Protein 6S0G (pdb70)

Solvent-accessible surface area: 15096 Å² total; per-residue (Å²): 230,48,47,0,32,76,94,27,99,0,64,54,26,160,7,65,8,30,1,0,1,6,16,28,31,1,15,13,15,13,102,160,38,16,6,40,129,37,8,0,28,1,1,0,9,0,6,39,1,3,0,0,0,0,9,5,0,0,5,16,63,38,0,1,0,56,31,67,0,3,0,0,71,50,92,34,1,9,48,5,1,80,17,0,1,16,0,0,48,127,31,163,14,11,0,0,0,2,0,4,2,0,0,6,2,1,24,19,52,3,8,42,142,51,88,76,2,3,0,2,11,58,58,38,4,140,50,121,8,93,6,132,109,32,88,71,94,27,45,71,2,94,40,6,94,38,112,41,0,60,122,6,16,53,38,0,72,110,1,0,58,15,0,128,116,0,21,12,38,0,0,0,0,12,1,0,16,0,15,0,1,0,0,0,0,0,38,21,4,5,124,27,140,38,128,5,3,49,60,47,104,32,12,0,73,0,0,26,46,0,0,68,7,0,43,162,24,12,86,30,74,41,0,0,0,19,0,2,0,17,5,76,35,33,34,5,60,22,99,68,17,61,40,0,1,24,61,0,0,86,40,0,20,172,74,99,1,0,0,0,0,2,11,7,10,89,14,79,21,66,66,87,48,171,57,168,38,74,6,37,0,82,68,0,46,108,47,7,184,22,19,0,0,0,2,13,21,10,75,40,118,54,0,23,79,36,0,96,121,130,43,3,32,0,0,2,5,18,37,51,0,3,0,0,0,7,0,12,45,13,6,116,116,119,19,113,50,23,108,60,69,100,91,34,11,112,21,63,71,85,139,10,1,14,86,21,79,22,63,59,78,162,38,40,111,78,0,82,123,28,3,85,36,1,28,148,130,72,117,147,213

Sequence (381 aa):
MLKLLEPFDLNGLELANRMVMAPLTRNRAGPRFVPTKKMNALYYAQRSGLGLIITEATQISQQGMGYPDTPGIYTDDEQVDGWRMVTEAVHRREGCIFLQLWHVGRVSHSSFQPNGQLPVAPSAIAPEGEVMTYDGIKPFETPRALETEEVAHIVEDYRKAAINAKRRAGFDGIEIHSANGYLLHEFLEDGTNKRTDRYGGSIENRARIVFEVLDAVCKVYPSRRVGIRLSPDTEFMMSMSDSDRPALYSYLVQELSRRELAYLHLIEPRIKGNVDVEKESSLNVEFFRPLYKGVLITAGGYQKETGEERLQKQHADLVAYGRWVIANPDLPSRFEQNAPLNPYDRRATFYGGNEKGYTDYPFLDPRDSQEALKEAEAAERKWRRL

Foldseek 3Di:
DQQQQDFDQLPNLTFRGQEEADEAAALAADPPQAADLQLLLLLLLQQNGREYEYHEAELDLLQDAAHNHHHLPDPRNLLRLLLNLQLSVVSVGAYAYEYTGQAQNHALLSHVPSAHREAQDQDHFADWGQHPVGIDTRHRGHHDDPVCLVVVLVSLLSSLQSCVSSPHQAYEYECEQNGHLVLLQAQVNHPDPPQSDDDLCNSNVSVVSSLVRSCVRPPQLRYEYEYELAECGRNTDHPCSVVSVLVVQLVVLVRNHSEYEYEAHQDHRPDGHDDDDPPALQSRQVRHDHAYEYEYDDDLVRQSVCCVVVSGRHYYDHQQCLQESPVVVCSVVVHDGGHQDPVSSYDDGCVSRNPRDYPDVVSSVSSSVSSVVSCVVSPDD

Nearest PDB structures (foldseek):
  6s31-assembly1_A  TM=1.002E+00  e=1.452E-78  Galdieria sulphuraria
  5epd-assembly1_A  TM=9.764E-01  e=2.834E-44  Agrobacterium tumefaciens
  8aul-assembly1_A  TM=9.495E-01  e=2.262E-42  Solanum lycopersicum
  9em5-assembly1_A  TM=9.378E-01  e=9.557E-42  Solanum lycopersicum
  8auo-assembly2_A  TM=9.337E-01  e=1.275E-41  Solanum lycopersicum

Secondary structure (DSSP, 8-state):
--GGGS-EEETTEEESSSEEE--------BGGGB--HHHHHHHHHTTTSSEEEEEEEESSSTT--STT--BSSSHHHHHHHHHHHHHHHHTT--EEEEEE--TTSS-GGGSGGGPPPEESSS-PPSSEEEETTEEEEPPPPEEPPHHHHHHHHHHHHHHHHHHHHHT-SEEEEE--TTSHHHHHHSTTT----STTSSSHHHHHHHHHHHHHHHTTTS-GGGEEEEE-SS--GGG---TTHHHHHHHHHHHHHTT--SEEEEE-TTEETTEE-----S-SHHHHGGG--S-EEEESS--HHHHHHHHHTTS-SEEEESHHHHH-TTHHHHHHHTPPPPPP-GGGSSS-SSTTTT-SPPSSHHHHHHHHHHHHHHHHHH---

Structure (mmCIF, N/CA/C/O backbone):
data_6S0G
#
_entry.id   6S0G
#
_cell.length_a   56.745
_cell.length_b   76.662
_cell.length_c   88.596
_cell.angle_alpha   90.00
_cell.angle_beta   90.00
_cell.angle_gamma   90.00
#
_symmetry.space_group_name_H-M   'P 2 21 21'
#
loop_
_entity.id
_entity.type
_entity.pdbx_description
1 polymer 'NADPH2 dehydrogenase-like protein'
2 non-polymer 1,2-ETHANEDIOL
3 non-polymer 'FLAVIN MONONUCLEOTIDE'
4 non-polymer 'CHLORIDE ION'
5 water water
#
loop_
_atom_site.group_PDB
_atom_site.id
_atom_site.type_symbol
_atom_site.label_atom_id
_atom_site.label_alt_id
_atom_site.label_comp_id
_atom_site.label_asym_id
_atom_site.label_entity_id
_atom_site.label_seq_id
_atom_site.pdbx_PDB_ins_code
_atom_site.Cartn_x
_atom_site.Cartn_y
_atom_site.Cartn_z
_atom_site.occupancy
_atom_site.B_iso_or_equiv
_atom_site.auth_seq_id
_atom_site.auth_comp_id
_atom_site.auth_asym_id
_atom_site.auth_atom_id
_atom_site.pdbx_PDB_model_num
ATOM 1 N N . MET A 1 21 ? 15.438 -13.139 11.720 1.00 40.36 1 MET B N 1
ATOM 2 C CA . MET A 1 21 ? 15.031 -12.165 10.714 1.00 36.83 1 MET B CA 1
ATOM 3 C C . MET A 1 21 ? 13.657 -12.492 10.129 1.00 31.00 1 MET B C 1
ATOM 4 O O . MET A 1 21 ? 13.275 -11.970 9.082 1.00 32.17 1 MET B O 1
ATOM 9 N N . LEU A 1 22 ? 12.877 -13.231 10.914 1.00 23.42 2 LEU B N 1
ATOM 10 C CA . LEU A 1 22 ? 11.465 -13.408 10.609 1.00 19.67 2 LEU B CA 1
ATOM 11 C C . LEU A 1 22 ? 10.731 -12.086 10.787 1.00 15.91 2 LEU B C 1
ATOM 12 O O . LEU A 1 22 ? 10.957 -11.360 11.760 1.00 18.46 2 LEU B O 1
ATOM 17 N N . LYS A 1 23 ? 9.838 -11.774 9.843 1.00 17.44 3 LYS B N 1
ATOM 18 C CA . LYS A 1 23 ? 9.006 -10.586 9.999 1.00 16.10 3 LYS B CA 1
ATOM 19 C C . LYS A 1 23 ? 8.089 -10.713 11.208 1.00 15.80 3 LYS B C 1
ATOM 20 O O . LYS A 1 23 ? 7.736 -9.703 11.826 1.00 16.68 3 LYS B O 1
ATOM 26 N N . LEU A 1 24 ? 7.724 -11.949 11.571 1.00 15.69 4 LEU B N 1
ATOM 27 C CA . LEU A 1 24 ? 6.969 -12.196 12.797 1.00 14.76 4 LEU B CA 1
ATOM 28 C C . LEU A 1 24 ? 7.630 -11.569 14.016 1.00 15.18 4 LEU B C 1
ATOM 29 O O . LEU A 1 24 ? 6.944 -11.209 14.977 1.00 13.65 4 LEU B O 1
ATOM 34 N N . LEU A 1 25 ? 8.953 -11.434 14.002 1.00 14.65 5 LEU B N 1
ATOM 35 C CA . LEU A 1 25 ? 9.725 -10.967 15.142 1.00 16.02 5 LEU B CA 1
ATOM 36 C C . LEU A 1 25 ? 10.097 -9.495 15.036 1.00 14.61 5 LEU B C 1
ATOM 37 O O . LEU A 1 25 ? 10.797 -8.984 15.913 1.00 18.95 5 LEU B O 1
ATOM 42 N N . GLU A 1 26 ? 9.648 -8.816 13.994 1.00 15.98 6 GLU B N 1
ATOM 43 C CA . GLU A 1 26 ? 9.959 -7.404 13.813 1.00 16.67 6 GLU B CA 1
ATOM 44 C C . GLU A 1 26 ? 9.126 -6.567 14.778 1.00 17.04 6 GLU B C 1
ATOM 45 O O . GLU A 1 26 ? 7.906 -6.745 14.843 1.00 17.12 6 GLU B O 1
ATOM 51 N N . PRO A 1 27 ? 9.734 -5.652 15.535 1.00 16.80 7 PRO B N 1
ATOM 52 C CA . PRO A 1 27 ? 8.932 -4.747 16.367 1.00 17.36 7 PRO B CA 1
ATOM 53 C C . PRO A 1 27 ? 7.948 -3.954 15.520 1.00 16.95 7 PRO B C 1
ATOM 54 O O . PRO A 1 27 ? 8.193 -3.655 14.349 1.00 19.99 7 PRO B O 1
ATOM 58 N N . PHE A 1 28 ? 6.805 -3.640 16.116 1.00 17.79 8 PHE B N 1
ATOM 59 C CA . PHE A 1 28 ? 5.717 -3.017 15.378 1.00 16.43 8 PHE B CA 1
ATOM 60 C C . PHE A 1 28 ? 5.153 -1.850 16.170 1.00 16.69 8 PHE B C 1
ATOM 61 O O . PHE A 1 28 ? 4.933 -1.957 17.378 1.00 17.33 8 PHE B O 1
ATOM 69 N N . ASP A 1 29 ? 4.908 -0.739 15.480 1.00 16.97 9 ASP B N 1
ATOM 70 C CA . ASP A 1 29 ? 4.361 0.461 16.103 1.00 17.34 9 ASP B CA 1
ATOM 71 C C . ASP A 1 29 ? 2.853 0.497 15.875 1.00 18.13 9 ASP B C 1
ATOM 72 O O . ASP A 1 29 ? 2.388 0.731 14.754 1.00 19.65 9 ASP B O 1
ATOM 77 N N . LEU A 1 30 ? 2.092 0.270 16.946 1.00 16.96 10 LEU B N 1
ATOM 78 C CA . LEU A 1 30 ? 0.630 0.266 16.899 1.00 18.59 10 LEU B CA 1
ATOM 79 C C . LEU A 1 30 ? 0.135 1.621 17.402 1.00 20.64 10 LEU B C 1
ATOM 80 O O . LEU A 1 30 ? -0.322 1.768 18.534 1.00 19.99 10 LEU B O 1
ATOM 85 N N . ASN A 1 31 ? 0.239 2.625 16.524 1.00 21.30 11 ASN B N 1
ATOM 86 C CA . ASN A 1 31 ? -0.201 4.015 16.827 1.00 22.72 11 ASN B CA 1
ATOM 87 C C . ASN A 1 31 ? 0.416 4.479 18.152 1.00 21.39 11 ASN B C 1
ATOM 88 O O . ASN A 1 31 ? -0.348 4.905 19.041 1.00 22.37 11 ASN B O 1
ATOM 93 N N . GLY A 1 32 ? 1.699 4.291 18.373 1.00 16.70 12 GLY B N 1
ATOM 94 C CA . GLY A 1 32 ? 2.299 4.741 19.630 1.00 18.58 12 GLY B CA 1
ATOM 95 C C . GLY A 1 32 ? 2.564 3.621 20.604 1.00 17.50 12 GLY B C 1
ATOM 96 O O . GLY A 1 32 ? 3.324 3.843 21.477 1.00 20.58 12 GLY B O 1
ATOM 97 N N . LEU A 1 33 ? 1.874 2.489 20.469 1.00 18.06 13 LEU B N 1
ATOM 98 C CA . LEU A 1 33 ? 2.191 1.353 21.352 1.00 18.23 13 LEU B CA 1
ATOM 99 C C . LEU A 1 33 ? 3.357 0.664 20.678 1.00 17.04 13 LEU B C 1
ATOM 100 O O . LEU A 1 33 ? 3.164 0.094 19.669 1.00 18.81 13 LEU B O 1
ATOM 105 N N . GLU A 1 34 ? 4.556 0.785 21.241 1.00 20.25 14 GLU B N 1
ATOM 106 C CA . GLU A 1 34 ? 5.744 0.100 20.678 1.00 21.24 14 GLU B CA 1
ATOM 107 C C . GLU A 1 34 ? 5.613 -1.389 21.006 1.00 21.29 14 GLU B C 1
ATOM 108 O O . GLU A 1 34 ? 5.874 -1.748 22.172 1.00 23.95 14 GLU B O 1
ATOM 114 N N . LEU A 1 35 ? 5.164 -2.271 20.097 1.00 16.11 15 LEU B N 1
ATOM 115 C CA . LEU A 1 35 ? 5.123 -3.711 20.472 1.00 15.63 15 LEU B CA 1
ATOM 116 C C . LEU A 1 35 ? 6.518 -4.313 20.264 1.00 19.83 15 LEU B C 1
ATOM 117 O O . LEU A 1 35 ? 7.342 -3.667 19.585 1.00 30.66 15 LEU B O 1
ATOM 122 N N . ALA A 1 36 ? 6.770 -5.501 20.823 1.00 13.37 16 ALA B N 1
ATOM 123 C CA . ALA A 1 36 ? 8.079 -6.130 20.677 1.00 13.25 16 ALA B CA 1
ATOM 124 C C . ALA A 1 36 ? 8.198 -6.948 19.399 1.00 14.33 16 ALA B C 1
ATOM 125 O O . ALA A 1 36 ? 9.319 -7.185 18.929 1.00 16.23 16 ALA B O 1
ATOM 127 N N . ASN A 1 37 ? 7.081 -7.389 18.835 1.00 13.07 17 ASN B N 1
ATOM 128 C CA . ASN A 1 37 ? 7.082 -8.186 17.618 1.00 12.63 17 ASN B CA 1
ATOM 129 C C . ASN A 1 37 ? 5.697 -8.077 16.996 1.00 13.65 17 ASN B C 1
ATOM 130 O O . ASN A 1 37 ? 4.841 -7.332 17.475 1.00 14.04 17 ASN B O 1
ATOM 135 N N . ARG A 1 38 ? 5.491 -8.810 15.902 1.00 12.61 18 ARG B N 1
ATOM 136 C CA . ARG A 1 38 ? 4.231 -8.779 15.171 1.00 12.88 18 ARG B CA 1
ATOM 137 C C . ARG A 1 38 ? 3.330 -9.957 15.523 1.00 11.20 18 ARG B C 1
ATOM 138 O O . ARG A 1 38 ? 2.375 -10.238 14.797 1.00 11.40 18 ARG B O 1
ATOM 146 N N . MET A 1 39 ? 3.604 -10.628 16.638 1.00 10.96 19 MET B N 1
ATOM 147 C CA . MET A 1 39 ? 2.807 -11.756 17.097 1.00 11.57 19 MET B CA 1
ATOM 148 C C . MET A 1 39 ? 1.867 -11.335 18.222 1.00 9.16 19 MET B C 1
ATOM 149 O O . MET A 1 39 ? 2.215 -10.508 19.072 1.00 11.92 19 MET B O 1
ATOM 154 N N . VAL A 1 40 ? 0.668 -11.911 18.218 1.00 9.54 20 VAL B N 1
ATOM 155 C CA . VAL A 1 40 ? -0.397 -11.546 19.147 1.00 9.62 20 VAL B CA 1
ATOM 156 C C . VAL A 1 40 ? -0.870 -12.806 19.866 1.00 9.63 20 VAL B C 1
ATOM 157 O O . VAL A 1 40 ? -1.061 -13.845 19.229 1.00 10.40 20 VAL B O 1
ATOM 161 N N . MET A 1 41 ? -1.043 -12.725 21.187 1.00 9.64 21 MET B N 1
ATOM 162 C CA . MET A 1 41 ? -1.754 -13.774 21.915 1.00 8.78 21 MET B CA 1
ATOM 163 C C . MET A 1 41 ? -3.244 -13.584 21.669 1.00 10.08 21 MET B C 1
ATOM 164 O O . MET A 1 41 ? -3.832 -12.583 22.098 1.00 10.14 21 MET B O 1
ATOM 169 N N . ALA A 1 42 ? -3.844 -14.530 20.960 1.00 9.22 22 ALA B N 1
ATOM 170 C CA . ALA A 1 42 ? -5.257 -14.455 20.653 1.00 8.77 22 ALA B CA 1
ATOM 171 C C . ALA A 1 42 ? -6.066 -14.543 21.943 1.00 8.20 22 ALA B C 1
ATOM 172 O O . ALA A 1 42 ? -5.606 -15.110 22.937 1.00 9.53 22 ALA B O 1
ATOM 174 N N . PRO A 1 43 ? -7.283 -14.002 21.946 1.00 8.20 23 PRO B N 1
ATOM 175 C CA . PRO A 1 43 ? -8.147 -14.100 23.136 1.00 8.83 23 PRO B CA 1
ATOM 176 C C . PRO A 1 43 ? -8.546 -15.548 23.381 1.00 9.62 23 PRO B C 1
ATOM 177 O O . PRO A 1 43 ? -8.946 -16.247 22.450 1.00 9.92 23 PRO B O 1
ATOM 181 N N . LEU A 1 44 ? -8.441 -16.002 24.635 1.00 9.34 24 LEU B N 1
ATOM 182 C CA . LEU A 1 44 ? -8.640 -17.424 24.948 1.00 8.66 24 LEU B CA 1
ATOM 183 C C . LEU A 1 44 ? -9.345 -17.586 26.283 1.00 9.43 24 LEU B C 1
ATOM 184 O O . LEU A 1 44 ? -8.727 -17.411 27.336 1.00 9.99 24 LEU B O 1
ATOM 189 N N . THR A 1 45 ? -10.616 -17.978 26.239 1.00 9.75 25 THR B N 1
ATOM 190 C CA . THR A 1 45 ? -11.357 -18.348 27.439 1.00 9.52 25 THR B CA 1
ATOM 191 C C . THR A 1 45 ? -10.695 -19.546 28.121 1.00 10.19 25 THR B C 1
ATOM 192 O O . THR A 1 45 ? -10.459 -20.584 27.486 1.00 10.74 25 THR B O 1
ATOM 196 N N . ARG A 1 46 ? -10.393 -19.399 29.418 1.00 11.20 26 ARG B N 1
ATOM 197 C CA . ARG A 1 46 ? -9.778 -20.473 30.195 1.00 10.23 26 ARG B CA 1
ATOM 198 C C . ARG A 1 46 ? -10.576 -20.886 31.429 1.00 12.62 26 ARG B C 1
ATOM 199 O O . ARG A 1 46 ? -10.222 -21.890 32.068 1.00 11.41 26 ARG B O 1
ATOM 207 N N . ASN A 1 47 ? -11.616 -20.138 31.797 1.00 11.06 27 ASN B N 1
ATOM 208 C CA . ASN A 1 47 ? -12.518 -20.511 32.896 1.00 10.69 27 ASN B CA 1
ATOM 209 C C . ASN A 1 47 ? -11.776 -20.691 34.221 1.00 12.40 27 ASN B C 1
ATOM 210 O O . ASN A 1 47 ? -12.021 -21.649 34.957 1.00 13.09 27 ASN B O 1
ATOM 215 N N . ARG A 1 48 ? -10.866 -19.758 34.528 1.00 12.40 28 ARG B N 1
ATOM 216 C CA . ARG A 1 48 ? -10.042 -19.885 35.762 1.00 11.45 28 ARG B CA 1
ATOM 217 C C . ARG A 1 48 ? -10.183 -18.663 36.681 1.00 12.52 28 ARG B C 1
ATOM 218 O O . ARG A 1 48 ? -9.239 -18.411 37.454 1.00 14.76 28 ARG B O 1
ATOM 226 N N . ALA A 1 49 ? -11.303 -17.936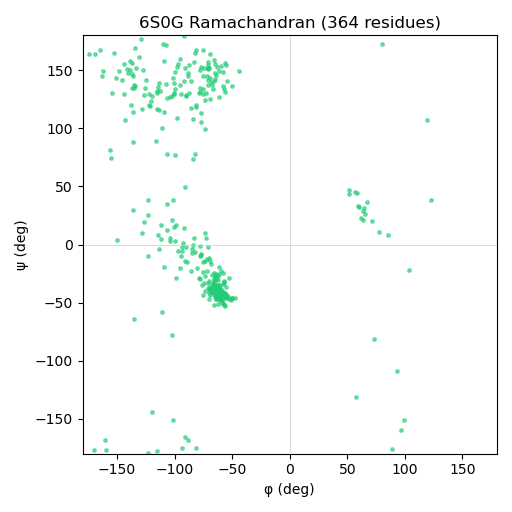 36.610 1.00 11.93 29 ALA B N 1
ATOM 227 C CA . ALA A 1 49 ? -11.492 -16.798 37.499 1.00 13.27 29 ALA B CA 1
ATOM 228 C C . ALA A 1 49 ? -11.730 -17.269 38.930 1.00 15.13 29 ALA B C 1
ATOM 229 O O . ALA A 1 49 ? -12.212 -18.381 39.171 1.00 16.62 29 ALA B O 1
ATOM 231 N N . GLY A 1 50 ? -11.394 -16.395 39.883 1.00 14.70 30 GLY B N 1
ATOM 232 C CA . GLY A 1 50 ? -11.701 -16.639 41.275 1.00 16.54 30 GLY B CA 1
ATOM 233 C C . GLY A 1 50 ? -13.132 -16.276 41.610 1.00 16.81 30 GLY B C 1
ATOM 234 O O . GLY A 1 50 ? -13.936 -15.902 40.749 1.00 16.21 30 GLY B O 1
ATOM 235 N N . PRO A 1 51 ? -13.467 -16.379 42.896 1.00 19.11 31 PRO B N 1
ATOM 236 C CA . PRO A 1 51 ? -14.850 -16.129 43.323 1.00 17.44 31 PRO B CA 1
ATOM 237 C C . PRO A 1 51 ? -15.350 -14.768 42.856 1.00 15.83 31 PRO B C 1
ATOM 238 O O . PRO A 1 51 ? -14.612 -13.782 42.850 1.00 16.81 31 PRO B O 1
ATOM 242 N N . ARG A 1 52 ? -16.620 -14.725 42.446 1.00 16.96 32 ARG B N 1
ATOM 243 C CA . ARG A 1 52 ? -17.263 -13.499 41.976 1.00 16.33 32 ARG B CA 1
ATOM 244 C C . ARG A 1 52 ? -16.631 -12.985 40.683 1.00 12.97 32 ARG B C 1
ATOM 245 O O . ARG A 1 52 ? -16.687 -11.791 40.372 1.00 13.75 32 ARG B O 1
ATOM 253 N N . PHE A 1 53 ? -16.040 -13.916 39.925 1.00 13.96 33 PHE B N 1
ATOM 254 C CA . PHE A 1 53 ? -15.512 -13.655 38.583 1.00 13.36 33 PHE B CA 1
ATOM 255 C C . PHE A 1 53 ? -14.309 -12.712 38.610 1.00 11.98 33 PHE B C 1
ATOM 256 O O . PHE A 1 53 ? -14.121 -11.900 37.706 1.00 12.33 33 PHE B O 1
ATOM 264 N N . VAL A 1 54 ? -13.476 -12.848 39.630 1.00 14.33 34 VAL B N 1
ATOM 265 C CA . VAL A 1 54 ? -12.383 -11.918 39.900 1.00 13.75 34 VAL B CA 1
ATOM 266 C C . VAL A 1 54 ? -11.061 -12.555 39.479 1.00 13.12 34 VAL B C 1
ATOM 267 O O . VAL A 1 54 ? -10.747 -13.661 39.942 1.00 13.75 34 VAL B O 1
ATOM 271 N N . PRO A 1 55 ? -10.257 -11.891 38.650 1.00 12.76 35 PRO B N 1
ATOM 272 C CA . PRO A 1 55 ? -8.934 -12.437 38.318 1.00 13.01 35 PRO B CA 1
ATOM 273 C C . PRO A 1 55 ? -8.055 -12.573 39.553 1.00 14.19 35 PRO B C 1
ATOM 274 O O . PRO A 1 55 ? -8.143 -11.780 40.498 1.00 15.85 35 PRO B O 1
ATOM 278 N N . THR A 1 56 ? -7.172 -13.573 39.505 1.00 14.64 36 THR B N 1
ATOM 279 C CA . THR A 1 56 ? -6.330 -13.998 40.617 1.00 16.17 36 THR B CA 1
ATOM 280 C C . THR A 1 56 ? -4.849 -13.878 40.275 1.00 16.60 36 THR B C 1
ATOM 281 O O . THR A 1 56 ? -4.461 -13.585 39.138 1.00 14.51 36 THR B O 1
ATOM 285 N N A LYS A 1 57 ? -4.014 -14.126 41.290 0.54 16.52 37 LYS B N 1
ATOM 286 N N B LYS A 1 57 ? -4.008 -14.113 41.291 0.46 16.52 37 LYS B N 1
ATOM 287 C CA A LYS A 1 57 ? -2.572 -14.137 41.079 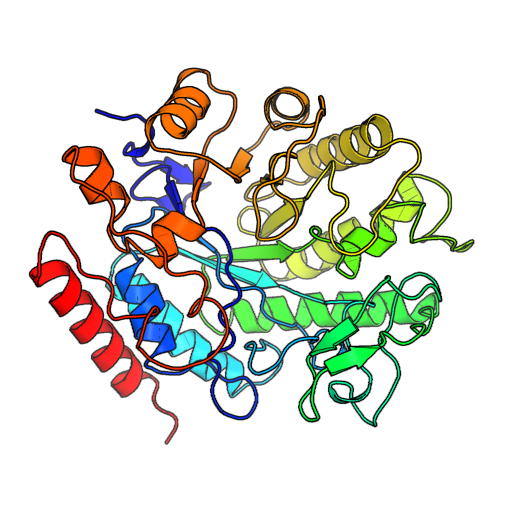0.54 16.79 37 LYS B CA 1
ATOM 288 C CA B LYS A 1 57 ? -2.567 -14.132 41.063 0.46 16.79 37 LYS B CA 1
ATOM 289 C C A LYS A 1 57 ? -2.158 -15.201 40.070 0.54 15.28 37 LYS B C 1
ATOM 290 C C B LYS A 1 57 ? -2.175 -15.189 40.040 0.46 15.28 37 LYS B C 1
ATOM 291 O O A LYS A 1 57 ? -1.189 -15.006 39.328 0.54 15.16 37 LYS B O 1
ATOM 292 O O B LYS A 1 57 ? -1.241 -14.978 39.259 0.46 15.14 37 LYS B O 1
ATOM 303 N N . MET A 1 58 ? -2.874 -16.326 40.022 1.00 15.17 38 MET B N 1
ATOM 304 C CA . MET A 1 58 ? -2.571 -17.349 39.025 1.00 13.22 38 MET B CA 1
ATOM 305 C C . MET A 1 58 ? -2.831 -16.836 37.612 1.00 13.21 38 MET B C 1
ATOM 306 O O . MET A 1 58 ? -2.053 -17.117 36.689 1.00 14.14 38 MET B O 1
ATOM 311 N N . ASN A 1 59 ? -3.920 -16.078 37.429 1.00 12.57 39 ASN B N 1
ATOM 312 C CA . ASN A 1 59 ? -4.183 -15.448 36.140 1.00 12.08 39 ASN B CA 1
ATOM 313 C C . ASN A 1 59 ? -3.095 -14.436 35.806 1.00 12.39 39 ASN B C 1
ATOM 314 O O . ASN A 1 59 ? -2.673 -14.330 34.649 1.00 11.78 39 ASN B O 1
ATOM 319 N N . ALA A 1 60 ? -2.637 -13.668 36.802 1.00 12.36 40 ALA B N 1
ATOM 320 C CA . ALA A 1 60 ? -1.552 -12.720 36.556 1.00 11.90 40 ALA B CA 1
ATOM 321 C C . ALA A 1 60 ? -0.284 -13.437 36.112 1.00 11.92 40 ALA B C 1
ATOM 322 O O . ALA A 1 60 ? 0.413 -12.966 35.209 1.00 12.72 40 ALA B O 1
ATOM 324 N N . LEU A 1 61 ? 0.019 -14.588 36.722 1.00 12.07 41 LEU B N 1
ATOM 325 C CA . LEU A 1 61 ? 1.184 -15.359 36.297 1.00 10.84 41 LEU B CA 1
ATOM 326 C C . LEU A 1 61 ? 1.040 -15.814 34.847 1.00 11.33 41 LEU B C 1
ATOM 327 O O . LEU A 1 61 ? 1.985 -15.717 34.053 1.00 11.56 41 LEU B O 1
ATOM 332 N N . TYR A 1 62 ? -0.140 -16.315 34.484 1.00 12.11 42 TYR B N 1
ATOM 333 C CA . TYR A 1 62 ? -0.375 -16.810 33.128 1.00 10.75 42 TYR B CA 1
ATOM 334 C C . TYR A 1 62 ? -0.117 -15.729 32.086 1.00 9.81 42 TYR B C 1
ATOM 335 O O . TYR A 1 62 ? 0.539 -15.972 31.065 1.00 10.76 42 TYR B O 1
ATOM 344 N N . TYR A 1 63 ? -0.643 -14.526 32.314 1.00 10.24 43 TYR B N 1
ATOM 345 C CA . TYR A 1 63 ? -0.435 -13.457 31.348 1.00 9.59 43 TYR B CA 1
ATOM 346 C C . TYR A 1 63 ? 0.993 -12.915 31.402 1.00 10.22 43 TYR B C 1
ATOM 347 O O . TYR A 1 63 ? 1.582 -12.607 30.357 1.00 11.00 43 TYR B O 1
ATOM 356 N N . ALA A 1 64 ? 1.559 -12.762 32.606 1.00 9.98 44 ALA B N 1
ATOM 357 C CA . ALA A 1 64 ? 2.966 -12.367 32.719 1.00 11.15 44 ALA B CA 1
ATOM 358 C C . ALA A 1 64 ? 3.883 -13.322 31.964 1.00 12.41 44 ALA B C 1
ATOM 359 O O . ALA A 1 64 ? 4.816 -12.885 31.279 1.00 12.33 44 ALA B O 1
ATOM 361 N N . GLN A 1 65 ? 3.620 -14.631 32.059 1.00 11.16 45 GLN B N 1
ATOM 362 C CA . GLN A 1 65 ? 4.417 -15.609 31.322 1.00 11.40 45 GLN B CA 1
ATOM 363 C C . GLN A 1 65 ? 4.401 -15.350 29.827 1.00 10.91 45 GLN B C 1
ATOM 364 O O . GLN A 1 65 ? 5.392 -15.637 29.149 1.00 11.57 45 GLN B O 1
ATOM 370 N N . ARG A 1 66 ? 3.292 -14.822 29.303 1.00 10.90 46 ARG B N 1
ATOM 371 C CA . ARG A 1 66 ? 3.069 -14.653 27.877 1.00 9.40 46 ARG B CA 1
ATOM 372 C C . ARG A 1 66 ? 3.313 -13.226 27.417 1.00 10.51 46 ARG B C 1
ATOM 373 O O . ARG A 1 66 ? 2.971 -12.872 26.282 1.00 10.58 46 ARG B O 1
ATOM 381 N N . SER A 1 67 ? 3.977 -12.423 28.249 1.00 11.07 47 SER B N 1
ATOM 382 C CA . SER A 1 67 ? 4.218 -11.014 27.973 1.00 11.91 47 SER B CA 1
ATOM 383 C C . SER A 1 67 ? 5.208 -10.776 26.841 1.00 13.19 47 SER B C 1
ATOM 384 O O . SER A 1 67 ? 5.343 -9.632 26.388 1.00 13.96 47 SER B O 1
ATOM 387 N N . GLY A 1 68 ? 5.919 -11.815 26.394 1.00 10.08 48 GLY B N 1
ATOM 388 C CA . GLY A 1 68 ? 6.788 -11.678 25.243 1.00 11.35 48 GLY B CA 1
ATOM 389 C C . GLY A 1 68 ? 6.082 -11.678 23.909 1.00 10.57 48 GLY B C 1
ATOM 390 O O . GLY A 1 68 ? 6.720 -11.403 22.890 1.00 11.82 48 GLY B O 1
ATOM 391 N N . LEU A 1 69 ? 4.785 -11.987 23.873 1.00 9.91 49 LEU B N 1
ATOM 392 C CA . LEU A 1 69 ? 4.017 -11.738 22.664 1.00 10.16 49 LEU B CA 1
ATOM 393 C C . LEU A 1 69 ? 3.884 -10.233 22.507 1.00 11.86 49 LEU B C 1
ATOM 394 O O . LEU A 1 69 ? 3.775 -9.510 23.499 1.00 13.77 49 LEU B O 1
ATOM 399 N N . GLY A 1 70 ? 3.939 -9.754 21.266 1.00 10.10 50 GLY B N 1
ATOM 400 C CA . GLY A 1 70 ? 3.910 -8.314 21.049 1.00 11.81 50 GLY B CA 1
ATOM 401 C C . GLY A 1 70 ? 2.682 -7.668 21.663 1.00 11.09 50 GLY B C 1
ATOM 402 O O . GLY A 1 70 ? 2.765 -6.594 22.264 1.00 12.03 50 GLY B O 1
ATOM 403 N N . LEU A 1 71 ? 1.527 -8.304 21.509 1.00 10.45 51 LEU B N 1
ATOM 404 C CA . LEU A 1 71 ? 0.283 -7.825 22.089 1.00 10.38 51 LEU B CA 1
ATOM 405 C C . LEU A 1 71 ? -0.450 -9.018 22.678 1.00 10.40 51 LEU B C 1
ATOM 406 O O . LEU A 1 71 ? -0.543 -10.064 22.030 1.00 11.31 51 LEU B O 1
ATOM 411 N N . ILE A 1 72 ? -0.971 -8.861 23.895 1.00 10.94 52 ILE B N 1
ATOM 412 C CA . ILE A 1 72 ? -1.890 -9.828 24.494 1.00 8.89 52 ILE B CA 1
ATOM 413 C C . ILE A 1 72 ? -3.307 -9.299 24.357 1.00 9.69 52 ILE B C 1
ATOM 414 O O . ILE A 1 72 ? -3.576 -8.149 24.718 1.00 9.63 52 ILE B O 1
ATOM 419 N N . ILE A 1 73 ? -4.218 -10.125 23.848 1.00 8.53 53 ILE B N 1
ATOM 420 C CA . ILE A 1 73 ? -5.653 -9.883 23.982 1.00 9.03 53 ILE B CA 1
ATOM 421 C C . ILE A 1 73 ? -6.164 -10.883 25.002 1.00 9.81 53 ILE B C 1
ATOM 422 O O . ILE A 1 73 ? -5.881 -12.079 24.885 1.00 9.81 53 ILE B O 1
ATOM 427 N N . THR A 1 74 ? -6.850 -10.399 26.037 1.00 9.43 54 THR B N 1
ATOM 428 C CA . THR A 1 74 ? -7.293 -11.304 27.091 1.00 9.32 54 THR B CA 1
ATOM 429 C C . THR A 1 74 ? -8.382 -12.247 26.594 1.00 9.74 54 THR B C 1
ATOM 430 O O . THR A 1 74 ? -9.033 -12.022 25.567 1.00 9.17 54 THR B O 1
ATOM 434 N N . GLU A 1 75 ? -8.596 -13.299 27.386 1.00 9.38 55 GLU B N 1
ATOM 435 C CA . GLU A 1 75 ? -9.845 -14.041 27.354 1.00 9.83 55 GLU B CA 1
ATOM 436 C C . GLU A 1 75 ? -11.050 -13.107 27.313 1.00 9.53 55 GLU B C 1
ATOM 437 O O . GLU A 1 75 ? -11.027 -11.994 27.867 1.00 9.57 55 GLU B O 1
ATOM 443 N N . ALA A 1 76 ? -12.119 -13.562 26.676 1.00 9.43 56 ALA B N 1
ATOM 444 C CA . ALA A 1 76 ? -13.356 -12.801 26.653 1.00 9.22 56 ALA B CA 1
ATOM 445 C C . ALA A 1 76 ? -13.827 -12.530 28.079 1.00 8.57 56 ALA B C 1
ATOM 446 O O . ALA A 1 76 ? -13.826 -13.427 28.926 1.00 9.64 56 ALA B O 1
ATOM 448 N N . THR A 1 77 ? -14.211 -11.284 28.350 1.00 9.30 57 THR B N 1
ATOM 449 C CA . THR A 1 77 ? -14.506 -10.848 29.709 1.00 9.24 57 THR B CA 1
ATOM 450 C C . THR A 1 77 ? -15.881 -10.198 29.712 1.00 9.21 57 THR B C 1
ATOM 451 O O . THR A 1 77 ? -16.089 -9.187 29.042 1.00 9.69 57 THR B O 1
ATOM 455 N N . GLN A 1 78 ? -16.823 -10.786 30.447 1.00 9.70 58 GLN B N 1
ATOM 456 C CA . GLN A 1 78 ? -18.197 -10.307 30.358 1.00 10.28 58 GLN B CA 1
ATOM 457 C C . GLN A 1 78 ? -18.361 -8.913 30.947 1.00 10.70 58 GLN B C 1
ATOM 458 O O . GLN A 1 78 ? -17.797 -8.580 32.001 1.00 10.77 58 GLN B O 1
ATOM 464 N N . ILE A 1 79 ? -19.168 -8.107 30.251 1.00 10.71 59 ILE B N 1
ATOM 465 C CA . ILE A 1 79 ? -19.464 -6.739 30.666 1.00 10.40 59 ILE B CA 1
ATOM 466 C C . ILE A 1 79 ? -20.560 -6.675 31.715 1.00 12.23 59 ILE B C 1
ATOM 467 O O . ILE A 1 79 ? -20.833 -5.590 32.243 1.00 13.12 59 ILE B O 1
ATOM 472 N N . SER A 1 80 ? -21.193 -7.801 32.027 1.00 11.81 60 SER B N 1
ATOM 473 C CA . SER A 1 80 ? -22.336 -7.878 32.929 1.00 12.64 60 SER B CA 1
ATOM 474 C C . SER A 1 80 ? -22.556 -9.355 33.214 1.00 12.84 60 SER B C 1
ATOM 475 O O . SER A 1 80 ? -22.069 -10.212 32.477 1.00 12.20 60 SER B O 1
ATOM 478 N N . GLN A 1 81 ? -23.320 -9.663 34.263 1.00 12.50 61 GLN B N 1
ATOM 479 C CA . GLN A 1 81 ? -23.675 -11.061 34.476 1.00 12.95 61 GLN B CA 1
ATOM 480 C C . GLN A 1 81 ? -24.589 -11.572 33.366 1.00 13.51 61 GLN B C 1
ATOM 481 O O . GLN A 1 81 ? -24.493 -12.742 32.963 1.00 13.34 61 GLN B O 1
ATOM 487 N N . GLN A 1 82 ? -25.470 -10.708 32.855 1.00 13.20 62 GLN B N 1
ATOM 488 C CA . GLN A 1 82 ? -26.311 -11.073 31.721 1.00 14.43 62 GLN B CA 1
ATOM 489 C C . GLN A 1 82 ? -25.465 -11.500 30.531 1.00 13.77 62 GLN B C 1
ATOM 490 O O . GLN A 1 82 ? -25.857 -12.399 29.775 1.00 12.61 62 GLN B O 1
ATOM 496 N N . GLY A 1 83 ? -24.275 -10.921 30.389 1.00 12.97 63 GLY B N 1
ATOM 497 C CA . GLY A 1 83 ? -23.376 -11.239 29.302 1.00 13.25 63 GLY B CA 1
ATOM 498 C C . GLY A 1 83 ? -22.503 -12.457 29.492 1.00 11.39 63 GLY B C 1
ATOM 499 O O . GLY A 1 83 ? -21.662 -12.714 28.629 1.00 11.39 63 GLY B O 1
ATOM 500 N N . MET A 1 84 ? -22.678 -13.222 30.568 1.00 11.58 64 MET B N 1
ATOM 501 C CA . MET A 1 84 ? -21.879 -14.416 30.821 1.00 12.06 64 MET B CA 1
ATOM 502 C C . MET A 1 84 ? -22.630 -15.668 30.375 1.00 13.41 64 MET B C 1
ATOM 503 O O . MET A 1 84 ? -23.865 -15.707 30.361 1.00 12.66 64 MET B O 1
ATOM 508 N N . GLY A 1 85 ? -21.864 -16.698 30.015 1.00 11.87 65 GLY B N 1
ATOM 509 C CA . GLY A 1 85 ? -22.447 -17.950 29.559 1.00 13.42 65 GLY B CA 1
ATOM 510 C C . GLY A 1 85 ? -21.653 -19.211 29.841 1.00 14.64 65 GLY B C 1
ATOM 511 O O . GLY A 1 85 ? -22.067 -20.292 29.412 1.00 13.51 65 GLY B O 1
ATOM 512 N N . TYR A 1 86 ? -20.529 -19.113 30.548 1.00 13.01 66 TYR B N 1
ATOM 513 C CA . TYR A 1 86 ? -19.666 -20.244 30.861 1.00 13.31 66 TYR B CA 1
ATOM 514 C C . TYR A 1 86 ? -19.148 -20.074 32.279 1.00 13.61 66 TYR B C 1
ATOM 515 O O . TYR A 1 86 ? -18.984 -18.945 32.745 1.00 13.54 66 TYR B O 1
ATOM 524 N N . PRO A 1 87 ? -18.856 -21.164 32.978 1.00 13.37 67 PRO B N 1
ATOM 525 C CA . PRO A 1 87 ? -18.415 -21.027 34.372 1.00 12.95 67 PRO B CA 1
ATOM 526 C C . PRO A 1 87 ? -17.077 -20.307 34.492 1.00 13.10 67 PRO B C 1
ATOM 527 O O . PRO A 1 87 ? -16.176 -20.484 33.670 1.00 13.70 67 PRO B O 1
ATOM 531 N N . ASP A 1 88 ? -16.960 -19.478 35.531 1.00 13.42 68 ASP B N 1
ATOM 532 C CA . ASP A 1 88 ? -15.666 -18.967 35.993 1.00 13.44 68 ASP B CA 1
ATOM 533 C C . ASP A 1 88 ? -14.926 -18.160 34.931 1.00 12.13 68 ASP B C 1
ATOM 534 O O . ASP A 1 88 ? -13.689 -18.178 34.878 1.00 12.23 68 ASP B O 1
ATOM 539 N N . THR A 1 89 ? -15.671 -17.460 34.080 1.00 11.67 69 THR B N 1
ATOM 540 C CA . THR A 1 89 ? -15.021 -16.477 33.221 1.00 11.04 69 THR B CA 1
ATOM 541 C C . THR A 1 89 ? -14.970 -15.145 33.966 1.00 12.11 69 THR B C 1
ATOM 542 O O . THR A 1 89 ? -15.866 -14.848 34.763 1.00 11.30 69 THR B O 1
ATOM 546 N N . PRO A 1 90 ? -13.914 -14.358 33.791 1.00 9.58 70 PRO B N 1
ATOM 547 C CA . PRO A 1 90 ? -13.795 -13.102 34.545 1.00 10.07 70 PRO B CA 1
ATOM 548 C C . PRO A 1 90 ? -14.733 -12.025 34.012 1.00 11.39 70 PRO B C 1
ATOM 549 O O . PRO A 1 90 ? -15.082 -11.984 32.826 1.00 11.65 70 PRO B O 1
ATOM 553 N N . GLY A 1 91 ? -15.125 -11.120 34.911 1.00 11.71 71 GLY B N 1
ATOM 554 C CA . GLY A 1 91 ? -15.909 -9.961 34.552 1.00 12.25 71 GLY B CA 1
ATOM 555 C C . GLY A 1 91 ? -15.122 -8.658 34.651 1.00 10.32 71 GLY B C 1
ATOM 556 O O . GLY A 1 91 ? -13.977 -8.613 35.097 1.00 10.87 71 GLY B O 1
ATOM 557 N N . ILE A 1 92 ? -15.764 -7.587 34.188 1.00 11.49 72 ILE B N 1
ATOM 558 C CA . ILE A 1 92 ? -15.192 -6.242 34.254 1.00 11.49 72 ILE B CA 1
ATOM 559 C C . ILE A 1 92 ? -16.269 -5.259 34.719 1.00 13.75 72 ILE B C 1
ATOM 560 O O . ILE A 1 92 ? -16.252 -4.075 34.367 1.00 14.78 72 ILE B O 1
ATOM 565 N N . TYR A 1 93 ? -17.217 -5.735 35.524 1.00 13.20 73 TYR B N 1
ATOM 566 C CA . TYR A 1 93 ? -18.335 -4.894 35.938 1.00 13.48 73 TYR B CA 1
ATOM 567 C C . TYR A 1 93 ? -18.353 -4.556 37.429 1.00 13.01 73 TYR B C 1
ATOM 568 O O . TYR A 1 93 ? -19.208 -3.765 37.848 1.00 16.80 73 TYR B O 1
ATOM 577 N N . THR A 1 94 ? -17.440 -5.098 38.236 1.00 13.02 74 THR B N 1
ATOM 578 C CA . THR A 1 94 ? -17.366 -4.716 39.647 1.00 14.23 74 THR B CA 1
ATOM 579 C C . THR A 1 94 ? -15.991 -4.164 40.005 1.00 15.77 74 THR B C 1
ATOM 580 O O . THR A 1 94 ? -14.992 -4.422 39.326 1.00 15.88 74 THR B O 1
ATOM 584 N N A ASP A 1 95 ? -15.954 -3.408 41.105 0.50 16.07 75 ASP B N 1
ATOM 585 N N B ASP A 1 95 ? -15.944 -3.395 41.101 0.50 16.07 75 ASP B N 1
ATOM 586 C CA A ASP A 1 95 ? -14.691 -2.851 41.576 0.50 16.33 75 ASP B CA 1
ATOM 587 C CA B ASP A 1 95 ? -14.665 -2.870 41.576 0.50 16.32 75 ASP B CA 1
ATOM 588 C C A ASP A 1 95 ? -13.709 -3.954 41.977 0.50 15.69 75 ASP B C 1
ATOM 589 C C B ASP A 1 95 ? -13.703 -3.991 41.930 0.50 15.69 75 ASP B C 1
ATOM 590 O O A ASP A 1 95 ? -12.498 -3.825 41.757 0.50 15.92 75 ASP B O 1
ATOM 591 O O B ASP A 1 95 ? -12.499 -3.898 41.660 0.50 15.91 75 ASP B O 1
ATOM 600 N N . GLU A 1 96 ? -14.209 -5.050 42.560 1.00 16.44 76 GLU B N 1
ATOM 601 C CA . GLU A 1 96 ? -13.336 -6.162 42.923 1.00 16.35 76 GLU B CA 1
ATOM 602 C C . GLU A 1 96 ? -12.725 -6.808 41.682 1.00 14.33 76 GLU B C 1
ATOM 603 O O . GLU A 1 96 ? -11.550 -7.192 41.687 1.00 15.54 76 GLU B O 1
ATOM 609 N N . GLN A 1 97 ? -13.502 -6.915 40.603 1.00 14.21 77 GLN B N 1
ATOM 610 C CA . GLN A 1 97 ? -12.952 -7.427 39.349 1.00 13.83 77 GLN B CA 1
ATOM 611 C C . GLN A 1 97 ? -11.886 -6.494 38.784 1.00 14.38 77 GLN B C 1
ATOM 612 O O . GLN A 1 97 ? -10.823 -6.953 38.338 1.00 13.80 77 GLN B O 1
ATOM 618 N N . VAL A 1 98 ? -12.142 -5.181 38.803 1.00 13.41 78 VAL B N 1
ATOM 619 C CA . VAL A 1 98 ? -11.130 -4.208 38.387 1.00 13.86 78 VAL B CA 1
ATOM 620 C C . VAL A 1 98 ? -9.841 -4.413 39.167 1.00 13.59 78 VAL B C 1
ATOM 621 O O . VAL A 1 98 ? -8.747 -4.412 38.594 1.00 14.38 78 VAL B O 1
ATOM 625 N N . ASP A 1 99 ? -9.958 -4.620 40.436 1.00 14.19 79 ASP B N 1
ATOM 626 C CA . ASP A 1 99 ? -8.782 -4.750 41.292 1.00 16.23 79 ASP B CA 1
ATOM 627 C C . ASP A 1 99 ? -7.973 -5.989 40.935 1.00 13.94 79 ASP B C 1
ATOM 628 O O . ASP A 1 99 ? -6.737 -5.954 40.951 1.00 14.79 79 ASP B O 1
ATOM 633 N N . GLY A 1 100 ? -8.683 -7.087 40.624 1.00 13.71 80 GLY B N 1
ATOM 634 C CA . GLY A 1 100 ? -7.988 -8.293 40.206 1.00 14.36 80 GLY B CA 1
ATOM 635 C C . GLY A 1 100 ? -7.295 -8.113 38.869 1.00 12.70 80 GLY B C 1
ATOM 636 O O . GLY A 1 100 ? -6.154 -8.546 38.684 1.00 13.00 80 GLY B O 1
ATOM 637 N N . TRP A 1 101 ? -7.962 -7.440 37.933 1.00 12.65 81 TRP B N 1
ATOM 638 C CA . TRP A 1 101 ? -7.357 -7.188 36.634 1.00 12.36 81 TRP B CA 1
ATOM 639 C C . TRP A 1 101 ? -6.163 -6.252 36.741 1.00 12.46 81 TRP B C 1
ATOM 640 O O . TRP A 1 101 ? -5.227 -6.372 35.950 1.00 13.04 81 TRP B O 1
ATOM 651 N N . ARG A 1 102 ? -6.188 -5.295 37.677 1.00 14.61 82 ARG B N 1
ATOM 652 C CA . ARG A 1 102 ? -5.017 -4.442 37.866 1.00 14.72 82 ARG B CA 1
ATOM 653 C C . ARG A 1 102 ? -3.792 -5.257 38.260 1.00 12.91 82 ARG B C 1
ATOM 654 O O . ARG A 1 102 ? -2.671 -4.941 37.849 1.00 13.98 82 ARG B O 1
ATOM 662 N N . MET A 1 103 ? -3.979 -6.323 39.032 1.00 14.20 83 MET B N 1
ATOM 663 C CA . MET A 1 103 ? -2.865 -7.219 39.318 1.00 15.01 83 MET B CA 1
ATOM 664 C C . MET A 1 103 ? -2.302 -7.814 38.033 1.00 14.23 83 MET B C 1
ATOM 665 O O . MET A 1 103 ? -1.081 -7.922 37.862 1.00 14.28 83 MET B O 1
ATOM 670 N N . VAL A 1 104 ? -3.190 -8.198 37.114 1.00 12.23 84 VAL B N 1
ATOM 671 C CA . VAL A 1 104 ? -2.774 -8.765 35.834 1.00 12.76 84 VAL B CA 1
ATOM 672 C C . VAL A 1 104 ? -2.030 -7.733 34.990 1.00 11.74 84 VAL B C 1
ATOM 673 O O . VAL A 1 104 ? -0.940 -8.003 34.477 1.00 12.42 84 VAL B O 1
ATOM 677 N N . THR A 1 105 ? -2.616 -6.547 34.795 1.00 11.94 85 THR B N 1
ATOM 678 C CA . THR A 1 105 ? -1.956 -5.572 33.929 1.00 12.50 85 THR B CA 1
ATOM 679 C C . THR A 1 105 ? -0.649 -5.077 34.533 1.00 12.66 85 THR B C 1
ATOM 680 O O . THR A 1 105 ? 0.300 -4.784 33.794 1.00 13.86 85 THR B O 1
ATOM 684 N N . GLU A 1 106 ? -0.580 -4.971 35.864 1.00 13.42 86 GLU B N 1
ATOM 685 C CA . GLU A 1 106 ? 0.678 -4.619 36.512 1.00 14.45 86 GLU B CA 1
ATOM 686 C C . GLU A 1 106 ? 1.769 -5.624 36.168 1.00 14.08 86 GLU B C 1
ATOM 687 O O . GLU A 1 106 ? 2.879 -5.242 35.772 1.00 14.19 86 GLU B O 1
ATOM 693 N N . ALA A 1 107 ? 1.466 -6.923 36.300 1.00 13.91 87 ALA B N 1
ATOM 694 C CA . ALA A 1 107 ? 2.486 -7.935 36.038 1.00 14.01 87 ALA B CA 1
ATOM 695 C C . ALA A 1 107 ? 2.913 -7.917 34.576 1.00 14.28 87 ALA B C 1
ATOM 696 O O . ALA A 1 107 ? 4.108 -8.006 34.269 1.00 13.95 87 ALA B O 1
ATOM 698 N N . VAL A 1 108 ? 1.950 -7.784 33.660 1.00 12.18 88 VAL B N 1
ATOM 699 C CA . VAL A 1 108 ? 2.268 -7.704 32.237 1.00 12.86 88 VAL B CA 1
ATOM 700 C C . VAL A 1 108 ? 3.150 -6.493 31.947 1.00 12.93 88 VAL B C 1
ATOM 701 O O . VAL A 1 108 ? 4.150 -6.587 31.226 1.00 13.64 88 VAL B O 1
ATOM 705 N N . HIS A 1 109 ? 2.798 -5.336 32.512 1.00 13.99 89 HIS B N 1
ATOM 706 C CA . HIS A 1 109 ? 3.558 -4.126 32.214 1.00 12.88 89 HIS B CA 1
ATOM 707 C C . HIS A 1 109 ? 4.947 -4.152 32.836 1.00 14.97 89 HIS B C 1
ATOM 708 O O . HIS A 1 109 ? 5.885 -3.588 32.261 1.00 17.10 89 HIS B O 1
ATOM 715 N N . ARG A 1 110 ? 5.103 -4.798 33.992 1.00 14.79 90 ARG B N 1
ATOM 716 C CA . ARG A 1 110 ? 6.436 -4.965 34.567 1.00 16.20 90 ARG B CA 1
ATOM 717 C C . ARG A 1 110 ? 7.312 -5.863 33.705 1.00 18.98 90 ARG B C 1
ATOM 718 O O . ARG A 1 110 ? 8.541 -5.793 33.800 1.00 18.09 90 ARG B O 1
ATOM 726 N N . ARG A 1 111 ? 6.700 -6.730 32.905 1.00 16.03 91 ARG B N 1
ATOM 727 C CA . ARG A 1 111 ? 7.389 -7.536 31.910 1.00 15.26 91 ARG B CA 1
ATOM 728 C C . ARG A 1 111 ? 7.423 -6.859 30.549 1.00 16.51 91 ARG B C 1
ATOM 729 O O . ARG A 1 111 ? 7.727 -7.514 29.546 1.00 19.76 91 ARG B O 1
ATOM 737 N N . GLU A 1 112 ? 7.106 -5.567 30.503 1.00 15.61 92 GLU B N 1
ATOM 738 C CA . GLU A 1 112 ? 7.201 -4.754 29.294 1.00 17.46 92 GLU B CA 1
ATOM 739 C C . GLU A 1 112 ? 6.259 -5.233 28.197 1.00 17.27 92 GLU B C 1
ATOM 740 O O . GLU A 1 112 ? 6.528 -5.058 27.009 1.00 19.45 92 GLU B O 1
ATOM 746 N N . GLY A 1 113 ? 5.134 -5.833 28.590 1.00 14.56 93 GLY B N 1
ATOM 747 C CA . GLY A 1 113 ? 4.125 -6.254 27.645 1.00 14.89 93 GLY B CA 1
ATOM 748 C C . GLY A 1 113 ? 3.063 -5.196 27.402 1.00 13.99 93 GLY B C 1
ATOM 749 O O . GLY A 1 113 ? 3.065 -4.103 27.975 1.00 13.62 93 GLY B O 1
ATOM 750 N N . CYS A 1 114 ? 2.130 -5.553 26.523 1.00 11.21 94 CYS B N 1
ATOM 751 C CA . CYS A 1 114 ? 1.038 -4.698 26.094 1.00 13.18 94 CYS B CA 1
ATOM 752 C C . CYS A 1 114 ? -0.217 -5.552 26.109 1.00 11.00 94 CYS B C 1
ATOM 753 O O . CYS A 1 114 ? -0.187 -6.687 25.627 1.00 12.43 94 CYS B O 1
ATOM 756 N N . ILE A 1 115 ? -1.323 -5.037 26.645 1.00 10.63 95 ILE B N 1
ATOM 757 C CA . ILE A 1 115 ? -2.488 -5.888 26.886 1.00 10.90 95 ILE B CA 1
ATOM 758 C C . ILE A 1 115 ? -3.799 -5.149 26.632 1.00 10.32 95 ILE B C 1
ATOM 759 O O . ILE A 1 115 ? -4.018 -4.051 27.155 1.00 11.07 95 ILE B O 1
ATOM 764 N N . PHE A 1 116 ? -4.681 -5.763 25.840 1.00 9.78 96 PHE B N 1
ATOM 765 C CA . PHE A 1 116 ? -6.028 -5.262 25.581 1.00 10.05 96 PHE B CA 1
ATOM 766 C C . PHE A 1 116 ? -7.044 -6.225 26.185 1.00 10.30 96 PHE B C 1
ATOM 767 O O . PHE A 1 116 ? -6.903 -7.451 26.056 1.00 10.83 96 PHE B O 1
ATOM 775 N N . LEU A 1 117 ? -8.093 -5.680 26.806 1.00 9.44 97 LEU B N 1
ATOM 776 C CA . LEU A 1 117 ? -9.155 -6.499 27.388 1.00 8.93 97 LEU B CA 1
ATOM 777 C C . LEU A 1 117 ? -10.249 -6.736 26.355 1.00 10.75 97 LEU B C 1
ATOM 778 O O . LEU A 1 117 ? -10.744 -5.787 25.741 1.00 10.10 97 LEU B O 1
ATOM 783 N N . GLN A 1 118 ? -10.611 -8.000 26.144 1.00 9.78 98 GLN B N 1
ATOM 784 C CA . GLN A 1 118 ? -11.689 -8.323 25.216 1.00 9.74 98 GLN B CA 1
ATOM 785 C C . GLN A 1 118 ? -13.041 -8.256 25.924 1.00 9.09 98 GLN B C 1
ATOM 786 O O . GLN A 1 118 ? -13.297 -9.027 26.855 1.00 9.68 98 GLN B O 1
ATOM 792 N N . LEU A 1 119 ? -13.902 -7.344 25.473 1.00 9.68 99 LEU B N 1
ATOM 793 C CA . LEU A 1 119 ? -15.199 -7.101 26.105 1.00 10.53 99 LEU B CA 1
ATOM 794 C C . LEU A 1 119 ? -16.265 -8.003 25.488 1.00 9.74 99 LEU B C 1
ATOM 795 O O . LEU A 1 119 ? -16.429 -8.025 24.266 1.00 11.20 99 LEU B O 1
ATOM 800 N N . TRP A 1 120 ? -17.002 -8.718 26.336 1.00 10.54 100 TRP B N 1
ATOM 801 C CA . TRP A 1 120 ? -17.865 -9.820 25.903 1.00 9.36 100 TRP B CA 1
ATOM 802 C C . TRP A 1 120 ? -19.305 -9.630 26.355 1.00 11.39 100 TRP B C 1
ATOM 803 O O . TRP A 1 120 ? -19.566 -9.223 27.494 1.00 9.99 100 TRP B O 1
ATOM 814 N N . HIS A 1 121 ? -20.235 -10.002 25.481 1.00 10.76 101 HIS B N 1
ATOM 815 C CA . HIS A 1 121 ? -21.597 -10.326 25.897 1.00 11.46 101 HIS B CA 1
ATOM 816 C C . HIS A 1 121 ? -21.995 -11.560 25.105 1.00 10.40 101 HIS B C 1
ATOM 817 O O . HIS A 1 121 ? -21.977 -11.525 23.871 1.00 11.53 101 HIS B O 1
ATOM 824 N N . VAL A 1 122 ? -22.312 -12.654 25.802 1.00 10.86 102 VAL B N 1
ATOM 825 C CA . VAL A 1 122 ? -22.552 -13.928 25.117 1.00 10.20 102 VAL B CA 1
ATOM 826 C C . VAL A 1 122 ? -23.879 -13.987 24.377 1.00 11.44 102 VAL B C 1
ATOM 827 O O . VAL A 1 122 ? -24.074 -14.899 23.567 1.00 12.01 102 VAL B O 1
ATOM 831 N N . GLY A 1 123 ? -24.786 -13.059 24.636 1.00 11.80 103 GLY B N 1
ATOM 832 C CA . GLY A 1 123 ? -26.092 -13.126 24.002 1.00 12.71 103 GLY B CA 1
ATOM 833 C C . GLY A 1 123 ? -26.793 -14.433 24.314 1.00 12.83 103 GLY B C 1
ATOM 834 O O . GLY A 1 123 ? -26.879 -14.865 25.471 1.00 12.09 103 GLY B O 1
ATOM 835 N N . ARG A 1 124 ? -27.312 -15.083 23.265 1.00 12.25 104 ARG B N 1
ATOM 836 C CA . ARG A 1 124 ? -28.097 -16.296 23.465 1.00 13.53 104 ARG B CA 1
ATOM 837 C C . ARG A 1 124 ? -27.253 -17.492 23.885 1.00 13.39 104 ARG B C 1
ATOM 838 O O . ARG A 1 124 ? -27.816 -18.504 24.315 1.00 14.61 104 ARG B O 1
ATOM 846 N N . VAL A 1 125 ? -25.925 -17.410 23.780 1.00 11.87 105 VAL B N 1
ATOM 847 C CA . VAL A 1 125 ? -25.068 -18.540 24.121 1.00 13.86 105 VAL B CA 1
ATOM 848 C C . VAL A 1 125 ? -24.823 -18.533 25.625 1.00 12.41 105 VAL B C 1
ATOM 849 O O . VAL A 1 125 ? -23.735 -18.186 26.097 1.00 12.66 105 VAL B O 1
ATOM 853 N N . SER A 1 126 ? -25.849 -18.902 26.378 1.00 12.49 106 SER B N 1
ATOM 854 C CA . SER A 1 126 ? -25.821 -18.870 27.830 1.00 12.32 106 SER B CA 1
ATOM 855 C C . SER A 1 126 ? -26.921 -19.797 28.334 1.00 15.27 106 SER B C 1
ATOM 856 O O . SER A 1 126 ? -27.514 -20.560 27.563 1.00 15.37 106 SER B O 1
ATOM 859 N N . HIS A 1 127 ? -27.206 -19.720 29.630 1.00 13.89 107 HIS B N 1
ATOM 860 C CA . HIS A 1 127 ? -28.307 -20.453 30.230 1.00 14.00 107 HIS B CA 1
ATOM 861 C C . HIS A 1 127 ? -28.832 -19.623 31.388 1.00 15.04 107 HIS B C 1
ATOM 862 O O . HIS A 1 127 ? -28.077 -18.881 32.019 1.00 14.84 107 HIS B O 1
ATOM 869 N N . SER A 1 128 ? -30.137 -19.750 31.656 1.00 14.73 108 SER B N 1
ATOM 870 C CA . SER A 1 128 ? -30.772 -18.975 32.718 1.00 16.24 108 SER B CA 1
ATOM 871 C C . SER A 1 128 ? -30.127 -19.204 34.078 1.00 15.47 108 SER B C 1
ATOM 872 O O . SER A 1 128 ? -30.203 -18.321 34.938 1.00 15.78 108 SER B O 1
ATOM 875 N N . SER A 1 129 ? -29.478 -20.356 34.284 1.00 15.79 109 SER B N 1
ATOM 876 C CA . SER A 1 129 ? -28.750 -20.675 35.507 1.00 15.84 109 SER B CA 1
ATOM 877 C C . SER A 1 129 ? -27.594 -19.713 35.771 1.00 18.08 109 SER B C 1
ATOM 878 O O . SER A 1 129 ? -27.131 -19.625 36.912 1.00 18.84 109 SER B O 1
ATOM 881 N N . PHE A 1 130 ? -27.064 -19.091 34.715 1.00 15.55 110 PHE B N 1
ATOM 882 C CA . PHE A 1 130 ? -26.011 -18.089 34.852 1.00 15.29 110 PHE B CA 1
ATOM 883 C C . PHE A 1 130 ? -26.557 -16.682 35.041 1.00 16.70 110 PHE B C 1
ATOM 884 O O . PHE A 1 130 ? -25.798 -15.784 35.425 1.00 17.57 110 PHE B O 1
ATOM 892 N N . GLN A 1 131 ? -27.844 -16.460 34.758 1.00 16.23 111 GLN B N 1
ATOM 893 C CA . GLN A 1 131 ? -28.408 -15.134 34.573 1.00 17.08 111 GLN B CA 1
ATOM 894 C C . GLN A 1 131 ? -28.946 -14.574 35.883 1.00 18.73 111 GLN B C 1
ATOM 895 O O . GLN A 1 131 ? -29.374 -15.329 36.759 1.00 18.48 111 GLN B O 1
ATOM 901 N N . PRO A 1 132 ? -28.950 -13.248 36.014 1.00 20.64 112 PRO B N 1
ATOM 902 C CA . PRO A 1 132 ? -29.604 -12.625 37.172 1.00 20.63 112 PRO B CA 1
ATOM 903 C C . PRO A 1 132 ? -31.060 -13.054 37.256 1.00 21.99 112 PRO B C 1
ATOM 904 O O . PRO A 1 132 ? -31.793 -13.014 36.266 1.00 19.74 112 PRO B O 1
ATOM 908 N N . ASN A 1 133 ? -31.470 -13.480 38.450 1.00 21.68 113 ASN B N 1
ATOM 909 C CA . ASN A 1 133 ? -32.858 -13.820 38.756 1.00 22.75 113 ASN B CA 1
ATOM 910 C C . ASN A 1 133 ? -33.385 -14.973 37.911 1.00 21.21 113 ASN B C 1
ATOM 911 O O . ASN A 1 133 ? -34.600 -15.122 37.749 1.00 21.76 113 ASN B O 1
ATOM 916 N N . GLY A 1 134 ? -32.492 -15.811 37.394 1.00 19.44 114 GLY B N 1
ATOM 917 C CA . GLY A 1 134 ? -32.925 -16.901 36.544 1.00 18.90 114 GLY B CA 1
ATOM 918 C C . GLY A 1 134 ? -33.577 -16.467 35.255 1.00 19.02 114 GLY B C 1
ATOM 919 O O . GLY A 1 134 ? -34.317 -17.252 34.655 1.00 17.46 114 GLY B O 1
ATOM 920 N N . GLN A 1 135 ? -33.325 -15.237 34.811 1.00 17.17 115 GLN B N 1
ATOM 921 C CA . GLN A 1 135 ? -33.883 -14.741 33.563 1.00 19.43 115 GLN B CA 1
ATOM 922 C C . GLN A 1 135 ? -33.319 -15.514 32.375 1.00 17.01 115 GLN B C 1
ATOM 923 O O . GLN A 1 135 ? -32.263 -16.142 32.451 1.00 16.51 115 GLN B O 1
ATOM 929 N N . LEU A 1 136 ? -34.043 -15.466 31.263 1.00 15.62 116 LEU B N 1
ATOM 930 C CA . LEU A 1 136 ? -33.536 -16.077 30.047 1.00 15.96 116 LEU B CA 1
ATOM 931 C C . LEU A 1 136 ? -32.366 -15.264 29.500 1.00 16.22 116 LEU B C 1
ATOM 932 O O . LEU A 1 136 ? -32.313 -14.042 29.672 1.00 16.53 116 LEU B O 1
ATOM 937 N N . PRO A 1 137 ? -31.433 -15.917 28.805 1.00 14.07 117 PRO B N 1
ATOM 938 C CA . PRO A 1 137 ? -30.457 -15.173 28.004 1.00 15.10 117 PRO B CA 1
ATOM 939 C C . PRO A 1 137 ? -31.178 -14.263 27.019 1.00 14.50 117 PRO B C 1
ATOM 940 O O . PRO A 1 137 ? -32.322 -14.527 26.631 1.00 14.11 117 PRO B O 1
ATOM 944 N N . VAL A 1 138 ? -30.506 -13.180 26.617 1.00 14.06 118 VAL B N 1
ATOM 945 C CA . VAL A 1 138 ? -31.065 -12.202 25.686 1.00 13.22 118 VAL B CA 1
ATOM 946 C C . VAL A 1 138 ? -30.362 -12.289 24.335 1.00 15.25 118 VAL B C 1
ATOM 947 O O . VAL A 1 138 ? -29.218 -12.740 24.223 1.00 15.34 118 VAL B O 1
ATOM 951 N N . ALA A 1 139 ? -31.047 -11.801 23.304 1.00 14.63 119 ALA B N 1
ATOM 952 C CA . ALA A 1 139 ? -30.605 -11.974 21.925 1.00 13.89 119 ALA B CA 1
ATOM 953 C C . ALA A 1 139 ? -31.374 -10.992 21.054 1.00 15.85 119 ALA B C 1
ATOM 954 O O . ALA A 1 139 ? -32.358 -10.386 21.509 1.00 15.43 119 ALA B O 1
ATOM 956 N N . PRO A 1 140 ? -30.953 -10.799 19.797 1.00 15.25 120 PRO B N 1
ATOM 957 C CA . PRO A 1 140 ? -31.765 -9.963 18.900 1.00 15.99 120 PRO B CA 1
ATOM 958 C C . PRO A 1 140 ? -33.123 -10.571 18.617 1.00 16.41 120 PRO B C 1
ATOM 959 O O . PRO A 1 140 ? -34.106 -9.834 18.467 1.00 18.42 120 PRO B O 1
ATOM 963 N N . SER A 1 141 ? -33.209 -11.898 18.558 1.00 16.04 121 SER B N 1
ATOM 964 C CA . SER A 1 141 ? -34.453 -12.580 18.229 1.00 15.24 121 SER B CA 1
ATOM 965 C C . SER A 1 141 ? -34.550 -13.862 19.044 1.00 16.37 121 SER B C 1
ATOM 966 O O . SER A 1 141 ? -33.541 -14.432 19.463 1.00 16.19 121 SER B O 1
ATOM 969 N N . ALA A 1 142 ? -35.786 -14.322 19.256 1.00 16.58 122 ALA B N 1
ATOM 970 C CA . ALA A 1 142 ? -36.044 -15.483 20.109 1.00 16.23 122 ALA B CA 1
ATOM 971 C C . ALA A 1 142 ? -35.823 -16.769 19.314 1.00 18.98 122 ALA B C 1
ATOM 972 O O . ALA A 1 142 ? -36.756 -17.451 18.883 1.00 19.75 122 ALA B O 1
ATOM 974 N N . ILE A 1 143 ? -34.548 -17.123 19.146 1.00 15.92 123 ILE B N 1
ATOM 975 C CA . ILE A 1 143 ? -34.133 -18.299 18.384 1.00 17.92 123 ILE B CA 1
ATOM 976 C C . ILE A 1 143 ? -33.043 -18.995 19.188 1.00 17.53 123 ILE B C 1
ATOM 977 O O . ILE A 1 143 ? -31.948 -18.443 19.355 1.00 16.46 123 ILE B O 1
ATOM 982 N N . ALA A 1 144 ? -33.322 -20.202 19.665 1.00 18.94 124 ALA B N 1
ATOM 983 C CA . ALA A 1 144 ? -32.312 -20.932 20.418 1.00 17.52 124 ALA B CA 1
ATOM 984 C C . ALA A 1 144 ? -31.196 -21.408 19.489 1.00 18.92 124 ALA B C 1
ATOM 985 O O . ALA A 1 144 ? -31.460 -21.825 18.354 1.00 19.02 124 ALA B O 1
ATOM 987 N N . PRO A 1 145 ? -29.943 -21.367 19.935 1.00 18.05 125 PRO B N 1
ATOM 988 C CA . PRO A 1 145 ? -28.889 -22.067 19.202 1.00 16.97 125 PRO B CA 1
ATOM 989 C C . PRO A 1 145 ? -29.066 -23.562 19.385 1.00 18.53 125 PRO B C 1
ATOM 990 O O . PRO A 1 145 ? -29.687 -24.027 20.341 1.00 19.02 125 PRO B O 1
ATOM 994 N N . GLU A 1 146 ? -28.520 -24.321 18.440 1.00 21.06 126 GLU B N 1
ATOM 995 C CA . GLU A 1 146 ? -28.659 -25.763 18.569 1.00 21.87 126 GLU B CA 1
ATOM 996 C C . GLU A 1 146 ? -27.696 -26.314 19.612 1.00 21.00 126 GLU B C 1
ATOM 997 O O . GLU A 1 146 ? -26.600 -25.792 19.828 1.00 20.04 126 GLU B O 1
ATOM 1003 N N . GLY A 1 147 ? -28.104 -27.432 20.198 1.00 22.02 127 GLY B N 1
ATOM 1004 C CA . GLY A 1 147 ? -27.199 -28.163 21.051 1.00 20.57 127 GLY B CA 1
ATOM 1005 C C . GLY A 1 147 ? -27.413 -27.899 22.521 1.00 20.90 127 GLY B C 1
ATOM 1006 O O . GLY A 1 147 ? -28.527 -27.578 22.948 1.00 20.28 127 GLY B O 1
ATOM 1007 N N . GLU A 1 148 ? -26.337 -28.017 23.296 1.00 22.80 128 GLU B N 1
ATOM 1008 C CA . GLU A 1 148 ? -26.373 -28.056 24.747 1.00 22.35 128 GLU B CA 1
ATOM 1009 C C . GLU A 1 148 ? -25.352 -27.087 25.323 1.00 20.39 128 GLU B C 1
ATOM 1010 O O . GLU A 1 148 ? -24.413 -26.659 24.647 1.00 20.45 128 GLU B O 1
ATOM 1016 N N . VAL A 1 149 ? -25.536 -26.747 26.595 1.00 19.66 129 VAL B N 1
ATOM 1017 C CA . VAL A 1 149 ? -24.700 -25.767 27.280 1.00 20.01 129 VAL B CA 1
ATOM 1018 C C . VAL A 1 149 ? -24.325 -26.303 28.656 1.00 18.92 129 VAL B C 1
ATOM 1019 O O . VAL A 1 149 ? -25.160 -26.874 29.363 1.00 20.38 129 VAL B O 1
ATOM 1023 N N . MET A 1 150 ? -23.062 -26.119 29.037 1.00 19.33 130 MET B N 1
ATOM 1024 C CA . MET A 1 150 ? -22.606 -26.525 30.357 1.00 18.95 130 MET B CA 1
ATOM 1025 C C . MET A 1 150 ? -23.064 -25.503 31.392 1.00 22.46 130 MET B C 1
ATOM 1026 O O . MET A 1 150 ? -22.882 -24.296 31.205 1.00 21.72 130 MET B O 1
ATOM 1031 N N . THR A 1 151 ? -23.661 -25.984 32.480 1.00 21.62 131 THR B N 1
ATOM 1032 C CA . THR A 1 151 ? -24.116 -25.144 33.584 1.00 22.69 131 THR B CA 1
ATOM 1033 C C . THR A 1 151 ? -23.452 -25.614 34.874 1.00 25.56 131 THR B C 1
ATOM 1034 O O . THR A 1 151 ? -22.657 -26.552 34.881 1.00 27.05 131 THR B O 1
ATOM 1038 N N . TYR A 1 152 ? -23.780 -24.935 35.977 1.00 28.71 132 TYR B N 1
ATOM 1039 C CA . TYR A 1 152 ? -23.317 -25.399 37.281 1.00 30.60 132 TYR B CA 1
ATOM 1040 C C . TYR A 1 152 ? -23.918 -26.751 37.634 1.00 36.98 132 TYR B C 1
ATOM 1041 O O . TYR A 1 152 ? -23.332 -27.507 38.418 1.00 40.73 132 TYR B O 1
ATOM 1050 N N . ASP A 1 153 ? -25.084 -27.065 37.079 1.00 35.88 133 ASP B N 1
ATOM 1051 C CA . ASP A 1 153 ? -25.803 -28.300 37.359 1.00 37.80 133 ASP B CA 1
ATOM 1052 C C . ASP A 1 153 ? -25.709 -29.271 36.182 1.00 35.29 133 ASP B C 1
ATOM 1053 O O . ASP A 1 153 ? -26.645 -30.015 35.885 1.00 40.74 133 ASP B O 1
ATOM 1058 N N . GLY A 1 154 ? -24.569 -29.267 35.493 1.00 33.15 134 GLY B N 1
ATOM 1059 C CA . GLY A 1 154 ? -24.348 -30.184 34.392 1.00 32.05 134 GLY B CA 1
ATOM 1060 C C . GLY A 1 154 ? -24.817 -29.644 33.055 1.00 30.16 134 GLY B C 1
ATOM 1061 O O . GLY A 1 154 ? -25.271 -28.504 32.916 1.00 26.80 134 GLY B O 1
ATOM 1062 N N . ILE A 1 155 ? -24.698 -30.503 32.040 1.00 27.37 135 ILE B N 1
ATOM 1063 C CA . ILE A 1 155 ? -25.098 -30.133 30.688 1.00 25.57 135 ILE B CA 1
ATOM 1064 C C . ILE A 1 155 ? -26.616 -30.047 30.610 1.00 25.55 135 ILE B C 1
ATOM 1065 O O . ILE A 1 155 ? -27.336 -30.890 31.163 1.00 27.98 135 ILE B O 1
ATOM 1070 N N . LYS A 1 156 ? -27.111 -29.020 29.932 1.00 24.40 136 LYS B N 1
ATOM 1071 C CA . LYS A 1 156 ? -28.533 -28.798 29.735 1.00 22.69 136 LYS B CA 1
ATOM 1072 C C . LYS A 1 156 ? -28.748 -28.377 28.290 1.00 23.36 136 LYS B C 1
ATOM 1073 O O . LYS A 1 156 ? -27.827 -27.867 27.646 1.00 20.75 136 LYS B O 1
ATOM 1079 N N . PRO A 1 157 ? -29.946 -28.581 27.752 1.00 21.32 137 PRO B N 1
ATOM 1080 C CA . PRO A 1 157 ? -30.229 -28.048 26.418 1.00 20.26 137 PRO B CA 1
ATOM 1081 C C . PRO A 1 157 ? -30.322 -26.531 26.465 1.00 18.56 137 PRO B C 1
ATOM 1082 O O . PRO A 1 157 ? -30.657 -25.940 27.495 1.00 19.99 137 PRO B O 1
ATOM 1086 N N . PHE A 1 158 ? -29.988 -25.899 25.339 1.00 18.25 138 PHE B N 1
ATOM 1087 C CA . PHE A 1 158 ? -30.142 -24.456 25.234 1.00 16.44 138 PHE B CA 1
ATOM 1088 C C . PHE A 1 158 ? -31.618 -24.095 25.319 1.00 17.48 138 PHE B C 1
ATOM 1089 O O . PHE A 1 158 ? -32.493 -24.853 24.884 1.00 19.73 138 PHE B O 1
ATOM 1097 N N . GLU A 1 159 ? -31.891 -22.931 25.898 1.00 17.33 139 GLU B N 1
ATOM 1098 C CA . GLU A 1 159 ? -33.227 -22.360 25.960 1.00 16.29 139 GLU B CA 1
ATOM 1099 C C . GLU A 1 159 ? -33.427 -21.377 24.813 1.00 16.89 139 GLU B C 1
ATOM 1100 O O . GLU A 1 159 ? -32.469 -20.874 24.214 1.00 17.49 139 GLU B O 1
ATOM 1106 N N . THR A 1 160 ? -34.692 -21.104 24.505 1.00 16.03 140 THR B N 1
ATOM 1107 C CA . THR A 1 160 ? -34.994 -20.029 23.576 1.00 16.45 140 THR B CA 1
ATOM 1108 C C . THR A 1 160 ? -34.756 -18.715 24.301 1.00 15.82 140 THR B C 1
ATOM 1109 O O . THR A 1 160 ? -35.328 -18.501 25.376 1.00 18.13 140 THR B O 1
ATOM 1113 N N . PRO A 1 161 ? -33.920 -17.826 23.778 1.00 15.63 141 PRO B N 1
ATOM 1114 C CA . PRO A 1 161 ? -33.638 -16.569 24.474 1.00 14.32 141 PRO B CA 1
ATOM 1115 C C . PRO A 1 161 ? -34.797 -15.593 24.339 1.00 16.88 141 PRO B C 1
ATOM 1116 O O . PRO A 1 161 ? -35.715 -15.768 23.534 1.00 17.48 141 PRO B O 1
ATOM 1120 N N . ARG A 1 162 ? -34.733 -14.546 25.152 1.00 15.81 142 ARG B N 1
ATOM 1121 C CA . ARG A 1 162 ? -35.672 -13.438 25.061 1.00 16.09 142 ARG B CA 1
ATOM 1122 C C . ARG A 1 162 ? -35.160 -12.409 24.062 1.00 16.50 142 ARG B C 1
ATOM 1123 O O . ARG A 1 162 ? -34.004 -11.979 24.139 1.00 16.26 142 ARG B O 1
ATOM 1131 N N . ALA A 1 163 ? -36.021 -12.000 23.131 1.00 17.32 143 ALA B N 1
ATOM 1132 C CA . ALA A 1 163 ? -35.646 -10.950 22.198 1.00 18.66 143 ALA B CA 1
ATOM 1133 C C . ALA A 1 163 ? -35.615 -9.612 22.922 1.00 19.18 143 ALA B C 1
ATOM 1134 O O . ALA A 1 163 ? -36.555 -9.264 23.643 1.00 21.25 143 ALA B O 1
ATOM 1136 N N . LEU A 1 164 ? -34.525 -8.868 22.744 1.00 18.57 144 LEU B N 1
ATOM 1137 C CA . LEU A 1 164 ? -34.382 -7.575 23.403 1.00 17.14 144 LEU B CA 1
ATOM 1138 C C . LEU A 1 164 ? -35.408 -6.581 22.876 1.00 19.55 144 LEU B C 1
ATOM 1139 O O . LEU A 1 164 ? -35.698 -6.534 21.678 1.00 18.69 144 LEU B O 1
ATOM 1144 N N . GLU A 1 165 ? -35.961 -5.777 23.781 1.00 21.41 145 GLU B N 1
ATOM 1145 C CA . GLU A 1 165 ? -36.773 -4.652 23.349 1.00 21.93 145 GLU B CA 1
ATOM 1146 C C . GLU A 1 165 ? -35.868 -3.594 22.736 1.00 24.82 145 GLU B C 1
ATOM 1147 O O . GLU A 1 165 ? -34.689 -3.487 23.083 1.00 23.17 145 GLU B O 1
ATOM 1153 N N . THR A 1 166 ? -36.425 -2.819 21.802 1.00 23.95 146 THR B N 1
ATOM 1154 C CA . THR A 1 166 ? -35.644 -1.781 21.135 1.00 24.39 146 THR B CA 1
ATOM 1155 C C . THR A 1 166 ? -34.922 -0.903 22.147 1.00 24.40 146 THR B C 1
ATOM 1156 O O . THR A 1 166 ? -33.720 -0.641 22.019 1.00 23.41 146 THR B O 1
ATOM 1160 N N . GLU A 1 167 ? -35.638 -0.473 23.189 1.00 27.38 147 GLU B N 1
ATOM 1161 C CA . GLU A 1 167 ? -35.099 0.419 24.209 1.00 28.55 147 GLU B CA 1
ATOM 1162 C C . GLU A 1 167 ? -33.959 -0.206 25.004 1.00 27.89 147 GLU B C 1
ATOM 1163 O O . GLU A 1 167 ? -33.158 0.529 25.589 1.00 28.32 147 GLU B O 1
ATOM 1169 N N . GLU A 1 168 ? -33.917 -1.537 25.090 1.00 23.65 148 GLU B N 1
ATOM 1170 C CA . GLU A 1 168 ? -32.912 -2.203 25.906 1.00 23.48 148 GLU B CA 1
ATOM 1171 C C . GLU A 1 168 ? -31.536 -2.196 25.261 1.00 21.97 148 GLU B C 1
ATOM 1172 O O . GLU A 1 168 ? -30.536 -2.337 25.972 1.00 22.00 148 GLU B O 1
ATOM 1178 N N . VAL A 1 169 ? -31.460 -2.065 23.937 1.00 22.61 149 VAL B N 1
ATOM 1179 C CA . VAL A 1 169 ? -30.157 -2.086 23.278 1.00 21.68 149 VAL B CA 1
ATOM 1180 C C . VAL A 1 169 ? -29.266 -0.988 23.838 1.00 21.90 149 VAL B C 1
ATOM 1181 O O . VAL A 1 169 ? -28.088 -1.217 24.140 1.00 18.95 149 VAL B O 1
ATOM 1185 N N . ALA A 1 170 ? -29.829 0.212 24.024 1.00 20.31 150 ALA B N 1
ATOM 1186 C CA . ALA A 1 170 ? -29.070 1.321 24.591 1.00 19.65 150 ALA B CA 1
ATOM 1187 C C . ALA A 1 170 ? -28.503 0.983 25.964 1.00 18.04 150 ALA B C 1
ATOM 1188 O O . ALA A 1 170 ? -27.415 1.454 26.317 1.00 17.81 150 ALA B O 1
ATOM 1190 N N . HIS A 1 171 ? -29.221 0.181 26.755 1.00 20.21 151 HIS B N 1
ATOM 1191 C CA . HIS A 1 171 ? -28.719 -0.198 28.072 1.00 18.62 151 HIS B CA 1
ATOM 1192 C C . HIS A 1 171 ? -27.542 -1.160 27.962 1.00 17.35 151 HIS B C 1
ATOM 1193 O O . HIS A 1 171 ? -26.595 -1.074 28.750 1.00 18.95 151 HIS B O 1
ATOM 1200 N N . ILE A 1 172 ? -27.586 -2.080 26.994 1.00 16.59 152 ILE B N 1
ATOM 1201 C CA . ILE A 1 172 ? -26.436 -2.951 26.756 1.00 16.85 152 ILE B CA 1
ATOM 1202 C C . ILE A 1 172 ? -25.254 -2.143 26.243 1.00 17.55 152 ILE B C 1
ATOM 1203 O O . ILE A 1 172 ? -24.105 -2.382 26.638 1.00 15.01 152 ILE B O 1
ATOM 1208 N N . VAL A 1 173 ? -25.514 -1.163 25.371 1.00 16.00 153 VAL B N 1
ATOM 1209 C CA . VAL A 1 173 ? -24.447 -0.272 24.918 1.00 16.04 153 VAL B CA 1
ATOM 1210 C C . VAL A 1 173 ? -23.832 0.466 26.098 1.00 14.81 153 VAL B C 1
ATOM 1211 O O . VAL A 1 173 ? -22.607 0.607 26.193 1.00 13.91 153 VAL B O 1
ATOM 1215 N N . GLU A 1 174 ? -24.666 0.918 27.035 1.00 16.19 154 GLU B N 1
ATOM 1216 C CA . GLU A 1 174 ? -24.148 1.570 28.232 1.00 16.56 154 GLU B CA 1
ATOM 1217 C C . GLU A 1 174 ? -23.299 0.616 29.074 1.00 16.28 154 GLU B C 1
ATOM 1218 O O . GLU A 1 174 ? -22.306 1.033 29.685 1.00 15.87 154 GLU B O 1
ATOM 1224 N N . ASP A 1 175 ? -23.669 -0.669 29.113 1.00 15.42 155 ASP B N 1
ATOM 1225 C CA . ASP A 1 175 ? -22.846 -1.657 29.806 1.00 14.16 155 ASP B CA 1
ATOM 1226 C C . ASP A 1 175 ? -21.462 -1.759 29.170 1.00 12.73 155 ASP B C 1
ATOM 1227 O O . ASP A 1 175 ? -20.459 -1.917 29.873 1.00 13.09 155 ASP B O 1
ATOM 1232 N N . TYR A 1 176 ? -21.388 -1.677 27.841 1.00 13.96 156 TYR B N 1
ATOM 1233 C CA . TYR A 1 176 ? -20.082 -1.653 27.189 1.00 13.02 156 TYR B CA 1
ATOM 1234 C C . TYR A 1 176 ? -19.293 -0.412 27.586 1.00 13.65 156 TYR B C 1
ATOM 1235 O O . TYR A 1 176 ? -18.085 -0.492 27.835 1.00 13.59 156 TYR B O 1
ATOM 1244 N N . ARG A 1 177 ? -19.990 0.726 27.664 1.00 14.98 157 ARG B N 1
ATOM 1245 C CA . ARG A 1 177 ? -19.355 2.016 28.049 1.00 17.15 157 ARG B CA 1
ATOM 1246 C C . ARG A 1 177 ? -18.760 1.885 29.456 1.00 14.81 157 ARG B C 1
ATOM 1247 O O . ARG A 1 177 ? -17.596 2.292 29.644 1.00 14.80 157 ARG B O 1
ATOM 1255 N N . LYS A 1 178 ? -19.534 1.336 30.398 1.00 13.89 158 LYS B N 1
ATOM 1256 C CA . LYS A 1 178 ? -19.088 1.151 31.772 1.00 15.30 158 LYS B CA 1
ATOM 1257 C C . LYS A 1 178 ? -17.944 0.149 31.843 1.00 13.38 158 LYS B C 1
ATOM 1258 O O . LYS A 1 178 ? -17.016 0.315 32.639 1.00 14.08 158 LYS B O 1
ATOM 1264 N N . ALA A 1 179 ? -18.008 -0.904 31.021 1.00 13.08 159 ALA B N 1
ATOM 1265 C CA . ALA A 1 179 ? -16.920 -1.878 30.981 1.00 13.53 159 ALA B CA 1
ATOM 1266 C C . ALA A 1 179 ? -15.626 -1.238 30.499 1.00 12.28 159 ALA B C 1
ATOM 1267 O O . ALA A 1 179 ? -14.542 -1.540 31.020 1.00 11.35 159 ALA B O 1
ATOM 1269 N N . ALA A 1 180 ? -15.718 -0.339 29.515 1.00 12.46 160 ALA B N 1
ATOM 1270 C CA . ALA A 1 180 ? -14.527 0.367 29.051 1.00 12.74 160 ALA B CA 1
ATOM 1271 C C . ALA A 1 180 ? -13.951 1.267 30.140 1.00 13.06 160 ALA B C 1
ATOM 1272 O O . ALA A 1 180 ? -12.731 1.318 30.322 1.00 12.25 160 ALA B O 1
ATOM 1274 N N . ILE A 1 181 ? -14.812 1.978 30.880 1.00 12.75 161 ILE B N 1
ATOM 1275 C CA . ILE A 1 181 ? -14.352 2.759 32.027 1.00 14.92 161 ILE B CA 1
ATOM 1276 C C . ILE A 1 181 ? -13.581 1.877 32.999 1.00 12.60 161 ILE B C 1
ATOM 1277 O O . ILE A 1 181 ? -12.477 2.219 33.441 1.00 13.89 161 ILE B O 1
ATOM 1282 N N . ASN A 1 182 ? -14.128 0.697 33.305 1.00 11.26 162 ASN B N 1
ATOM 1283 C CA . ASN A 1 182 ? -13.464 -0.192 34.250 1.00 13.52 162 ASN B CA 1
ATOM 1284 C C . ASN A 1 182 ? -12.175 -0.767 33.673 1.00 12.49 162 ASN B C 1
ATOM 1285 O O . ASN A 1 182 ? -11.210 -0.981 34.411 1.00 12.46 162 ASN B O 1
ATOM 1290 N N . ALA A 1 183 ? -12.156 -1.067 32.366 1.00 12.04 163 ALA B N 1
ATOM 1291 C CA . ALA A 1 183 ? -10.922 -1.506 31.724 1.00 13.19 163 ALA B CA 1
ATOM 1292 C C . ALA A 1 183 ? -9.831 -0.455 31.865 1.00 11.94 163 ALA B C 1
ATOM 1293 O O . ALA A 1 183 ? -8.675 -0.782 32.174 1.00 12.91 163 ALA B O 1
ATOM 1295 N N . LYS A 1 184 ? -10.204 0.808 31.633 1.00 12.58 164 LYS B N 1
ATOM 1296 C CA . LYS A 1 184 ? -9.251 1.946 31.731 1.00 14.53 164 LYS B CA 1
ATOM 1297 C C . LYS A 1 184 ? -8.758 2.067 33.178 1.00 14.01 164 LYS B C 1
ATOM 1298 O O . LYS A 1 184 ? -7.525 2.068 33.360 1.00 13.38 164 LYS B O 1
ATOM 1304 N N A ARG A 1 185 ? -9.644 1.741 34.125 0.50 14.02 165 ARG B N 1
ATOM 1305 N N B ARG A 1 185 ? -9.644 1.741 34.124 0.50 14.02 165 ARG B N 1
ATOM 1306 C CA A ARG A 1 185 ? -9.313 1.807 35.574 0.50 16.22 165 ARG B CA 1
ATOM 1307 C CA B ARG A 1 185 ? -9.314 1.807 35.574 0.50 16.22 165 ARG B CA 1
ATOM 1308 C C A ARG A 1 185 ? -8.396 0.633 35.936 0.50 16.62 165 ARG B C 1
ATOM 1309 C C B ARG A 1 185 ? -8.396 0.634 35.935 0.50 16.62 165 ARG B C 1
ATOM 1310 O O A ARG A 1 185 ? -7.652 0.778 36.926 0.50 21.83 165 ARG B O 1
ATOM 1311 O O B ARG A 1 185 ? -7.652 0.779 36.925 0.50 21.83 165 ARG B O 1
ATOM 1326 N N . ALA A 1 186 ? -8.757 -0.560 35.453 1.00 13.08 166 ALA B N 1
ATOM 1327 C CA . ALA A 1 186 ? -7.969 -1.786 35.718 1.00 13.86 166 ALA B CA 1
ATOM 1328 C C . ALA A 1 186 ? -6.505 -1.544 35.334 1.00 12.12 166 ALA B C 1
ATOM 1329 O O . ALA A 1 186 ? -5.614 -1.905 36.128 1.00 13.47 166 ALA B O 1
ATOM 1331 N N . GLY A 1 187 ? -6.279 -0.953 34.156 1.00 12.05 167 GLY B N 1
ATOM 1332 C CA . GLY A 1 187 ? -4.916 -0.657 33.671 1.00 12.74 167 GLY B CA 1
ATOM 1333 C C . GLY A 1 187 ? -4.638 -1.305 32.325 1.00 12.58 167 GLY B C 1
ATOM 1334 O O . GLY A 1 187 ? -3.502 -1.777 32.124 1.00 12.27 167 GLY B O 1
ATOM 1335 N N . PHE A 1 188 ? -5.637 -1.326 31.436 1.00 12.57 168 PHE B N 1
ATOM 1336 C CA . PHE A 1 188 ? -5.471 -1.919 30.116 1.00 12.38 168 PHE B CA 1
ATOM 1337 C C . PHE A 1 188 ? -5.026 -0.883 29.098 1.00 13.12 168 PHE B C 1
ATOM 1338 O O . PHE A 1 188 ? -5.481 0.266 29.106 1.00 15.23 168 PHE B O 1
ATOM 1346 N N . ASP A 1 189 ? -4.116 -1.301 28.217 1.00 11.70 169 ASP B N 1
ATOM 1347 C CA . ASP A 1 189 ? -3.658 -0.406 27.160 1.00 12.31 169 ASP B CA 1
ATOM 1348 C C . ASP A 1 189 ? -4.760 -0.110 26.157 1.00 12.68 169 ASP B C 1
ATOM 1349 O O . ASP A 1 189 ? -4.735 0.935 25.498 1.00 13.63 169 ASP B O 1
ATOM 1354 N N . GLY A 1 190 ? -5.721 -1.015 26.018 1.00 11.42 170 GLY B N 1
ATOM 1355 C CA . GLY A 1 190 ? -6.812 -0.861 25.076 1.00 12.30 170 GLY B CA 1
ATOM 1356 C C . GLY A 1 190 ? -7.861 -1.922 25.331 1.00 10.55 170 GLY B C 1
ATOM 1357 O O . GLY A 1 190 ? -7.749 -2.724 26.261 1.00 10.92 170 GLY B O 1
ATOM 1358 N N . ILE A 1 191 ? -8.883 -1.919 24.486 1.00 10.57 171 ILE B N 1
ATOM 1359 C CA . ILE A 1 191 ? -9.970 -2.889 24.573 1.00 10.31 171 ILE B CA 1
ATOM 1360 C C . ILE A 1 191 ? -10.247 -3.440 23.181 1.00 10.16 171 ILE B C 1
ATOM 1361 O O . ILE A 1 191 ? -10.039 -2.755 22.175 1.00 11.70 171 ILE B O 1
ATOM 1366 N N . GLU A 1 192 ? -10.742 -4.683 23.123 1.00 10.14 172 GLU B N 1
ATOM 1367 C CA . GLU A 1 192 ? -11.218 -5.284 21.880 1.00 9.95 172 GLU B CA 1
ATOM 1368 C C . GLU A 1 192 ? -12.691 -5.633 22.025 1.00 10.86 172 GLU B C 1
ATOM 1369 O O . GLU A 1 192 ? -13.076 -6.314 22.983 1.00 10.55 172 GLU B O 1
ATOM 1375 N N . ILE A 1 193 ? -13.509 -5.182 21.078 1.00 10.96 173 ILE B N 1
ATOM 1376 C CA . ILE A 1 193 ? -14.919 -5.552 21.049 1.00 10.98 173 ILE B CA 1
ATOM 1377 C C . ILE A 1 193 ? -15.051 -6.926 20.407 1.00 10.88 173 ILE B C 1
ATOM 1378 O O . ILE A 1 193 ? -14.690 -7.117 19.242 1.00 12.48 173 ILE B O 1
ATOM 1383 N N . HIS A 1 194 ? -15.559 -7.892 21.169 1.00 11.00 174 HIS B N 1
ATOM 1384 C CA . HIS A 1 194 ? -15.823 -9.221 20.629 1.00 11.02 174 HIS B CA 1
ATOM 1385 C C . HIS A 1 194 ? -17.102 -9.153 19.802 1.00 11.38 174 HIS B C 1
ATOM 1386 O O . HIS A 1 194 ? -18.204 -9.083 20.353 1.00 12.83 174 HIS B O 1
ATOM 1393 N N . SER A 1 195 ? -16.967 -9.186 18.476 1.00 11.12 175 SER B N 1
ATOM 1394 C CA . SER A 1 195 ? -18.162 -9.230 17.647 1.00 11.69 175 SER B CA 1
ATOM 1395 C C . SER A 1 195 ? -18.139 -10.445 16.731 1.00 12.11 175 SER B C 1
ATOM 1396 O O . SER A 1 195 ? -18.632 -10.386 15.605 1.00 12.67 175 SER B O 1
ATOM 1399 N N . ALA A 1 196 ? -17.646 -11.562 17.274 1.00 10.57 176 ALA B N 1
ATOM 1400 C CA . ALA A 1 196 ? -17.428 -12.792 16.520 1.00 11.07 176 ALA B CA 1
ATOM 1401 C C . ALA A 1 196 ? -18.073 -13.975 17.236 1.00 11.91 176 ALA B C 1
ATOM 1402 O O . ALA A 1 196 ? -18.663 -13.848 18.314 1.00 12.25 176 ALA B O 1
ATOM 1404 N N . ASN A 1 197 ? -17.981 -15.131 16.578 1.00 12.19 177 ASN B N 1
ATOM 1405 C CA . ASN A 1 197 ? -18.155 -16.451 17.192 1.00 11.96 177 ASN B CA 1
ATOM 1406 C C . ASN A 1 197 ? -19.517 -16.664 17.839 1.00 12.47 177 ASN B C 1
ATOM 1407 O O . ASN A 1 197 ? -19.639 -17.404 18.818 1.00 12.67 177 ASN B O 1
ATOM 1412 N N . GLY A 1 198 ? -20.554 -16.054 17.272 1.00 11.77 178 GLY B N 1
ATOM 1413 C CA . GLY A 1 198 ? -21.911 -16.409 17.647 1.00 11.84 178 GLY B CA 1
ATOM 1414 C C . GLY A 1 198 ? -22.467 -15.713 18.867 1.00 13.13 178 GLY B C 1
ATOM 1415 O O . GLY A 1 198 ? -23.569 -16.066 19.312 1.00 13.37 178 GLY B O 1
ATOM 1416 N N . TYR A 1 199 ? -21.761 -14.726 19.406 1.00 11.85 179 TYR B N 1
ATOM 1417 C CA . TYR A 1 199 ? -22.178 -14.052 20.631 1.00 11.91 179 TYR B CA 1
ATOM 1418 C C . TYR A 1 199 ? -23.097 -12.878 20.279 1.00 12.22 179 TYR B C 1
ATOM 1419 O O . TYR A 1 199 ? -23.527 -12.741 19.134 1.00 13.00 179 TYR B O 1
ATOM 1428 N N . LEU A 1 200 ? -23.395 -12.001 21.243 1.00 12.40 180 LEU B N 1
ATOM 1429 C CA . LEU A 1 200 ? -24.503 -11.060 21.069 1.00 14.12 180 LEU B CA 1
ATOM 1430 C C . LEU A 1 200 ? -24.346 -10.201 19.820 1.00 12.77 180 LEU B C 1
ATOM 1431 O O . LEU A 1 200 ? -25.269 -10.097 19.004 1.00 13.14 180 LEU B O 1
ATOM 1436 N N . LEU A 1 201 ? -23.191 -9.560 19.657 1.00 13.00 181 LEU B N 1
ATOM 1437 C CA . LEU A 1 201 ? -23.036 -8.643 18.530 1.00 12.32 181 LEU B CA 1
ATOM 1438 C C . LEU A 1 201 ? -23.085 -9.381 17.198 1.00 13.79 181 LEU B C 1
ATOM 1439 O O . LEU A 1 201 ? -23.715 -8.907 16.244 1.00 14.36 181 LEU B O 1
ATOM 1444 N N . HIS A 1 202 ? -22.446 -10.551 17.120 1.00 13.56 182 HIS B N 1
ATOM 1445 C CA . HIS A 1 202 ? -22.486 -11.341 15.896 1.00 14.22 182 HIS B CA 1
ATOM 1446 C C . HIS A 1 202 ? -23.918 -11.761 15.572 1.00 15.95 182 HIS B C 1
ATOM 1447 O O . HIS A 1 202 ? -24.324 -11.770 14.401 1.00 14.79 182 HIS B O 1
ATOM 1454 N N . GLU A 1 203 ? -24.706 -12.075 16.604 1.00 13.25 183 GLU B N 1
ATOM 1455 C CA . GLU A 1 203 ? -26.109 -12.442 16.408 1.00 13.25 183 GLU B CA 1
ATOM 1456 C C . GLU A 1 203 ? -26.904 -11.294 15.791 1.00 15.35 183 GLU B C 1
ATOM 1457 O O . GLU A 1 203 ? -27.790 -11.517 14.953 1.00 16.19 183 GLU B O 1
ATOM 1463 N N . PHE A 1 204 ? -26.616 -10.058 16.195 1.00 14.20 184 PHE B N 1
ATOM 1464 C CA . PHE A 1 204 ? -27.255 -8.919 15.541 1.00 15.42 184 PHE B CA 1
ATOM 1465 C C . PHE A 1 204 ? -26.812 -8.793 14.086 1.00 19.25 184 PHE B C 1
ATOM 1466 O O . PHE A 1 204 ? 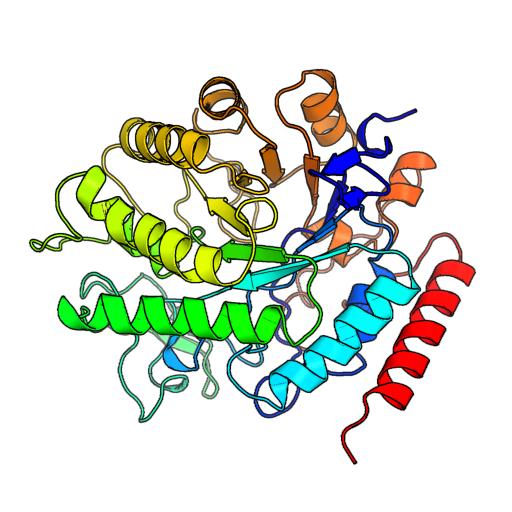-27.614 -8.440 13.212 1.00 18.34 184 PHE B O 1
ATOM 1474 N N . LEU A 1 205 ? -25.536 -9.065 13.805 1.00 15.75 185 LEU B N 1
ATOM 1475 C CA . LEU A 1 205 ? -25.003 -8.817 12.467 1.00 16.67 185 LEU B CA 1
ATOM 1476 C C . LEU A 1 205 ? -25.680 -9.682 11.408 1.00 17.38 185 LEU B C 1
ATOM 1477 O O . LEU A 1 205 ? -25.912 -9.224 10.279 1.00 18.24 185 LEU B O 1
ATOM 1482 N N . GLU A 1 206 ? -25.961 -10.939 11.726 1.00 16.02 186 GLU B N 1
ATOM 1483 C CA . GLU A 1 206 ? -26.317 -11.924 10.713 1.00 15.76 186 GLU B CA 1
ATOM 1484 C C . GLU A 1 206 ? -27.822 -12.156 10.645 1.00 19.17 186 GLU B C 1
ATOM 1485 O O . GLU A 1 206 ? -28.506 -12.229 11.672 1.00 18.81 186 GLU B O 1
ATOM 1491 N N . ASP A 1 207 ? -28.337 -12.271 9.421 1.00 19.17 187 ASP B N 1
ATOM 1492 C CA . ASP A 1 207 ? -29.784 -12.347 9.252 1.00 21.56 187 ASP B CA 1
ATOM 1493 C C . ASP A 1 207 ? -30.364 -13.717 9.584 1.00 20.45 187 ASP B C 1
ATOM 1494 O O . ASP A 1 207 ? -31.592 -13.850 9.642 1.00 20.85 187 ASP B O 1
ATOM 1499 N N . GLY A 1 208 ? -29.523 -14.727 9.817 1.00 19.34 188 GLY B N 1
ATOM 1500 C CA . GLY A 1 208 ? -30.028 -16.002 10.297 1.00 17.62 188 GLY B CA 1
ATOM 1501 C C . GLY A 1 208 ? -30.451 -15.952 11.752 1.00 20.58 188 GLY B C 1
ATOM 1502 O O . GLY A 1 208 ? -31.333 -16.706 12.177 1.00 21.43 188 GLY B O 1
ATOM 1503 N N . THR A 1 209 ? -29.849 -15.047 12.524 1.00 17.76 189 THR B N 1
ATOM 1504 C CA . THR A 1 209 ? -30.128 -14.904 13.943 1.00 18.37 189 THR B CA 1
ATOM 1505 C C . THR A 1 209 ? -30.890 -13.630 14.279 1.00 15.88 189 THR B C 1
ATOM 1506 O O . THR A 1 209 ? -31.500 -13.555 15.353 1.00 18.13 189 THR B O 1
ATOM 1510 N N . ASN A 1 210 ? -30.875 -12.639 13.393 1.00 17.22 190 ASN B N 1
ATOM 1511 C CA . ASN A 1 210 ? -31.521 -11.352 13.614 1.00 18.24 190 ASN B CA 1
ATOM 1512 C C . ASN A 1 210 ? -32.711 -11.275 12.662 1.00 19.59 190 ASN B C 1
ATOM 1513 O O . ASN A 1 210 ? -32.551 -10.968 11.475 1.00 19.76 190 ASN B O 1
ATOM 1518 N N . LYS A 1 211 ? -33.903 -11.543 13.195 1.00 19.90 191 LYS B N 1
ATOM 1519 C CA . LYS A 1 211 ? -35.157 -11.387 12.471 1.00 21.39 191 LYS B CA 1
ATOM 1520 C C . LYS A 1 211 ? -35.905 -10.117 12.868 1.00 21.57 191 LYS B C 1
ATOM 1521 O O . LYS A 1 211 ? -37.120 -10.024 12.653 1.00 22.53 191 LYS B O 1
ATOM 1527 N N . ARG A 1 212 ? -35.209 -9.138 13.437 1.00 21.60 192 ARG B N 1
ATOM 1528 C CA . ARG A 1 212 ? -35.876 -7.961 13.971 1.00 21.32 192 ARG B CA 1
ATOM 1529 C C . ARG A 1 212 ? -36.424 -7.083 12.852 1.00 23.36 192 ARG B C 1
ATOM 1530 O O . ARG A 1 212 ? -35.906 -7.058 11.733 1.00 24.07 192 ARG B O 1
ATOM 1538 N N . THR A 1 213 ? -37.488 -6.352 13.175 1.00 24.70 193 THR B N 1
ATOM 1539 C CA . THR A 1 213 ? -38.097 -5.401 12.258 1.00 25.36 193 THR B CA 1
ATOM 1540 C C . THR A 1 213 ? -37.972 -3.963 12.739 1.00 28.88 193 THR B C 1
ATOM 1541 O O . THR A 1 213 ? -38.589 -3.068 12.151 1.00 31.48 193 THR B O 1
ATOM 1545 N N . ASP A 1 214 ? -37.204 -3.719 13.801 1.00 26.68 194 ASP B N 1
ATOM 1546 C CA . ASP A 1 214 ? -36.941 -2.366 14.267 1.00 22.69 194 ASP B CA 1
ATOM 1547 C C . ASP A 1 214 ? -35.673 -1.834 13.599 1.00 24.17 194 ASP B C 1
ATOM 1548 O O . ASP A 1 214 ? -35.184 -2.397 12.615 1.00 24.90 194 ASP B O 1
ATOM 1553 N N . ARG A 1 215 ? -35.129 -0.737 14.127 1.00 23.81 195 ARG B N 1
ATOM 1554 C CA . ARG A 1 215 ? -33.960 -0.117 13.513 1.00 25.18 195 ARG B CA 1
ATOM 1555 C C . ARG A 1 215 ? -32.688 -0.930 13.688 1.00 25.92 195 ARG B C 1
ATOM 1556 O O . ARG A 1 215 ? -31.639 -0.513 13.183 1.00 24.08 195 ARG B O 1
ATOM 1564 N N . TYR A 1 216 ? -32.751 -2.061 14.386 1.00 25.14 196 TYR B N 1
ATOM 1565 C CA . TYR A 1 216 ? -31.619 -2.963 14.526 1.00 22.31 196 TYR B CA 1
ATOM 1566 C C . TYR A 1 216 ? -31.745 -4.209 13.655 1.00 23.40 196 TYR B C 1
ATOM 1567 O O . TYR A 1 216 ? -30.905 -5.106 13.753 1.00 22.19 196 TYR B O 1
ATOM 1576 N N . GLY A 1 217 ? -32.769 -4.277 12.811 1.00 23.33 197 GLY B N 1
ATOM 1577 C CA . GLY A 1 217 ? -32.965 -5.445 11.941 1.00 25.01 197 GLY B CA 1
ATOM 1578 C C . GLY A 1 217 ? -33.288 -5.067 10.508 1.00 23.43 197 GLY B C 1
ATOM 1579 O O . GLY A 1 217 ? -33.529 -3.926 10.257 1.00 27.44 197 GLY B O 1
ATOM 1580 N N . GLY A 1 218 ? -33.256 -6.044 9.618 1.00 25.44 198 GLY B N 1
ATOM 1581 C CA . GLY A 1 218 ? -33.590 -5.843 8.201 1.00 25.64 198 GLY B CA 1
ATOM 1582 C C . GLY A 1 218 ? -32.301 -5.550 7.473 1.00 24.63 198 GLY B C 1
ATOM 1583 O O . GLY A 1 218 ? -31.472 -6.406 7.382 1.00 31.96 198 GLY B O 1
ATOM 1584 N N . SER A 1 219 ? -32.122 -4.316 7.040 1.00 25.82 199 SER B N 1
ATOM 1585 C CA . SER A 1 219 ? -30.980 -3.938 6.177 1.00 23.17 199 SER B CA 1
ATOM 1586 C C . SER A 1 219 ? -29.632 -4.282 6.815 1.00 23.47 199 SER B C 1
ATOM 1587 O O . SER A 1 219 ? -29.528 -4.349 8.009 1.00 23.02 199 SER B O 1
ATOM 1590 N N . ILE A 1 220 ? -28.634 -4.449 5.971 1.00 23.72 200 ILE B N 1
ATOM 1591 C CA . ILE A 1 220 ? -27.253 -4.663 6.473 1.00 23.61 200 ILE B CA 1
ATOM 1592 C C . ILE A 1 220 ? -26.904 -3.476 7.384 1.00 25.83 200 ILE B C 1
ATOM 1593 O O . ILE A 1 220 ? -26.388 -3.698 8.457 1.00 23.53 200 ILE B O 1
ATOM 1598 N N . GLU A 1 221 ? -27.221 -2.254 6.968 1.00 24.00 201 GLU B N 1
ATOM 1599 C CA . GLU A 1 221 ? -26.963 -1.083 7.801 1.00 23.07 201 GLU B CA 1
ATOM 1600 C C . GLU A 1 221 ? -27.588 -1.223 9.185 1.00 22.76 201 GLU B C 1
ATOM 1601 O O . GLU A 1 221 ? -26.951 -0.907 10.198 1.00 22.79 201 GLU B O 1
ATOM 1607 N N . ASN A 1 222 ? -28.846 -1.668 9.240 1.00 22.90 202 ASN B N 1
ATOM 1608 C CA . ASN A 1 222 ? -29.541 -1.770 10.521 1.00 23.67 202 ASN B CA 1
ATOM 1609 C C . ASN A 1 222 ? -28.952 -2.877 11.391 1.00 21.45 202 ASN B C 1
ATOM 1610 O O . ASN A 1 222 ? -28.845 -2.722 12.613 1.00 21.94 202 ASN B O 1
ATOM 1615 N N . ARG A 1 223 ? -28.578 -3.990 10.751 1.00 21.98 203 ARG B N 1
ATOM 1616 C CA . ARG A 1 223 ? -27.993 -5.157 11.465 1.00 20.99 203 ARG B CA 1
ATOM 1617 C C . ARG A 1 223 ? -26.681 -4.739 12.139 1.00 20.56 203 ARG B C 1
ATOM 1618 O O . ARG A 1 223 ? -26.427 -5.196 13.271 1.00 20.45 203 ARG B O 1
ATOM 1626 N N . ALA A 1 224 ? -25.886 -3.905 11.461 1.00 20.33 204 ALA B N 1
ATOM 1627 C CA . ALA A 1 224 ? -24.622 -3.487 12.054 1.00 20.81 204 ALA B CA 1
ATOM 1628 C C . ALA A 1 224 ? -24.757 -2.297 12.996 1.00 21.80 204 ALA B C 1
ATOM 1629 O O . ALA A 1 224 ? -23.793 -1.980 13.702 1.00 20.07 204 ALA B O 1
ATOM 1631 N N . ARG A 1 225 ? -25.954 -1.711 13.127 1.00 20.02 205 ARG B N 1
ATOM 1632 C CA . ARG A 1 225 ? -26.125 -0.509 13.940 1.00 18.90 205 ARG B CA 1
ATOM 1633 C C . ARG A 1 225 ? -25.587 -0.686 15.355 1.00 17.95 205 ARG B C 1
ATOM 1634 O O . ARG A 1 225 ? -24.895 0.196 15.876 1.00 19.14 205 ARG B O 1
ATOM 1642 N N . ILE A 1 226 ? -25.889 -1.823 15.991 1.00 17.00 206 ILE B N 1
ATOM 1643 C CA . ILE A 1 226 ? -25.481 -2.015 17.380 1.00 15.84 206 ILE B CA 1
ATOM 1644 C C . ILE A 1 226 ? -23.964 -1.975 17.513 1.00 15.03 206 ILE B C 1
ATOM 1645 O O . ILE A 1 226 ? -23.428 -1.441 18.491 1.00 15.82 206 ILE B O 1
ATOM 1650 N N . VAL A 1 227 ? -23.247 -2.517 16.526 1.00 15.59 207 VAL B N 1
ATOM 1651 C CA . VAL A 1 227 ? -21.788 -2.499 16.583 1.00 14.42 207 VAL B CA 1
ATOM 1652 C C . VAL A 1 227 ? -21.277 -1.065 16.584 1.00 16.23 207 VAL B C 1
ATOM 1653 O O . VAL A 1 227 ? -20.387 -0.700 17.362 1.00 16.01 207 VAL B O 1
ATOM 1657 N N . PHE A 1 228 ? -21.848 -0.218 15.726 1.00 17.44 208 PHE B N 1
ATOM 1658 C CA . PHE A 1 228 ? -21.399 1.166 15.682 1.00 17.89 208 PHE B CA 1
ATOM 1659 C C . PHE A 1 228 ? -21.817 1.944 16.922 1.00 17.23 208 PHE B C 1
ATOM 1660 O O . PHE A 1 228 ? -21.070 2.813 17.384 1.00 17.86 208 PHE B O 1
ATOM 1668 N N . GLU A 1 229 ? -22.976 1.624 17.503 1.00 16.65 209 GLU B N 1
ATOM 1669 C CA . GLU A 1 229 ? -23.343 2.248 18.769 1.00 17.43 209 GLU B CA 1
ATOM 1670 C C . GLU A 1 229 ? -22.399 1.833 19.895 1.00 16.69 209 GLU B C 1
ATOM 1671 O O . GLU A 1 229 ? -22.045 2.655 20.747 1.00 16.93 209 GLU B O 1
ATOM 1677 N N . VAL A 1 230 ? -21.962 0.571 19.905 1.00 15.28 210 VAL B N 1
ATOM 1678 C CA . VAL A 1 230 ? -20.982 0.144 20.904 1.00 15.89 210 VAL B CA 1
ATOM 1679 C C . VAL A 1 230 ? -19.668 0.891 20.713 1.00 13.10 210 VAL B C 1
ATOM 1680 O O . VAL A 1 230 ? -19.076 1.394 21.675 1.00 14.67 210 VAL B O 1
ATOM 1684 N N . LEU A 1 231 ? -19.207 1.004 19.467 1.00 14.80 211 LEU B N 1
ATOM 1685 C CA . LEU A 1 231 ? -17.967 1.732 19.215 1.00 14.77 211 LEU B CA 1
ATOM 1686 C C . LEU A 1 231 ? -18.091 3.199 19.613 1.00 16.69 211 LEU B C 1
ATOM 1687 O O . LEU A 1 231 ? -17.175 3.754 20.228 1.00 17.70 211 LEU B O 1
ATOM 1692 N N . ASP A 1 232 ? -19.217 3.840 19.273 1.00 17.76 212 ASP B N 1
ATOM 1693 C CA . ASP A 1 232 ? -19.463 5.215 19.712 1.00 19.54 212 ASP B CA 1
ATOM 1694 C C . ASP A 1 232 ? -19.292 5.344 21.223 1.00 16.95 212 ASP B C 1
ATOM 1695 O O . ASP A 1 232 ? -18.639 6.272 21.717 1.00 19.59 212 ASP B O 1
ATOM 1700 N N . ALA A 1 233 ? -19.883 4.415 21.979 1.00 16.94 213 ALA B N 1
ATOM 1701 C CA . ALA A 1 233 ? -19.876 4.533 23.433 1.00 15.39 213 ALA B CA 1
ATOM 1702 C C . ALA A 1 233 ? -18.483 4.304 24.007 1.00 17.08 213 ALA B C 1
ATOM 1703 O O . ALA A 1 233 ? -18.024 5.061 24.869 1.00 15.77 213 ALA B O 1
ATOM 1705 N N . VAL A 1 234 ? -17.794 3.247 23.564 1.00 16.11 214 VAL B N 1
ATOM 1706 C CA . VAL A 1 234 ? -16.490 2.984 24.160 1.00 15.48 214 VAL B CA 1
ATOM 1707 C C . VAL A 1 234 ? -15.455 4.008 23.722 1.00 14.43 214 VAL B C 1
ATOM 1708 O O . VAL A 1 234 ? -14.459 4.218 24.433 1.00 15.21 214 VAL B O 1
ATOM 1712 N N . CYS A 1 235 ? -15.668 4.665 22.580 1.00 15.23 215 CYS B N 1
ATOM 1713 C CA . CYS A 1 235 ? -14.757 5.702 22.109 1.00 16.11 215 CYS B CA 1
ATOM 1714 C C . CYS A 1 235 ? -14.936 7.024 22.838 1.00 16.66 215 CYS B C 1
ATOM 1715 O O . CYS A 1 235 ? -14.252 7.998 22.498 1.00 19.42 215 CYS B O 1
ATOM 1718 N N . LYS A 1 236 ? -15.887 7.104 23.765 1.00 16.40 216 LYS B N 1
ATOM 1719 C CA . LYS A 1 236 ? -15.968 8.201 24.714 1.00 17.66 216 LYS B CA 1
ATOM 1720 C C . LYS A 1 236 ? -15.089 7.953 25.928 1.00 17.67 216 LYS B C 1
ATOM 1721 O O . LYS A 1 236 ? -14.936 8.840 26.775 1.00 19.30 216 LYS B O 1
ATOM 1727 N N . VAL A 1 237 ? -14.514 6.760 26.028 1.00 14.79 217 VAL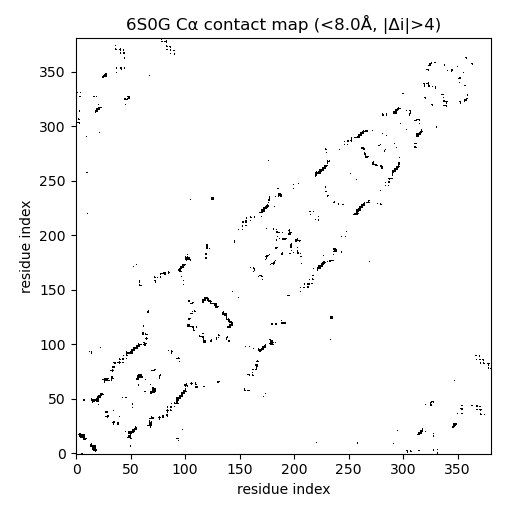 B N 1
ATOM 1728 C CA . VAL A 1 237 ? -13.667 6.369 27.147 1.00 14.80 217 VAL B CA 1
ATOM 1729 C C . VAL A 1 237 ? -12.219 6.231 26.707 1.00 15.94 217 VAL B C 1
ATOM 1730 O O . VAL A 1 237 ? -11.321 6.851 27.282 1.00 16.80 217 VAL B O 1
ATOM 1734 N N . TYR A 1 238 ? -11.965 5.371 25.724 1.00 14.84 218 TYR B N 1
ATOM 1735 C CA . TYR A 1 238 ? -10.670 5.231 25.099 1.00 14.81 218 TYR B CA 1
ATOM 1736 C C . TYR A 1 238 ? -10.665 5.990 23.786 1.00 14.45 218 TYR B C 1
ATOM 1737 O O . TYR A 1 238 ? -11.696 6.073 23.108 1.00 15.40 218 TYR B O 1
ATOM 1746 N N . PRO A 1 239 ? -9.518 6.533 23.376 1.00 13.81 219 PRO B N 1
ATOM 1747 C CA . PRO A 1 239 ? -9.420 7.051 22.012 1.00 15.41 219 PRO B CA 1
ATOM 1748 C C . PRO A 1 239 ? -9.594 5.904 21.033 1.00 13.61 219 PRO B C 1
ATOM 1749 O O . PRO A 1 239 ? -9.291 4.745 21.344 1.00 14.79 219 PRO B O 1
ATOM 1753 N N . SER A 1 240 ? -10.092 6.233 19.841 1.00 16.41 220 SER B N 1
ATOM 1754 C CA . SER A 1 240 ? -10.390 5.196 18.858 1.00 17.63 220 SER B CA 1
ATOM 1755 C C . SER A 1 240 ? -9.166 4.341 18.539 1.00 16.04 220 SER B C 1
ATOM 1756 O O . SER A 1 240 ? -9.303 3.136 18.305 1.00 15.80 220 SER B O 1
ATOM 1759 N N . ARG A 1 241 ? -7.960 4.926 18.564 1.00 15.12 221 ARG B N 1
ATOM 1760 C CA . ARG A 1 241 ? -6.750 4.149 18.262 1.00 15.55 221 ARG B CA 1
ATOM 1761 C C . ARG A 1 241 ? -6.346 3.184 19.392 1.00 15.01 221 ARG B C 1
ATOM 1762 O O . ARG A 1 241 ? -5.278 2.560 19.297 1.00 14.42 221 ARG B O 1
ATOM 1770 N N . ARG A 1 242 ? -7.122 2.987 20.352 1.00 15.06 222 ARG B N 1
ATOM 1771 C CA . ARG A 1 242 ? -6.984 1.975 21.394 1.00 12.81 222 ARG B CA 1
ATOM 1772 C C . ARG A 1 242 ? -8.237 1.122 21.531 1.00 13.35 222 ARG B C 1
ATOM 1773 O O . ARG A 1 242 ? -8.406 0.437 22.547 1.00 13.44 222 ARG B O 1
ATOM 1781 N N . VAL A 1 243 ? -9.058 1.096 20.558 1.00 13.40 223 VAL B N 1
ATOM 1782 C CA . VAL A 1 243 ? -10.218 0.212 20.498 1.00 13.36 223 VAL B CA 1
ATOM 1783 C C . VAL A 1 243 ? -10.092 -0.647 19.250 1.00 14.16 223 VAL B C 1
ATOM 1784 O O . VAL A 1 243 ? -10.044 -0.126 18.131 1.00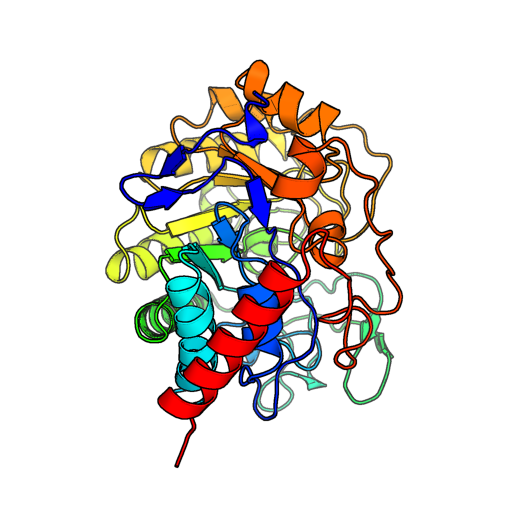 14.36 223 VAL B O 1
ATOM 1788 N N . GLY A 1 244 ? -10.033 -1.968 19.441 1.00 12.39 224 GLY B N 1
ATOM 1789 C CA . GLY A 1 244 ? -10.077 -2.913 18.349 1.00 13.80 224 GLY B CA 1
ATOM 1790 C C . GLY A 1 244 ? -11.413 -3.636 18.312 1.00 12.31 224 GLY B C 1
ATOM 1791 O O . GLY A 1 244 ? -12.237 -3.514 19.209 1.00 12.19 224 GLY B O 1
ATOM 1792 N N . ILE A 1 245 ? -11.610 -4.400 17.241 1.00 12.93 225 ILE B N 1
ATOM 1793 C CA . ILE A 1 245 ? -12.830 -5.183 17.073 1.00 11.97 225 ILE B CA 1
ATOM 1794 C C . ILE A 1 245 ? -12.471 -6.478 16.366 1.00 11.52 225 ILE B C 1
ATOM 1795 O O . ILE A 1 245 ? -11.629 -6.496 15.460 1.00 12.81 225 ILE B O 1
ATOM 1800 N N . ARG A 1 246 ? -13.124 -7.562 16.783 1.00 10.58 226 ARG B N 1
ATOM 1801 C CA . ARG A 1 246 ? -12.882 -8.888 16.242 1.00 12.30 226 ARG B CA 1
ATOM 1802 C C . ARG A 1 246 ? -14.131 -9.396 15.535 1.00 12.75 226 ARG B C 1
ATOM 1803 O O . ARG A 1 246 ? -15.230 -9.372 16.104 1.00 12.14 226 ARG B O 1
ATOM 1811 N N . LEU A 1 247 ? -13.951 -9.882 14.306 1.00 13.45 227 LEU B N 1
ATOM 1812 C CA . LEU A 1 247 ? -15.036 -10.436 13.513 1.00 13.33 227 LEU B CA 1
ATOM 1813 C C . LEU A 1 247 ? -14.651 -11.825 13.032 1.00 14.07 227 LEU B C 1
ATOM 1814 O O . LEU A 1 247 ? -13.468 -12.126 12.836 1.00 12.70 227 LEU B O 1
ATOM 1819 N N . SER A 1 248 ? -15.668 -12.668 12.850 1.00 13.24 228 SER B N 1
ATOM 1820 C CA . SER A 1 248 ? -15.607 -13.992 12.231 1.00 13.14 228 SER B CA 1
ATOM 1821 C C . SER A 1 248 ? -16.456 -13.902 10.972 1.00 14.57 228 SER B C 1
ATOM 1822 O O . SER A 1 248 ? -17.680 -14.098 11.028 1.00 15.74 228 SER B O 1
ATOM 1825 N N . PRO A 1 249 ? -15.926 -13.520 9.800 1.00 13.55 229 PRO B N 1
ATOM 1826 C CA . PRO A 1 249 ? -16.795 -13.288 8.630 1.00 16.58 229 PRO B CA 1
ATOM 1827 C C . PRO A 1 249 ? -17.444 -14.534 8.031 1.00 17.72 229 PRO B C 1
ATOM 1828 O O . PRO A 1 249 ? -18.366 -14.386 7.218 1.00 16.95 229 PRO B O 1
ATOM 1832 N N . ASP A 1 250 ? -17.001 -15.749 8.370 1.00 16.36 230 ASP B N 1
ATOM 1833 C CA . ASP A 1 250 ? -17.608 -16.915 7.724 1.00 17.62 230 ASP B CA 1
ATOM 1834 C C . ASP A 1 250 ? -17.419 -18.138 8.627 1.00 16.62 230 ASP B C 1
ATOM 1835 O O . ASP A 1 250 ? -16.522 -18.963 8.436 1.00 17.59 230 ASP B O 1
ATOM 1840 N N . THR A 1 251 ? -18.293 -18.261 9.626 1.00 15.65 231 THR B N 1
ATOM 1841 C CA . THR A 1 251 ? -18.243 -19.403 10.527 1.00 14.79 231 THR B CA 1
ATOM 1842 C C . THR A 1 251 ? -19.637 -19.947 10.815 1.00 17.00 231 THR B C 1
ATOM 1843 O O . THR A 1 251 ? -20.623 -19.204 10.858 1.00 16.34 231 THR B O 1
ATOM 1847 N N . GLU A 1 252 ? -19.701 -21.262 11.000 1.00 17.51 232 GLU B N 1
ATOM 1848 C CA . GLU A 1 252 ? -20.918 -21.942 11.420 1.00 20.02 232 GLU B CA 1
ATOM 1849 C C . GLU A 1 252 ? -20.988 -22.122 12.930 1.00 18.18 232 GLU B C 1
ATOM 1850 O O . GLU A 1 252 ? -21.981 -22.655 13.436 1.00 18.87 232 GLU B O 1
ATOM 1856 N N . PHE A 1 253 ? -19.952 -21.695 13.650 1.00 17.39 233 PHE B N 1
ATOM 1857 C CA . PHE A 1 253 ? -19.894 -21.859 15.097 1.00 17.03 233 PHE B CA 1
ATOM 1858 C C . PHE A 1 253 ? -21.144 -21.299 15.764 1.00 16.07 233 PHE B C 1
ATOM 1859 O O . PHE A 1 253 ? -21.614 -20.211 15.427 1.00 15.82 233 PHE B O 1
ATOM 1867 N N A MET A 1 254 ? -21.686 -22.068 16.709 0.63 15.52 234 MET B N 1
ATOM 1868 N N B MET A 1 254 ? -21.685 -22.067 16.707 0.37 15.53 234 MET B N 1
ATOM 1869 C CA A MET A 1 254 ? -22.840 -21.660 17.515 0.63 16.13 234 MET B CA 1
ATOM 1870 C CA B MET A 1 254 ? -22.845 -21.669 17.508 0.37 16.14 234 MET B CA 1
ATOM 1871 C C A MET A 1 254 ? -24.046 -21.276 16.656 0.63 17.03 234 MET B C 1
ATOM 1872 C C B MET A 1 254 ? -24.037 -21.261 16.641 0.37 17.03 234 MET B C 1
ATOM 1873 O O A MET A 1 254 ? -24.718 -20.274 16.907 0.63 15.62 234 MET B O 1
ATOM 1874 O O B MET A 1 254 ? -24.687 -20.238 16.866 0.37 15.61 234 MET B O 1
ATOM 1883 N N . SER A 1 255 ? -24.315 -22.083 15.626 1.00 17.41 235 SER B N 1
ATOM 1884 C CA . SER A 1 255 ? -25.533 -21.972 14.804 1.00 16.50 235 SER B CA 1
ATOM 1885 C C . SER A 1 255 ? -25.694 -20.622 14.097 1.00 16.86 235 SER B C 1
ATOM 1886 O O . SER A 1 255 ? -26.807 -20.116 13.939 1.00 17.82 235 SER B O 1
ATOM 1889 N N . MET A 1 256 ? -24.592 -20.061 13.614 1.00 13.91 236 MET B N 1
ATOM 1890 C CA . MET A 1 256 ? -24.639 -18.793 12.905 1.00 15.63 236 MET B CA 1
ATOM 1891 C C . MET A 1 256 ? -24.872 -19.018 11.415 1.00 17.60 236 MET B C 1
ATOM 1892 O O . MET A 1 256 ? -24.416 -20.009 10.839 1.00 17.86 236 MET B O 1
ATOM 1897 N N . SER A 1 257 ? -25.578 -18.073 10.794 1.00 17.62 237 SER B N 1
ATOM 1898 C CA . SER A 1 257 ? -25.811 -18.105 9.355 1.00 17.01 237 SER B CA 1
ATOM 1899 C C . SER A 1 257 ? -26.251 -16.729 8.878 1.00 18.87 237 SER B C 1
ATOM 1900 O O . SER A 1 257 ? -26.893 -15.977 9.618 1.00 19.38 237 SER B O 1
ATOM 1903 N N . ASP A 1 258 ? -25.907 -16.415 7.627 1.00 19.76 238 ASP B N 1
ATOM 1904 C CA . ASP A 1 258 ? -26.334 -15.174 6.993 1.00 19.90 238 ASP B CA 1
ATOM 1905 C C . ASP A 1 258 ? -26.443 -15.399 5.492 1.00 20.95 238 ASP B C 1
ATOM 1906 O O . ASP A 1 258 ? -25.624 -16.108 4.904 1.00 21.73 238 ASP B O 1
ATOM 1911 N N . SER A 1 259 ? -27.440 -14.760 4.880 1.00 23.43 239 SER B N 1
ATOM 1912 C CA . SER A 1 259 ? -27.759 -15.020 3.481 1.00 22.30 239 SER B CA 1
ATOM 1913 C C . SER A 1 259 ? -26.776 -14.381 2.505 1.00 25.45 239 SER B C 1
ATOM 1914 O O . SER A 1 259 ? -26.777 -14.744 1.325 1.00 25.86 239 SER B O 1
ATOM 1917 N N . ASP A 1 260 ? -25.951 -13.437 2.952 1.00 23.95 240 ASP B N 1
ATOM 1918 C CA . ASP A 1 260 ? -24.980 -12.808 2.062 1.00 24.04 240 ASP B CA 1
ATOM 1919 C C . ASP A 1 260 ? -23.809 -12.264 2.869 1.00 20.36 240 ASP B C 1
ATOM 1920 O O . ASP A 1 260 ? -23.686 -11.051 3.072 1.00 22.24 240 ASP B O 1
ATOM 1925 N N . ARG A 1 261 ? -22.953 -13.167 3.333 1.00 20.22 241 ARG B N 1
ATOM 1926 C CA . ARG A 1 261 ? -21.803 -12.745 4.127 1.00 20.95 241 ARG B CA 1
ATOM 1927 C C . ARG A 1 261 ? -20.843 -11.831 3.373 1.00 20.84 241 ARG B C 1
ATOM 1928 O O . ARG A 1 261 ? -20.341 -10.876 3.989 1.00 20.86 241 ARG B O 1
ATOM 1936 N N . PRO A 1 262 ? -20.554 -12.031 2.078 1.00 19.72 242 PRO B N 1
ATOM 1937 C CA . PRO A 1 262 ? -19.704 -11.050 1.386 1.00 18.88 242 PRO B CA 1
ATOM 1938 C C . PRO A 1 262 ? -20.236 -9.630 1.452 1.00 19.23 242 PRO B C 1
ATOM 1939 O O . PRO A 1 262 ? -19.466 -8.701 1.712 1.00 20.54 242 PRO B O 1
ATOM 1943 N N . ALA A 1 263 ? -21.537 -9.428 1.230 1.00 21.17 243 ALA B N 1
ATOM 1944 C CA . ALA A 1 263 ? -22.077 -8.074 1.276 1.00 21.33 243 ALA B CA 1
ATOM 1945 C C . ALA A 1 263 ? -22.077 -7.531 2.699 1.00 19.01 243 ALA B C 1
ATOM 1946 O O . ALA A 1 263 ? -21.743 -6.363 2.926 1.00 21.72 243 ALA B O 1
ATOM 1948 N N . LEU A 1 264 ? -22.445 -8.371 3.667 1.00 21.77 244 LEU B N 1
ATOM 1949 C CA . LEU A 1 264 ? -22.501 -7.928 5.054 1.00 20.76 244 LEU B CA 1
ATOM 1950 C C . LEU A 1 264 ? -21.126 -7.492 5.548 1.00 18.40 244 LEU B C 1
ATOM 1951 O O . LEU A 1 264 ? -20.967 -6.389 6.087 1.00 20.59 244 LEU B O 1
ATOM 1956 N N . TYR A 1 265 ? -20.113 -8.342 5.354 1.00 18.84 245 TYR B N 1
ATOM 1957 C CA . TYR A 1 265 ? -18.793 -8.048 5.901 1.00 18.63 245 TYR B CA 1
ATOM 1958 C C . TYR A 1 265 ? -18.020 -7.040 5.059 1.00 18.03 245 TYR B C 1
ATOM 1959 O O . TYR A 1 265 ? -17.224 -6.274 5.608 1.00 19.15 245 TYR B O 1
ATOM 1968 N N . SER A 1 266 ? -18.264 -6.985 3.744 1.00 20.72 246 SER B N 1
ATOM 1969 C CA . SER A 1 266 ? -17.705 -5.902 2.939 1.00 21.91 246 SER B CA 1
ATOM 1970 C C . SER A 1 266 ? -18.177 -4.547 3.450 1.00 18.84 246 SER B C 1
ATOM 1971 O O . SER A 1 266 ? -17.369 -3.640 3.669 1.00 21.37 246 SER B O 1
ATOM 1974 N N . TYR A 1 267 ? -19.492 -4.397 3.631 1.00 19.02 247 TYR B N 1
ATOM 1975 C CA . TYR A 1 267 ? -20.020 -3.164 4.208 1.00 20.82 247 TYR B CA 1
ATOM 1976 C C . TYR A 1 267 ? -19.400 -2.885 5.573 1.00 20.06 247 TYR B C 1
ATOM 1977 O O . TYR A 1 267 ? -18.909 -1.783 5.834 1.00 22.01 247 TYR B O 1
ATOM 1986 N N . LEU A 1 268 ? -19.434 -3.875 6.466 1.00 21.26 248 LEU B N 1
ATOM 1987 C CA . LEU A 1 268 ? -18.988 -3.645 7.835 1.00 20.24 248 LEU B CA 1
ATOM 1988 C C . LEU A 1 268 ? -17.521 -3.227 7.872 1.00 16.86 248 LEU B C 1
ATOM 1989 O O . LEU A 1 268 ? -17.155 -2.255 8.543 1.00 18.71 248 LEU B O 1
ATOM 1994 N N . VAL A 1 269 ? -16.667 -3.953 7.148 1.00 18.93 249 VAL B N 1
ATOM 1995 C CA . VAL A 1 269 ? -15.238 -3.654 7.155 1.00 19.25 249 VAL B CA 1
ATOM 1996 C C . VAL A 1 269 ? -14.962 -2.284 6.537 1.00 19.57 249 VAL B C 1
ATOM 1997 O O . VAL A 1 269 ? -14.103 -1.532 7.018 1.00 20.49 249 VAL B O 1
ATOM 2001 N N . GLN A 1 270 ? -15.698 -1.925 5.481 1.00 22.65 250 GLN B N 1
ATOM 2002 C CA . GLN A 1 270 ? -15.508 -0.610 4.873 1.00 22.01 250 GLN B CA 1
ATOM 2003 C C . GLN A 1 270 ? -15.896 0.507 5.831 1.00 21.76 250 GLN B C 1
ATOM 2004 O O . GLN A 1 270 ? -15.216 1.536 5.899 1.00 23.92 250 GLN B O 1
ATOM 2010 N N . GLU A 1 271 ? -16.986 0.324 6.579 1.00 20.31 251 GLU B N 1
ATOM 2011 C CA . GLU A 1 271 ? -17.390 1.336 7.547 1.00 22.92 251 GLU B CA 1
ATOM 2012 C C . GLU A 1 271 ? -16.425 1.400 8.725 1.00 22.07 251 GLU B C 1
ATOM 2013 O O . GLU A 1 271 ? -16.135 2.488 9.234 1.00 25.48 251 GLU B O 1
ATOM 2019 N N . LEU A 1 272 ? -15.917 0.245 9.176 1.00 21.73 252 LEU B N 1
ATOM 2020 C CA . LEU A 1 272 ? -14.953 0.259 10.273 1.00 21.19 252 LEU B CA 1
ATOM 2021 C C . LEU A 1 272 ? -13.657 0.945 9.869 1.00 20.78 252 LEU B C 1
ATOM 2022 O O . LEU A 1 272 ? -12.993 1.557 10.715 1.00 21.35 252 LEU B O 1
ATOM 2027 N N . SER A 1 273 ? -13.302 0.874 8.582 1.00 21.89 253 SER B N 1
ATOM 2028 C CA . SER A 1 273 ? -12.126 1.539 8.033 1.00 20.53 253 SER B CA 1
ATOM 2029 C C . SER A 1 273 ? -12.139 3.034 8.324 1.00 25.23 253 SER B C 1
ATOM 2030 O O . SER A 1 273 ? -11.080 3.641 8.518 1.00 27.18 253 SER B O 1
ATOM 2033 N N . ARG A 1 274 ? -13.327 3.632 8.291 1.00 26.57 254 ARG B N 1
ATOM 2034 C CA . ARG A 1 274 ? -13.455 5.067 8.498 1.00 29.70 254 ARG B CA 1
ATOM 2035 C C . ARG A 1 274 ? -13.351 5.474 9.963 1.00 30.07 254 ARG B C 1
ATOM 2036 O O . ARG A 1 274 ? -13.243 6.671 10.247 1.00 33.19 254 ARG B O 1
ATOM 2044 N N . ARG A 1 275 ? -13.358 4.518 10.891 1.00 26.78 255 ARG B N 1
ATOM 2045 C CA . ARG A 1 275 ? -13.485 4.797 12.316 1.00 26.30 255 ARG B CA 1
ATOM 2046 C C . ARG A 1 275 ? -12.153 5.006 13.033 1.00 25.01 255 ARG B C 1
ATOM 2047 O O . ARG A 1 275 ? -12.160 5.287 14.238 1.00 25.58 255 ARG B O 1
ATOM 2055 N N . GLU A 1 276 ? -11.022 4.875 12.342 1.00 26.68 256 GLU B N 1
ATOM 2056 C CA . GLU A 1 276 ? -9.726 5.157 12.966 1.00 27.13 256 GLU B CA 1
ATOM 2057 C C . GLU A 1 276 ? -9.510 4.302 14.213 1.00 21.44 256 GLU B C 1
ATOM 2058 O O . GLU A 1 276 ? -9.144 4.791 15.282 1.00 23.75 256 GLU B O 1
ATOM 2064 N N . LEU A 1 277 ? -9.820 3.014 14.113 1.00 19.58 257 LEU B N 1
ATOM 2065 C CA . LEU A 1 277 ? -9.712 2.109 15.245 1.00 16.84 257 LEU B CA 1
ATOM 2066 C C . LEU A 1 277 ? -8.268 1.648 15.417 1.00 18.06 257 LEU B C 1
ATOM 2067 O O . LEU A 1 277 ? -7.420 1.828 14.538 1.00 17.90 257 LEU B O 1
ATOM 2072 N N . ALA A 1 278 ? -7.999 1.021 16.567 1.00 14.67 258 ALA B N 1
ATOM 2073 C CA . ALA A 1 278 ? -6.676 0.447 16.799 1.00 14.53 258 ALA B CA 1
ATOM 2074 C C . ALA A 1 278 ? -6.330 -0.597 15.745 1.00 14.71 258 ALA B C 1
ATOM 2075 O O . ALA A 1 278 ? -5.192 -0.643 15.256 1.00 16.27 258 ALA B O 1
ATOM 2077 N N . TYR A 1 279 ? -7.289 -1.449 15.394 1.00 13.34 259 TYR B N 1
ATOM 2078 C CA . TYR A 1 279 ? -7.084 -2.542 14.456 1.00 13.52 259 TYR B CA 1
ATOM 2079 C C . TYR A 1 279 ? -8.418 -3.213 14.194 1.00 13.39 259 TYR B C 1
ATOM 2080 O O . TYR A 1 279 ? -9.388 -3.038 14.943 1.00 14.50 259 TYR B O 1
ATOM 2089 N N . LEU A 1 280 ? -8.437 -4.000 13.128 1.00 13.40 260 LEU B N 1
ATOM 2090 C CA . LEU A 1 280 ? -9.478 -4.976 12.872 1.00 13.41 260 LEU B CA 1
ATOM 2091 C C . LEU A 1 280 ? -8.836 -6.351 12.991 1.00 13.45 260 LEU B C 1
ATOM 2092 O O . LEU A 1 280 ? -7.746 -6.578 12.460 1.00 13.61 260 LEU B O 1
ATOM 2097 N N . HIS A 1 281 ? -9.485 -7.247 13.731 1.00 11.89 261 HIS B N 1
ATOM 2098 C CA . HIS A 1 281 ? -8.968 -8.584 14.011 1.00 11.98 261 HIS B CA 1
ATOM 2099 C C . HIS A 1 281 ? -9.926 -9.568 13.357 1.00 10.88 261 HIS B C 1
ATOM 2100 O O . HIS A 1 281 ? -11.105 -9.617 13.722 1.00 11.16 261 HIS B O 1
ATOM 2107 N N . LEU A 1 282 ? -9.437 -10.329 12.376 1.00 11.84 262 LEU B N 1
ATOM 2108 C CA . LEU A 1 282 ? -10.279 -11.237 11.606 1.00 12.36 262 LEU B CA 1
ATOM 2109 C C . LEU A 1 282 ? -9.886 -12.687 11.849 1.00 11.40 262 LEU B C 1
ATOM 2110 O O . LEU A 1 282 ? -8.700 -13.032 11.812 1.00 13.78 262 LEU B O 1
ATOM 2115 N N . ILE A 1 283 ? -10.888 -13.542 12.052 1.00 13.03 263 ILE B N 1
ATOM 2116 C CA . ILE A 1 283 ? -10.652 -14.972 12.210 1.00 13.56 263 ILE B CA 1
ATOM 2117 C C . ILE A 1 283 ? -10.826 -15.633 10.850 1.00 15.23 263 ILE B C 1
ATOM 2118 O O . ILE A 1 283 ? -11.842 -15.423 10.176 1.00 14.87 263 ILE B O 1
ATOM 2123 N N . GLU A 1 284 ? -9.841 -16.437 10.456 1.00 14.76 264 GLU B N 1
ATOM 2124 C CA . GLU A 1 284 ? -9.903 -17.155 9.193 1.00 15.79 264 GLU B CA 1
ATOM 2125 C C . GLU A 1 284 ? -11.061 -18.151 9.219 1.00 17.44 264 GLU B C 1
ATOM 2126 O O . GLU A 1 284 ? -11.369 -18.732 10.260 1.00 15.95 264 GLU B O 1
ATOM 2132 N N . PRO A 1 285 ? -11.718 -18.377 8.079 1.00 19.26 265 PRO B N 1
ATOM 2133 C CA . PRO A 1 285 ? -12.842 -19.331 8.058 1.00 18.69 265 PRO B CA 1
ATOM 2134 C C . PRO A 1 285 ? -12.485 -20.774 8.424 1.00 17.55 265 PRO B C 1
ATOM 2135 O O . PRO A 1 285 ? -13.387 -21.533 8.800 1.00 23.06 265 PRO B O 1
ATOM 2139 N N . ARG A 1 286 ? -11.215 -21.176 8.358 1.00 19.59 266 ARG B N 1
ATOM 2140 C CA . ARG A 1 286 ? -10.857 -22.557 8.689 1.00 21.49 266 ARG B CA 1
ATOM 2141 C C . ARG A 1 286 ? -10.924 -22.866 10.181 1.00 20.75 266 ARG B C 1
ATOM 2142 O O . ARG A 1 286 ? -10.567 -23.980 10.583 1.00 21.96 266 ARG B O 1
ATOM 2150 N N . ILE A 1 287 ? -11.384 -21.937 11.010 1.00 20.24 267 ILE B N 1
ATOM 2151 C CA . ILE A 1 287 ? -11.575 -22.177 12.435 1.00 18.98 267 ILE B CA 1
ATOM 2152 C C . ILE A 1 287 ? -13.062 -22.079 12.736 1.00 18.63 267 ILE B C 1
ATOM 2153 O O . ILE A 1 287 ? -13.720 -21.121 12.318 1.00 20.58 267 ILE B O 1
ATOM 2158 N N . LYS A 1 288 ? -13.567 -23.069 13.460 1.00 17.48 268 LYS B N 1
ATOM 2159 C CA . LYS A 1 288 ? -14.969 -23.073 13.925 1.00 17.47 268 LYS B CA 1
ATOM 2160 C C . LYS A 1 288 ? -14.956 -22.781 15.430 1.00 19.56 268 LYS B C 1
ATOM 2161 O O . LYS A 1 288 ? -15.062 -23.678 16.201 1.00 19.87 268 LYS B O 1
ATOM 2167 N N . GLY A 1 289 ? -14.778 -21.523 15.795 1.00 17.48 269 GLY B N 1
ATOM 2168 C CA . GLY A 1 289 ? -14.700 -21.154 17.215 1.00 16.98 269 GLY B CA 1
ATOM 2169 C C . GLY A 1 289 ? -13.395 -21.574 17.868 1.00 17.69 269 GLY B C 1
ATOM 2170 O O . GLY A 1 289 ? -12.539 -20.767 17.970 1.00 17.69 269 GLY B O 1
ATOM 2171 N N . ASN A 1 290 ? -13.283 -22.834 18.268 1.00 18.52 270 ASN B N 1
ATOM 2172 C CA . ASN A 1 290 ? -12.099 -23.311 19.023 1.00 19.82 270 ASN B CA 1
ATOM 2173 C C . ASN A 1 290 ? -11.455 -24.563 18.413 1.00 22.41 270 ASN B C 1
ATOM 2174 O O . ASN A 1 290 ? -10.599 -25.125 19.054 1.00 21.88 270 ASN B O 1
ATOM 2179 N N . VAL A 1 291 ? -11.868 -24.964 17.213 1.00 20.30 271 VAL B N 1
ATOM 2180 C CA . VAL A 1 291 ? -11.372 -26.172 16.564 1.00 20.77 271 VAL B CA 1
ATOM 2181 C C . VAL A 1 291 ? -11.147 -25.888 15.085 1.00 21.65 271 VAL B C 1
ATOM 2182 O O . VAL A 1 291 ? -11.707 -24.950 14.512 1.00 22.88 271 VAL B O 1
ATOM 2186 N N . ASP A 1 292 ? -10.295 -26.703 14.468 1.00 22.48 272 ASP B N 1
ATOM 2187 C CA . ASP A 1 292 ? -10.084 -26.642 13.031 1.00 24.83 272 ASP B CA 1
ATOM 2188 C C . ASP A 1 292 ? -11.260 -27.274 12.298 1.00 25.91 272 ASP B C 1
ATOM 2189 O O . ASP A 1 292 ? -11.846 -28.254 12.764 1.00 31.28 272 ASP B O 1
ATOM 2194 N N . VAL A 1 293 ? -11.599 -26.709 11.141 1.00 24.95 273 VAL B N 1
ATOM 2195 C CA . VAL A 1 293 ? -12.715 -27.160 10.321 1.00 26.65 273 VAL B CA 1
ATOM 2196 C C . VAL A 1 293 ? -12.265 -27.196 8.867 1.00 28.75 273 VAL B C 1
ATOM 2197 O O . VAL A 1 293 ? -11.424 -26.400 8.437 1.00 26.63 273 VAL B O 1
ATOM 2201 N N . GLU A 1 294 ? -12.763 -28.170 8.107 1.00 32.96 274 GLU B N 1
ATOM 2202 C CA . GLU A 1 294 ? -12.648 -28.127 6.656 1.00 36.53 274 GLU B CA 1
ATOM 2203 C C . GLU A 1 294 ? -13.759 -27.233 6.132 1.00 37.13 274 GLU B C 1
ATOM 2204 O O . GLU A 1 294 ? -14.944 -27.498 6.367 1.00 36.97 274 GLU B O 1
ATOM 2210 N N . LYS A 1 295 ? -13.379 -26.161 5.449 1.00 35.32 275 LYS B N 1
ATOM 2211 C CA . LYS A 1 295 ? -14.345 -25.137 5.093 1.00 35.05 275 LYS B CA 1
ATOM 2212 C C . LYS A 1 295 ? -13.832 -24.431 3.857 1.00 38.99 275 LYS B C 1
ATOM 2213 O O . LYS A 1 295 ? -12.670 -24.015 3.814 1.00 39.09 275 LYS B O 1
ATOM 2219 N N . GLU A 1 296 ? -14.687 -24.291 2.856 1.00 38.55 276 GLU B N 1
ATOM 2220 C CA . GLU A 1 296 ? -14.302 -23.495 1.705 1.00 38.21 276 GLU B CA 1
ATOM 2221 C C . GLU A 1 296 ? -14.941 -22.123 1.805 1.00 33.24 276 GLU B C 1
ATOM 2222 O O . GLU A 1 296 ? -16.143 -21.999 2.065 1.00 35.29 276 GLU B O 1
ATOM 2228 N N . SER A 1 297 ? -14.121 -21.099 1.621 1.00 27.76 277 SER B N 1
ATOM 2229 C CA . SER A 1 297 ? -14.578 -19.735 1.779 1.00 24.99 277 SER B CA 1
ATOM 2230 C C . SER A 1 297 ? -13.586 -18.805 1.105 1.00 24.59 277 SER B C 1
ATOM 2231 O O . SER A 1 297 ? -12.376 -19.054 1.117 1.00 28.63 277 SER B O 1
ATOM 2234 N N . SER A 1 298 ? -14.110 -17.734 0.523 1.00 25.58 278 SER B N 1
ATOM 2235 C CA . SER A 1 298 ? -13.283 -16.655 0.019 1.00 26.28 278 SER B CA 1
ATOM 2236 C C . SER A 1 298 ? -13.099 -15.541 1.037 1.00 22.44 278 SER B C 1
ATOM 2237 O O . SER A 1 298 ? -12.320 -14.620 0.782 1.00 22.28 278 SER B O 1
ATOM 2240 N N . LEU A 1 299 ? -13.781 -15.609 2.179 1.00 21.02 279 LEU B N 1
ATOM 2241 C CA . LEU A 1 299 ? -13.799 -14.508 3.144 1.00 21.45 279 LEU B CA 1
ATOM 2242 C C . LEU A 1 299 ? -12.683 -14.625 4.180 1.00 21.38 279 LEU B C 1
ATOM 2243 O O . LEU A 1 299 ? -12.901 -14.524 5.390 1.00 19.83 279 LEU B O 1
ATOM 2248 N N . ASN A 1 300 ? -11.465 -14.835 3.697 1.00 18.83 280 ASN B N 1
ATOM 2249 C CA . ASN A 1 300 ? -10.276 -14.815 4.534 1.00 17.62 280 ASN B CA 1
ATOM 2250 C C . ASN A 1 300 ? -9.666 -13.414 4.519 1.00 18.61 280 ASN B C 1
ATOM 2251 O O . ASN A 1 300 ? -10.203 -12.476 3.921 1.00 19.99 280 ASN B O 1
ATOM 2256 N N . VAL A 1 301 ? -8.505 -13.263 5.160 1.00 16.76 281 VAL B N 1
ATOM 2257 C CA . VAL A 1 301 ? -7.916 -11.939 5.334 1.00 18.13 281 VAL B CA 1
ATOM 2258 C C . VAL A 1 301 ? -7.548 -11.300 3.996 1.00 16.89 281 VAL B C 1
ATOM 2259 O O . VAL A 1 301 ? -7.562 -10.071 3.865 1.00 20.31 281 VAL B O 1
ATOM 2263 N N . GLU A 1 302 ? -7.211 -12.116 2.991 1.00 19.87 282 GLU B N 1
ATOM 2264 C CA . GLU A 1 302 ? -6.865 -11.559 1.685 1.00 20.03 282 GLU B CA 1
ATOM 2265 C C . GLU A 1 302 ? -8.042 -10.812 1.072 1.00 20.75 282 GLU B C 1
ATOM 2266 O O . GLU A 1 302 ? -7.856 -9.798 0.387 1.00 22.02 282 GLU B O 1
ATOM 2272 N N . PHE A 1 303 ? -9.261 -11.304 1.305 1.00 19.73 283 PHE B N 1
ATOM 2273 C CA . PHE A 1 303 ? -10.454 -10.645 0.781 1.00 18.67 283 PHE B CA 1
ATOM 2274 C C . PHE A 1 303 ? -10.632 -9.265 1.398 1.00 21.80 283 PHE B C 1
ATOM 2275 O O . PHE A 1 303 ? -11.055 -8.320 0.719 1.00 23.28 283 PHE B O 1
ATOM 2283 N N . PHE A 1 304 ? -10.291 -9.122 2.679 1.00 19.72 284 PHE B N 1
ATOM 2284 C CA . PHE A 1 304 ? -10.581 -7.908 3.423 1.00 17.56 284 PHE B CA 1
ATOM 2285 C C . PHE A 1 304 ? -9.433 -6.909 3.477 1.00 19.22 284 PHE B C 1
ATOM 2286 O O . PHE A 1 304 ? -9.685 -5.725 3.731 1.00 19.96 284 PHE B O 1
ATOM 2294 N N . ARG A 1 305 ? -8.191 -7.337 3.245 1.00 19.71 285 ARG B N 1
ATOM 2295 C CA . ARG A 1 305 ? -7.070 -6.395 3.247 1.00 19.84 285 ARG B CA 1
ATOM 2296 C C . ARG A 1 305 ? -7.304 -5.165 2.374 1.00 19.16 285 ARG B C 1
ATOM 2297 O O . ARG A 1 305 ? -7.054 -4.046 2.850 1.00 20.14 285 ARG B O 1
ATOM 2305 N N . PRO A 1 306 ? -7.790 -5.279 1.129 1.00 21.86 286 PRO B N 1
ATOM 2306 C CA . PRO A 1 306 ? -8.004 -4.063 0.319 1.00 23.27 286 PRO B CA 1
ATOM 2307 C C . PRO A 1 306 ? -9.129 -3.177 0.824 1.00 23.88 286 PRO B C 1
ATOM 2308 O O . PRO A 1 306 ? -9.194 -2.002 0.436 1.00 24.45 286 PRO B O 1
ATOM 2312 N N . LEU A 1 307 ? -10.004 -3.696 1.682 1.00 22.65 287 LEU B N 1
ATOM 2313 C CA . LEU A 1 307 ? -11.185 -2.978 2.134 1.00 22.43 287 LEU B CA 1
ATOM 2314 C C . LEU A 1 307 ? -10.976 -2.240 3.449 1.00 22.31 287 LEU B C 1
ATOM 2315 O O . LEU A 1 307 ? -11.843 -1.453 3.844 1.00 23.98 287 LEU B O 1
ATOM 2320 N N . TYR A 1 308 ? -9.856 -2.476 4.130 1.00 22.30 288 TYR B N 1
ATOM 2321 C CA . TYR A 1 308 ? -9.567 -1.884 5.427 1.00 20.16 288 TYR B CA 1
ATOM 2322 C C . TYR A 1 308 ? -8.209 -1.203 5.340 1.00 20.20 288 TYR B C 1
ATOM 2323 O O . TYR A 1 308 ? -7.233 -1.828 4.919 1.00 23.72 288 TYR B O 1
ATOM 2332 N N . LYS A 1 309 ? -8.128 0.066 5.741 1.00 21.32 289 LYS B N 1
ATOM 2333 C CA . LYS A 1 309 ? -6.881 0.788 5.515 1.00 24.50 289 LYS B CA 1
ATOM 2334 C C . LYS A 1 309 ? -5.937 0.837 6.715 1.00 29.62 289 LYS B C 1
ATOM 2335 O O . LYS A 1 309 ? -4.801 1.296 6.558 1.00 34.76 289 LYS B O 1
ATOM 2341 N N . GLY A 1 310 ? -6.343 0.345 7.877 1.00 23.90 290 GLY B N 1
ATOM 2342 C CA . GLY A 1 310 ? -5.547 0.401 9.100 1.00 21.03 290 GLY B CA 1
ATOM 2343 C C . GLY A 1 310 ? -4.846 -0.904 9.430 1.00 18.68 290 GLY B C 1
ATOM 2344 O O . GLY A 1 310 ? -4.508 -1.696 8.545 1.00 19.84 290 GLY B O 1
ATOM 2345 N N . VAL A 1 311 ? -4.622 -1.129 10.726 1.00 16.91 291 VAL B N 1
ATOM 2346 C CA . VAL A 1 311 ? -3.876 -2.295 11.200 1.00 17.49 291 VAL B CA 1
ATOM 2347 C C . VAL A 1 311 ? -4.787 -3.512 11.173 1.00 15.81 291 VAL B C 1
ATOM 2348 O O . VAL A 1 311 ? -5.902 -3.474 11.702 1.00 14.88 291 VAL B O 1
ATOM 2352 N N . LEU A 1 312 ? -4.304 -4.604 10.589 1.00 15.27 292 LEU B N 1
ATOM 2353 C CA . LEU A 1 312 ? -5.107 -5.801 10.368 1.00 14.08 292 LEU B CA 1
ATOM 2354 C C . LEU A 1 312 ? -4.448 -6.994 11.050 1.00 13.52 292 LEU B C 1
ATOM 2355 O O . LEU A 1 312 ? -3.310 -7.347 10.717 1.00 14.22 292 LEU B O 1
ATOM 2360 N N . ILE A 1 313 ? -5.164 -7.619 11.993 1.00 13.63 293 ILE B N 1
ATOM 2361 C CA . ILE A 1 313 ? -4.685 -8.815 12.688 1.00 12.74 293 ILE B CA 1
ATOM 2362 C C . ILE A 1 313 ? -5.391 -10.002 12.071 1.00 12.56 293 ILE B C 1
ATOM 2363 O O . ILE A 1 313 ? -6.622 -10.008 11.974 1.00 12.48 293 ILE B O 1
ATOM 2368 N N . THR A 1 314 ? -4.622 -11.006 11.657 1.00 12.47 294 THR B N 1
ATOM 2369 C CA . THR A 1 314 ? -5.179 -12.255 11.165 1.00 12.39 294 THR B CA 1
ATOM 2370 C C . THR A 1 314 ? -4.956 -13.362 12.190 1.00 12.33 294 THR B C 1
ATOM 2371 O O . THR A 1 314 ? -3.885 -13.456 12.801 1.00 12.81 294 THR B O 1
ATOM 2375 N N . ALA A 1 315 ? -5.981 -14.185 12.387 1.00 12.32 295 ALA B N 1
ATOM 2376 C CA . ALA A 1 315 ? -5.927 -15.245 13.374 1.00 11.63 295 ALA B CA 1
ATOM 2377 C C . ALA A 1 315 ? -6.597 -16.487 12.823 1.00 12.35 295 ALA B C 1
ATOM 2378 O O . ALA A 1 315 ? -7.564 -16.396 12.063 1.00 12.97 295 ALA B O 1
ATOM 2380 N N . GLY A 1 316 ? -6.090 -17.645 13.246 1.00 12.81 296 GLY B N 1
ATOM 2381 C CA . GLY A 1 316 ? -6.766 -18.913 13.040 1.00 13.24 296 GLY B CA 1
ATOM 2382 C C . GLY A 1 316 ? -6.024 -19.940 12.212 1.00 14.89 296 GLY B C 1
ATOM 2383 O O . GLY A 1 316 ? -5.920 -19.791 10.990 1.00 16.34 296 GLY B O 1
ATOM 2384 N N . GLY A 1 317 ? -5.520 -20.985 12.868 1.00 14.33 297 GLY B N 1
ATOM 2385 C CA . GLY A 1 317 ? -4.854 -22.084 12.191 1.00 16.47 297 GLY B CA 1
ATOM 2386 C C . GLY A 1 317 ? -3.439 -21.815 11.734 1.00 17.18 297 GLY B C 1
ATOM 2387 O O . GLY A 1 317 ? -2.877 -22.636 10.999 1.00 16.84 297 GLY B O 1
ATOM 2388 N N . TYR A 1 318 ? -2.829 -20.711 12.152 1.00 13.71 298 TYR B N 1
ATOM 2389 C CA . TYR A 1 318 ? -1.506 -20.371 11.662 1.00 13.96 298 TYR B CA 1
ATOM 2390 C C . TYR A 1 318 ? -0.416 -21.183 12.349 1.00 16.28 298 TYR B C 1
ATOM 2391 O O . TYR A 1 318 ? -0.540 -21.605 13.508 1.00 13.40 298 TYR B O 1
ATOM 2400 N N . GLN A 1 319 ? 0.658 -21.410 11.597 1.00 15.46 299 GLN B N 1
ATOM 2401 C CA . GLN A 1 319 ? 1.924 -21.941 12.071 1.00 16.51 299 GLN B CA 1
ATOM 2402 C C . GLN A 1 319 ? 2.981 -20.861 11.874 1.00 14.63 299 GLN B C 1
ATOM 2403 O O . GLN A 1 319 ? 2.686 -19.754 11.421 1.00 15.49 299 GLN B O 1
ATOM 2409 N N . LYS A 1 320 ? 4.230 -21.179 12.216 1.00 15.87 300 LYS B N 1
ATOM 2410 C CA . LYS A 1 320 ? 5.301 -20.223 11.964 1.00 16.02 300 LYS B CA 1
ATOM 2411 C C . LYS A 1 320 ? 5.350 -19.840 10.490 1.00 15.75 300 LYS B C 1
ATOM 2412 O O . LYS A 1 320 ? 5.318 -18.656 10.141 1.00 16.93 300 LYS B O 1
ATOM 2418 N N . GLU A 1 321 ? 5.411 -20.838 9.608 1.00 19.10 301 GLU B N 1
ATOM 2419 C CA . GLU A 1 321 ? 5.621 -20.579 8.187 1.00 20.12 301 GLU B CA 1
ATOM 2420 C C . GLU A 1 321 ? 4.456 -19.807 7.573 1.00 16.48 301 GLU B C 1
ATOM 2421 O O . GLU A 1 321 ? 4.665 -18.855 6.810 1.00 18.40 301 GLU B O 1
ATOM 2427 N N . THR A 1 322 ? 3.219 -20.208 7.885 1.00 16.74 302 THR B N 1
ATOM 2428 C CA . THR A 1 322 ? 2.067 -19.550 7.272 1.00 17.45 302 THR B CA 1
ATOM 2429 C C . THR A 1 322 ? 1.821 -18.167 7.865 1.00 16.06 302 THR B C 1
ATOM 2430 O O . THR A 1 322 ? 1.380 -17.256 7.155 1.00 16.48 302 THR B O 1
ATOM 2434 N N . GLY A 1 323 ? 2.114 -17.978 9.150 1.00 15.96 303 GLY B N 1
ATOM 2435 C CA . GLY A 1 323 ? 2.048 -16.636 9.706 1.00 17.73 303 GLY B CA 1
ATOM 2436 C C . GLY A 1 323 ? 3.057 -15.698 9.069 1.00 15.87 303 GLY B C 1
ATOM 2437 O O . GLY A 1 323 ? 2.731 -14.566 8.702 1.00 15.18 303 GLY B O 1
ATOM 2438 N N . GLU A 1 324 ? 4.303 -16.160 8.941 1.00 16.66 304 GLU B N 1
ATOM 2439 C CA . GLU A 1 324 ? 5.345 -15.360 8.304 1.00 17.89 304 GLU B CA 1
ATOM 2440 C C . GLU A 1 324 ? 4.954 -14.972 6.882 1.00 16.68 304 GLU B C 1
ATOM 2441 O O . GLU A 1 324 ? 5.164 -13.827 6.462 1.00 17.75 304 GLU B O 1
ATOM 2447 N N . GLU A 1 325 ? 4.350 -15.902 6.141 1.00 18.28 305 GLU B N 1
ATOM 2448 C CA . GLU A 1 325 ? 3.954 -15.614 4.767 1.00 22.37 305 GLU B CA 1
ATOM 2449 C C . GLU A 1 325 ? 2.887 -14.523 4.710 1.00 19.96 305 GLU B C 1
ATOM 2450 O O . GLU A 1 325 ? 2.916 -13.661 3.824 1.00 19.41 305 GLU B O 1
ATOM 2456 N N . ARG A 1 326 ? 1.941 -14.534 5.655 1.00 18.16 306 ARG B N 1
ATOM 2457 C CA . ARG A 1 326 ? 0.921 -13.489 5.682 1.00 18.17 306 ARG B CA 1
ATOM 2458 C C . ARG A 1 326 ? 1.557 -12.112 5.827 1.00 17.70 306 ARG B C 1
ATOM 2459 O O . ARG A 1 326 ? 1.126 -11.143 5.189 1.00 18.29 306 ARG B O 1
ATOM 2467 N N . LEU A 1 327 ? 2.599 -12.015 6.655 1.00 17.32 307 LEU B N 1
ATOM 2468 C CA . LEU A 1 327 ? 3.272 -10.742 6.873 1.00 19.03 307 LEU B CA 1
ATOM 2469 C C . LEU A 1 327 ? 4.149 -10.369 5.684 1.00 19.10 307 LEU B C 1
ATOM 2470 O O . LEU A 1 327 ? 4.156 -9.209 5.253 1.00 20.04 307 LEU B O 1
ATOM 2475 N N . GLN A 1 328 ? 4.894 -11.342 5.148 1.00 19.81 308 GLN B N 1
ATOM 2476 C CA . GLN A 1 328 ? 5.792 -11.068 4.030 1.00 21.71 308 GLN B CA 1
ATOM 2477 C C . GLN A 1 328 ? 5.024 -10.564 2.817 1.00 23.65 308 GLN B C 1
ATOM 2478 O O . GLN A 1 328 ? 5.455 -9.615 2.149 1.00 22.38 308 GLN B O 1
ATOM 2484 N N . LYS A 1 329 ? 3.876 -11.168 2.529 1.00 21.92 309 LYS B N 1
ATOM 2485 C CA . LYS A 1 329 ? 3.024 -10.826 1.400 1.00 22.47 309 LYS B CA 1
ATOM 2486 C C . LYS A 1 329 ? 2.080 -9.668 1.692 1.00 23.02 309 LYS B C 1
ATOM 2487 O O . LYS A 1 329 ? 1.251 -9.331 0.841 1.00 24.01 309 LYS B O 1
ATOM 2493 N N . GLN A 1 330 ? 2.133 -9.115 2.905 1.00 21.96 310 GLN B N 1
ATOM 2494 C CA . GLN A 1 330 ? 1.399 -7.906 3.271 1.00 21.12 310 GLN B CA 1
ATOM 2495 C C . GLN A 1 330 ? -0.112 -8.103 3.219 1.00 21.47 310 GLN B C 1
ATOM 2496 O O . GLN A 1 330 ? -0.868 -7.169 2.942 1.00 22.22 310 GLN B O 1
ATOM 2502 N N . HIS A 1 331 ? -0.562 -9.323 3.510 1.00 19.16 311 HIS B N 1
ATOM 2503 C CA . HIS A 1 331 ? -1.986 -9.571 3.679 1.00 18.84 311 HIS B CA 1
ATOM 2504 C C . HIS A 1 331 ? -2.476 -9.156 5.056 1.00 18.17 311 HIS B C 1
ATOM 2505 O O . HIS A 1 331 ? -3.681 -8.970 5.242 1.00 19.46 311 HIS B O 1
ATOM 2512 N N . ALA A 1 332 ? -1.572 -9.041 6.024 1.00 18.30 312 ALA B N 1
ATOM 2513 C CA . ALA A 1 332 ? -1.927 -8.603 7.363 1.00 16.33 312 ALA B CA 1
ATOM 2514 C C . ALA A 1 332 ? -0.711 -7.941 7.989 1.00 16.74 312 ALA B C 1
ATOM 2515 O O . ALA A 1 33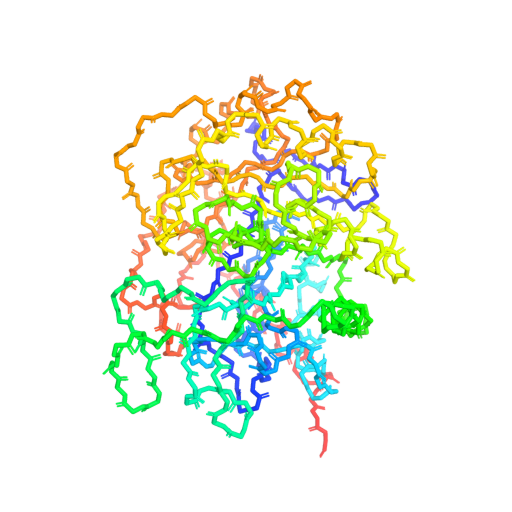2 ? 0.420 -8.080 7.511 1.00 16.97 312 ALA B O 1
ATOM 2517 N N . ASP A 1 333 ? -0.951 -7.221 9.077 1.00 16.09 313 ASP B N 1
ATOM 2518 C CA . ASP A 1 333 ? 0.126 -6.561 9.798 1.00 16.01 313 ASP B CA 1
ATOM 2519 C C . ASP A 1 333 ? 0.590 -7.331 11.022 1.00 14.45 313 ASP B C 1
ATOM 2520 O O . ASP A 1 333 ? 1.760 -7.213 11.404 1.00 15.12 313 ASP B O 1
ATOM 2525 N N . LEU A 1 334 ? -0.305 -8.101 11.643 1.00 13.65 314 LEU B N 1
ATOM 2526 C CA . LEU A 1 334 ? -0.019 -8.845 12.857 1.00 12.94 314 LEU B CA 1
ATOM 2527 C C . LEU A 1 334 ? -0.675 -10.206 12.717 1.00 12.03 314 LEU B C 1
ATOM 2528 O O . LEU A 1 334 ? -1.711 -10.329 12.066 1.00 12.56 314 LEU B O 1
ATOM 2533 N N . VAL A 1 335 ? -0.081 -11.218 13.347 1.00 11.00 315 VAL B N 1
ATOM 2534 C CA . VAL A 1 335 ? -0.602 -12.585 13.315 1.00 10.80 315 VAL B CA 1
ATOM 2535 C C . VAL A 1 335 ? -0.883 -13.022 14.745 1.00 10.52 315 VAL B C 1
ATOM 2536 O O . VAL A 1 335 ? 0.015 -13.000 15.596 1.00 11.23 315 VAL B O 1
ATOM 2540 N N . ALA A 1 336 ? -2.125 -13.418 15.006 1.00 10.11 316 ALA B N 1
ATOM 2541 C CA . ALA A 1 336 ? -2.526 -13.915 16.314 1.00 10.57 316 ALA B CA 1
ATOM 2542 C C . ALA A 1 336 ? -2.456 -15.436 16.362 1.00 11.38 316 ALA B C 1
ATOM 2543 O O . ALA A 1 336 ? -2.874 -16.130 15.422 1.00 12.38 316 ALA B O 1
ATOM 2545 N N . TYR A 1 337 ? -1.933 -15.942 17.474 1.00 9.79 317 TYR B N 1
ATOM 2546 C CA . TYR A 1 337 ? -1.833 -17.367 17.765 1.00 9.34 317 TYR B CA 1
ATOM 2547 C C . TYR A 1 337 ? -2.561 -17.656 19.072 1.00 10.07 317 TYR B C 1
ATOM 2548 O O . TYR A 1 337 ? -2.334 -16.974 20.079 1.00 9.83 317 TYR B O 1
ATOM 2557 N N . GLY A 1 338 ? -3.441 -18.656 19.054 1.00 9.86 318 GLY B N 1
ATOM 2558 C CA . GLY A 1 338 ? -4.175 -19.057 20.239 1.00 10.33 318 GLY B CA 1
ATOM 2559 C C . GLY A 1 338 ? -3.616 -20.309 20.884 1.00 9.49 318 GLY B C 1
ATOM 2560 O O . GLY A 1 338 ? -2.881 -20.232 21.874 1.00 10.62 318 GLY B O 1
ATOM 2561 N N . ARG A 1 339 ? -3.930 -21.470 20.301 1.00 10.26 319 ARG B N 1
ATOM 2562 C CA . ARG A 1 339 ? -3.542 -22.734 20.924 1.00 10.28 319 ARG B CA 1
ATOM 2563 C C . ARG A 1 339 ? -2.029 -22.859 21.102 1.00 10.14 319 ARG B C 1
ATOM 2564 O O . ARG A 1 339 ? -1.565 -23.402 22.114 1.00 11.07 319 ARG B O 1
ATOM 2572 N N . TRP A 1 340 ? -1.234 -22.385 20.133 1.00 10.44 320 TRP B N 1
ATOM 2573 C CA . TRP A 1 340 ? 0.211 -22.477 20.327 1.00 10.31 320 TRP B CA 1
ATOM 2574 C C . TRP A 1 340 ? 0.688 -21.615 21.484 1.00 10.18 320 TRP B C 1
ATOM 2575 O O . TRP A 1 340 ? 1.695 -21.945 22.124 1.00 11.32 320 TRP B O 1
ATOM 2586 N N . VAL A 1 341 ? 0.014 -20.491 21.742 1.00 10.03 321 VAL B N 1
ATOM 2587 C CA . VAL A 1 341 ? 0.437 -19.653 22.860 1.00 10.25 321 VAL B CA 1
ATOM 2588 C C . VAL A 1 341 ? -0.023 -20.234 24.191 1.00 11.05 321 VAL B C 1
ATOM 2589 O O . VAL A 1 341 ? 0.645 -20.043 25.216 1.00 10.98 321 VAL B O 1
ATOM 2593 N N . ILE A 1 342 ? -1.148 -20.958 24.205 1.00 9.72 322 ILE B N 1
ATOM 2594 C CA . ILE A 1 342 ? -1.507 -21.711 25.399 1.00 9.94 322 ILE B CA 1
ATOM 2595 C C . ILE A 1 342 ? -0.328 -22.557 25.842 1.00 10.41 322 ILE B C 1
ATOM 2596 O O . ILE A 1 342 ? 0.063 -22.546 27.011 1.00 10.18 322 ILE B O 1
ATOM 2601 N N . ALA A 1 343 ? 0.281 -23.271 24.895 1.00 10.58 323 ALA B N 1
ATOM 2602 C CA . ALA A 1 343 ? 1.323 -24.235 25.232 1.00 11.22 323 ALA B CA 1
ATOM 2603 C C . ALA A 1 343 ? 2.737 -23.672 25.220 1.00 11.35 323 ALA B C 1
ATOM 2604 O O . ALA A 1 343 ? 3.642 -24.319 25.751 1.00 11.30 323 ALA B O 1
ATOM 2606 N N . ASN A 1 344 ? 2.953 -22.494 24.640 1.00 10.27 324 ASN B N 1
ATOM 2607 C CA . ASN A 1 344 ? 4.298 -21.963 24.428 1.00 11.49 324 ASN B CA 1
ATOM 2608 C C . ASN A 1 344 ? 4.274 -20.506 24.824 1.00 11.49 324 ASN B C 1
ATOM 2609 O O . ASN A 1 344 ? 4.030 -19.623 23.990 1.00 12.03 324 ASN B O 1
ATOM 2614 N N . PRO A 1 345 ? 4.526 -20.213 26.095 1.00 11.82 325 PRO B N 1
ATOM 2615 C CA . PRO A 1 345 ? 4.448 -18.813 26.534 1.00 11.40 325 PRO B CA 1
ATOM 2616 C C . PRO A 1 345 ? 5.460 -17.944 25.833 1.00 12.07 325 PRO B C 1
ATOM 2617 O O . PRO A 1 345 ? 5.208 -16.745 25.626 1.00 12.37 325 PRO B O 1
ATOM 2621 N N . ASP A 1 346 ? 6.601 -18.528 25.470 1.00 12.47 326 ASP B N 1
ATOM 2622 C CA . ASP A 1 346 ? 7.684 -17.888 24.729 1.00 10.41 326 ASP B CA 1
ATOM 2623 C C . ASP A 1 346 ? 7.666 -18.265 23.251 1.00 11.38 326 ASP B C 1
ATOM 2624 O O . ASP A 1 346 ? 8.721 -18.455 22.627 1.00 11.93 326 ASP B O 1
ATOM 2629 N N . LEU A 1 347 ? 6.475 -18.382 22.662 1.00 10.65 327 LEU B N 1
ATOM 2630 C CA . LEU A 1 347 ? 6.372 -18.707 21.237 1.00 10.30 327 LEU B CA 1
ATOM 2631 C C . LEU A 1 347 ? 7.288 -17.873 20.343 1.00 12.17 327 LEU B C 1
ATOM 2632 O O . LEU A 1 347 ? 7.934 -18.451 19.455 1.00 12.14 327 LEU B O 1
ATOM 2637 N N . PRO A 1 348 ? 7.390 -16.543 20.492 1.00 11.72 328 PRO B N 1
ATOM 2638 C CA . PRO A 1 348 ? 8.307 -15.798 19.611 1.00 12.05 328 PRO B CA 1
ATOM 2639 C C . PRO A 1 348 ? 9.743 -16.275 19.680 1.00 12.44 328 PRO B C 1
ATOM 2640 O O . PRO A 1 348 ? 10.395 -16.397 18.637 1.00 12.17 328 PRO B O 1
ATOM 2644 N N . SER A 1 349 ? 10.210 -16.565 20.899 1.00 11.15 329 SER B N 1
ATOM 2645 C CA . SER A 1 349 ? 11.612 -17.030 21.071 1.00 12.34 329 SER B CA 1
ATOM 2646 C C . SER A 1 349 ? 11.777 -18.417 20.439 1.00 13.67 329 SER B C 1
ATOM 2647 O O . SER A 1 349 ? 12.827 -18.657 19.813 1.00 14.40 329 SER B O 1
ATOM 2650 N N . ARG A 1 350 ? 10.758 -19.281 20.509 1.00 11.88 330 ARG B N 1
ATOM 2651 C CA . ARG A 1 350 ? 10.840 -20.599 19.888 1.00 11.70 330 ARG B CA 1
ATOM 2652 C C . ARG A 1 350 ? 10.870 -20.485 18.373 1.00 13.84 330 ARG B C 1
ATOM 2653 O O . ARG A 1 350 ? 11.632 -21.192 17.709 1.00 13.67 330 ARG B O 1
ATOM 2661 N N . PHE A 1 351 ? 10.064 -19.591 17.802 1.00 12.93 331 PHE B N 1
ATOM 2662 C CA . PHE A 1 351 ? 10.146 -19.359 16.366 1.00 14.35 331 PHE B CA 1
ATOM 2663 C C . PHE A 1 351 ? 11.528 -18.842 15.984 1.00 13.48 331 PHE B C 1
ATOM 2664 O O . PHE A 1 351 ? 12.117 -19.294 14.995 1.00 16.07 331 PHE B O 1
ATOM 2672 N N . GLU A 1 352 ? 12.055 -17.891 16.760 1.00 14.70 332 GLU B N 1
ATOM 2673 C CA . GLU A 1 352 ? 13.344 -17.286 16.440 1.00 17.08 332 GLU B CA 1
ATOM 2674 C C . GLU A 1 352 ? 14.458 -18.321 16.445 1.00 18.51 332 GLU B C 1
ATOM 2675 O O . GLU A 1 352 ? 15.373 -18.259 15.613 1.00 18.29 332 GLU B O 1
ATOM 2681 N N . GLN A 1 353 ? 14.398 -19.275 17.373 1.00 15.73 333 GLN B N 1
ATOM 2682 C CA . GLN A 1 353 ? 15.436 -20.285 17.555 1.00 18.82 333 GLN B CA 1
ATOM 2683 C C . GLN A 1 353 ? 15.182 -21.569 16.783 1.00 19.39 333 GLN B C 1
ATOM 2684 O O . GLN A 1 353 ? 15.982 -22.504 16.901 1.00 24.40 333 GLN B O 1
ATOM 2690 N N . ASN A 1 354 ? 14.101 -21.649 16.014 1.00 18.87 334 ASN B N 1
ATOM 2691 C CA . ASN A 1 354 ? 13.675 -22.892 15.371 1.00 20.33 334 ASN B CA 1
ATOM 2692 C C . ASN A 1 354 ? 13.597 -24.039 16.377 1.00 22.64 334 ASN B C 1
ATOM 2693 O O . ASN A 1 354 ? 13.993 -25.175 16.095 1.00 23.47 334 ASN B O 1
ATOM 2698 N N . ALA A 1 355 ? 13.031 -23.728 17.560 1.00 15.66 335 ALA B N 1
ATOM 2699 C CA . ALA A 1 355 ? 12.897 -24.730 18.604 1.00 14.93 335 ALA B CA 1
ATOM 2700 C C . ALA A 1 355 ? 11.592 -25.496 18.420 1.00 16.64 335 ALA B C 1
ATOM 2701 O O . ALA A 1 355 ? 10.647 -24.986 17.807 1.00 17.58 335 ALA B O 1
ATOM 2703 N N . PRO A 1 356 ? 11.527 -26.735 18.915 1.00 13.16 336 PRO B N 1
ATOM 2704 C CA . PRO A 1 356 ? 10.251 -27.459 18.927 1.00 13.21 336 PRO B CA 1
ATOM 2705 C C . PRO A 1 356 ? 9.220 -26.694 19.737 1.00 13.92 336 PRO B C 1
ATOM 2706 O O . PRO A 1 356 ? 9.562 -25.923 20.633 1.00 15.19 336 PRO B O 1
ATOM 2710 N N . LEU A 1 357 ? 7.948 -26.909 19.409 1.00 13.13 337 LEU B N 1
ATOM 2711 C CA . LEU A 1 357 ? 6.840 -26.322 20.156 1.00 14.33 337 LEU B CA 1
ATOM 2712 C C . LEU A 1 357 ? 6.261 -27.343 21.132 1.00 14.77 337 LEU B C 1
ATOM 2713 O O . LEU A 1 357 ? 6.028 -28.501 20.764 1.00 14.51 337 LEU B O 1
ATOM 2718 N N . ASN A 1 358 ? 6.035 -26.920 22.375 1.00 14.05 338 ASN B N 1
ATOM 2719 C CA . ASN A 1 358 ? 5.279 -27.762 23.294 1.00 12.93 338 ASN B CA 1
ATOM 2720 C C . ASN A 1 358 ? 3.900 -28.048 22.700 1.00 14.31 338 ASN B C 1
ATOM 2721 O O . ASN A 1 358 ? 3.242 -27.138 22.180 1.00 13.64 338 ASN B O 1
ATOM 2726 N N . PRO A 1 359 ? 3.420 -29.285 22.771 1.00 13.06 339 PRO B N 1
ATOM 2727 C CA . PRO A 1 359 ? 2.070 -29.570 22.272 1.00 13.53 339 PRO B CA 1
ATOM 2728 C C . PRO A 1 359 ? 1.025 -28.974 23.194 1.00 13.13 339 PRO B C 1
ATOM 2729 O O . PRO A 1 359 ? 1.195 -28.950 24.413 1.00 14.47 339 PRO B O 1
ATOM 2733 N N . TYR A 1 360 ? -0.065 -28.511 22.601 1.00 13.90 340 TYR B N 1
ATOM 2734 C CA . TYR A 1 360 ? -1.188 -27.993 23.411 1.00 14.84 340 TYR B CA 1
ATOM 2735 C C . TYR A 1 360 ? -2.101 -29.155 23.822 1.00 15.66 340 TYR B C 1
ATOM 2736 O O . TYR A 1 360 ? -2.362 -30.033 23.030 1.00 18.16 340 TYR B O 1
ATOM 2745 N N . ASP A 1 361 ? -2.574 -29.092 25.055 1.00 14.85 341 ASP B N 1
ATOM 2746 C CA . ASP A 1 361 ? -3.404 -30.144 25.649 1.00 15.08 341 ASP B CA 1
ATOM 2747 C C . ASP A 1 361 ? -4.830 -29.623 25.779 1.00 14.78 341 ASP B C 1
ATOM 2748 O O . ASP A 1 361 ? -5.153 -28.910 26.736 1.00 14.93 341 ASP B O 1
ATOM 2753 N N A ARG A 1 362 ? -5.679 -29.987 24.812 0.56 16.49 342 ARG B N 1
ATOM 2754 N N B ARG A 1 362 ? -5.678 -29.987 24.812 0.44 16.49 342 ARG B N 1
ATOM 2755 C CA A ARG A 1 362 ? -7.100 -29.540 24.753 0.56 15.95 342 ARG B CA 1
ATOM 2756 C CA B ARG A 1 362 ? -7.100 -29.541 24.753 0.44 15.96 342 ARG B CA 1
ATOM 2757 C C A ARG A 1 362 ? -7.886 -29.911 26.019 0.56 16.27 342 ARG B C 1
ATOM 2758 C C B ARG A 1 362 ? -7.885 -29.910 26.020 0.44 16.27 342 ARG B C 1
ATOM 2759 O O A ARG A 1 362 ? -8.717 -29.081 26.437 0.56 15.79 342 ARG B O 1
ATOM 2760 O O B ARG A 1 362 ? -8.699 -29.068 26.449 0.44 15.79 342 ARG B O 1
ATOM 2775 N N . ALA A 1 363 ? -7.474 -30.965 26.730 1.00 16.46 343 ALA B N 1
ATOM 2776 C CA . ALA A 1 363 ? -8.194 -31.387 27.929 1.00 15.31 343 ALA B CA 1
ATOM 2777 C C . ALA A 1 363 ? -8.095 -30.383 29.073 1.00 16.40 343 ALA B C 1
ATOM 2778 O O . ALA A 1 363 ? -8.953 -30.386 29.961 1.00 18.65 343 ALA B O 1
ATOM 2780 N N . THR A 1 364 ? -7.076 -29.524 29.078 1.00 15.10 344 THR B N 1
ATOM 2781 C CA . THR A 1 364 ? -6.916 -28.531 30.130 1.00 14.39 344 THR B CA 1
ATOM 2782 C C . THR A 1 364 ? -7.119 -27.101 29.628 1.00 12.30 344 THR B C 1
ATOM 2783 O O . THR A 1 364 ? -6.726 -26.149 30.312 1.00 14.14 344 THR B O 1
ATOM 2787 N N . PHE A 1 365 ? -7.732 -26.931 28.451 1.00 11.41 345 PHE B N 1
ATOM 2788 C CA . PHE A 1 365 ? -8.059 -25.585 27.981 1.00 10.67 345 PHE B CA 1
ATOM 2789 C C . PHE A 1 365 ? -9.030 -24.896 28.936 1.00 11.99 345 PHE B C 1
ATOM 2790 O O . PHE A 1 365 ? -8.836 -23.731 29.310 1.00 11.87 345 PHE B O 1
ATOM 2798 N N . TYR A 1 366 ? -10.090 -25.594 29.334 1.00 13.54 346 TYR B N 1
ATOM 2799 C CA . TYR A 1 366 ? -11.235 -24.979 29.997 1.00 14.53 346 TYR B CA 1
ATOM 2800 C C . TYR A 1 366 ? -11.332 -25.460 31.439 1.00 14.77 346 TYR B C 1
ATOM 2801 O O . TYR A 1 366 ? -11.550 -26.653 31.687 1.00 16.61 346 TYR B O 1
ATOM 2810 N N . GLY A 1 367 ? -11.174 -24.539 32.380 1.00 13.27 347 GLY B N 1
ATOM 2811 C CA . GLY A 1 367 ? -11.322 -24.853 33.782 1.00 14.37 347 GLY B CA 1
ATOM 2812 C C . GLY A 1 367 ? -10.078 -25.506 34.339 1.00 16.36 347 GLY B C 1
ATOM 2813 O O . GLY A 1 367 ? -9.131 -25.831 33.625 1.00 18.56 347 GLY B O 1
ATOM 2814 N N . GLY A 1 368 ? -10.078 -25.682 35.657 1.00 18.24 348 GLY B N 1
ATOM 2815 C CA . GLY A 1 368 ? -8.988 -26.366 36.320 1.00 20.14 348 GLY B CA 1
ATOM 2816 C C . GLY A 1 368 ? -8.000 -25.358 36.856 1.00 22.93 348 GLY B C 1
ATOM 2817 O O . GLY A 1 368 ? -8.330 -24.182 37.047 1.00 31.94 348 GLY B O 1
ATOM 2818 N N . ASN A 1 369 ? -6.772 -25.814 37.099 1.00 18.54 349 ASN B N 1
ATOM 2819 C CA . ASN A 1 369 ? -5.798 -25.082 37.893 1.00 20.19 349 ASN B CA 1
ATOM 2820 C C . ASN A 1 369 ? -4.546 -24.766 37.085 1.00 20.35 349 ASN B C 1
ATOM 2821 O O . ASN A 1 369 ? -4.634 -24.481 35.885 1.00 15.94 349 ASN B O 1
ATOM 2826 N N . GLU A 1 370 ? -3.381 -24.809 37.738 1.00 19.08 350 GLU B N 1
ATOM 2827 C CA . GLU A 1 370 ? -2.117 -24.519 37.063 1.00 19.54 350 GLU B CA 1
ATOM 2828 C C . GLU A 1 370 ? -1.822 -25.510 35.943 1.00 15.87 350 GLU B C 1
ATOM 2829 O O . GLU A 1 370 ? -1.086 -25.180 35.004 1.00 14.96 350 GLU B O 1
ATOM 2835 N N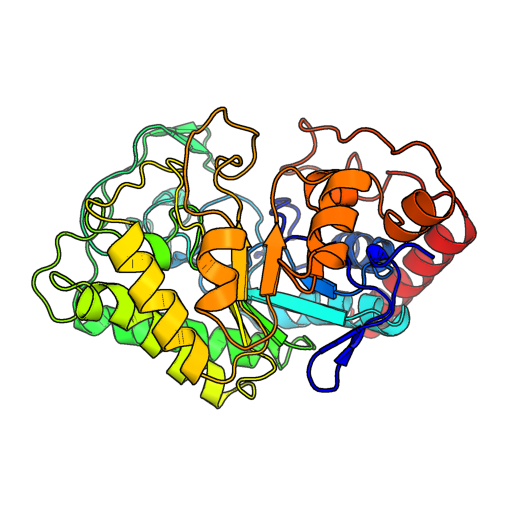 . LYS A 1 371 ? -2.347 -26.731 36.039 1.00 16.35 351 LYS B N 1
ATOM 2836 C CA . LYS A 1 371 ? -1.997 -27.768 35.078 1.00 15.74 351 LYS B CA 1
ATOM 2837 C C . LYS A 1 371 ? -2.584 -27.438 33.711 1.00 15.25 351 LYS B C 1
ATOM 2838 O O . LYS A 1 371 ? -3.796 -27.239 33.571 1.00 16.98 351 LYS B O 1
ATOM 2844 N N . GLY A 1 372 ? -1.715 -27.404 32.708 1.00 14.51 352 GLY B N 1
ATOM 2845 C CA . GLY A 1 372 ? -2.138 -26.984 31.392 1.00 12.57 352 GLY B CA 1
ATOM 2846 C C . GLY A 1 372 ? -2.417 -25.506 31.291 1.00 13.08 352 GLY B C 1
ATOM 2847 O O . GLY A 1 372 ? -3.105 -25.087 30.367 1.00 12.00 352 GLY B O 1
ATOM 2848 N N . TYR A 1 373 ? -1.881 -24.704 32.212 1.00 14.34 353 TYR B N 1
ATOM 2849 C CA . TYR A 1 373 ? -2.175 -23.273 32.258 1.00 11.46 353 TYR B CA 1
ATOM 2850 C C . TYR A 1 373 ? -0.884 -22.491 32.475 1.00 12.81 353 TYR B C 1
ATOM 2851 O O . TYR A 1 373 ? -0.454 -21.738 31.599 1.00 12.14 353 TYR B O 1
ATOM 2860 N N . THR A 1 374 ? -0.237 -22.673 33.621 1.00 13.61 354 THR B N 1
ATOM 2861 C CA . THR A 1 374 ? 1.018 -21.992 33.899 1.00 13.57 354 THR B CA 1
ATOM 2862 C C . THR A 1 374 ? 2.219 -22.929 33.950 1.00 13.27 354 THR B C 1
ATOM 2863 O O . THR A 1 374 ? 3.324 -22.468 34.251 1.00 13.97 354 THR B O 1
ATOM 2867 N N . ASP A 1 375 ? 2.042 -24.219 33.652 1.00 14.39 355 ASP B N 1
ATOM 2868 C CA . ASP A 1 375 ? 3.106 -25.209 33.785 1.00 14.74 355 ASP B CA 1
ATOM 2869 C C . ASP A 1 375 ? 3.674 -25.669 32.447 1.00 16.94 355 ASP B C 1
ATOM 2870 O O . ASP A 1 375 ? 4.397 -26.669 32.399 1.00 17.98 355 ASP B O 1
ATOM 2875 N N . TYR A 1 376 ? 3.366 -24.979 31.367 1.00 14.01 356 TYR B N 1
ATOM 2876 C CA . TYR A 1 376 ? 4.074 -25.241 30.123 1.00 14.41 356 TYR B CA 1
ATOM 2877 C C . TYR A 1 376 ? 5.450 -24.578 30.176 1.00 13.78 356 TYR B C 1
ATOM 2878 O O . TYR A 1 376 ? 5.553 -23.406 30.554 1.00 15.02 356 TYR B O 1
ATOM 2887 N N . PRO A 1 377 ? 6.514 -25.271 29.779 1.00 14.83 357 PRO B N 1
ATOM 2888 C CA . PRO A 1 377 ? 7.870 -24.764 30.027 1.00 15.38 357 PRO B CA 1
ATOM 2889 C C . PRO A 1 377 ? 8.359 -23.759 28.987 1.00 14.98 357 PRO B C 1
ATOM 2890 O O . PRO A 1 377 ? 7.920 -23.731 27.833 1.00 14.56 357 PRO B O 1
ATOM 2894 N N . PHE A 1 378 ? 9.327 -22.952 29.429 1.00 15.36 358 PHE B N 1
ATOM 2895 C CA . PHE A 1 378 ? 10.045 -21.979 28.619 1.00 13.68 358 PHE B CA 1
ATOM 2896 C C . PHE A 1 378 ? 11.368 -22.576 28.151 1.00 14.44 358 PHE B C 1
ATOM 2897 O O . PHE A 1 378 ? 11.923 -23.479 28.783 1.00 16.52 358 PHE B O 1
ATOM 2905 N N . LEU A 1 379 ? 11.881 -22.048 27.034 1.00 15.31 359 LEU B N 1
ATOM 2906 C CA . LEU A 1 379 ? 13.258 -22.356 26.648 1.00 14.45 359 LEU B CA 1
ATOM 2907 C C . LEU A 1 379 ? 14.247 -21.885 27.707 1.00 15.76 359 LEU B C 1
ATOM 2908 O O . LEU A 1 379 ? 15.204 -22.598 28.037 1.00 18.41 359 LEU B O 1
ATOM 2913 N N . ASP A 1 380 ? 14.054 -20.676 28.227 1.00 15.35 360 ASP B N 1
ATOM 2914 C CA . ASP A 1 380 ? 14.981 -20.078 29.179 1.00 17.05 360 ASP B CA 1
ATOM 2915 C C . ASP A 1 380 ? 14.295 -20.055 30.532 1.00 15.23 360 ASP B C 1
ATOM 2916 O O . ASP A 1 380 ? 13.288 -19.350 30.691 1.00 16.05 360 ASP B O 1
ATOM 2921 N N . PRO A 1 381 ? 14.785 -20.802 31.526 1.00 16.47 361 PRO B N 1
ATOM 2922 C CA . PRO A 1 381 ? 14.151 -20.768 32.855 1.00 18.61 361 PRO B CA 1
ATOM 2923 C C . PRO A 1 381 ? 14.134 -19.387 33.491 1.00 17.33 361 PRO B C 1
ATOM 2924 O O . PRO A 1 381 ? 13.279 -19.129 34.347 1.00 17.40 361 PRO B O 1
ATOM 2928 N N . ARG A 1 382 ? 15.034 -18.483 33.088 1.00 15.96 362 ARG B N 1
ATOM 2929 C CA . ARG A 1 382 ? 15.024 -17.127 33.630 1.00 16.87 362 ARG B CA 1
ATOM 2930 C C . ARG A 1 382 ? 13.762 -16.372 33.232 1.00 15.46 362 ARG B C 1
ATOM 2931 O O . ARG A 1 382 ? 13.306 -15.489 33.967 1.00 16.30 362 ARG B O 1
ATOM 2939 N N . ASP A 1 383 ? 13.202 -16.708 32.072 1.00 16.51 363 ASP B N 1
ATOM 2940 C CA . ASP A 1 383 ? 11.943 -16.133 31.613 1.00 16.21 363 ASP B CA 1
ATOM 2941 C C . ASP A 1 383 ? 10.809 -16.527 32.550 1.00 16.86 363 ASP B C 1
ATOM 2942 O O . ASP A 1 383 ? 10.009 -15.685 32.980 1.00 15.82 363 ASP B O 1
ATOM 2947 N N . SER A 1 384 ? 10.740 -17.813 32.892 1.00 16.46 364 SER B N 1
ATOM 2948 C CA . SER A 1 384 ? 9.771 -18.308 33.863 1.00 15.22 364 SER B CA 1
ATOM 2949 C C . SER A 1 384 ? 9.954 -17.627 35.213 1.00 16.50 364 SER B C 1
ATOM 2950 O O . SER A 1 384 ? 8.976 -17.210 35.848 1.00 15.79 364 SER B O 1
ATOM 2953 N N . GLN A 1 385 ? 11.205 -17.549 35.670 1.00 15.25 365 GLN B N 1
ATOM 2954 C CA . GLN A 1 385 ? 11.484 -16.956 36.975 1.00 18.19 365 GLN B CA 1
ATOM 2955 C C . GLN A 1 385 ? 11.051 -15.496 37.022 1.00 16.84 365 GLN B C 1
ATOM 2956 O O . GLN A 1 385 ? 10.466 -15.044 38.013 1.00 16.46 365 GLN B O 1
ATOM 2962 N N . GLU A 1 386 ? 11.316 -14.745 35.952 1.00 15.78 366 GLU B N 1
ATOM 2963 C CA . GLU A 1 386 ? 10.946 -13.334 35.935 1.00 15.44 366 GLU B CA 1
ATOM 2964 C C . GLU A 1 386 ? 9.432 -13.151 35.914 1.00 16.57 366 GLU B C 1
ATOM 2965 O O . GLU A 1 386 ? 8.902 -12.233 36.552 1.00 16.34 366 GLU B O 1
ATOM 2971 N N . ALA A 1 387 ? 8.724 -14.000 35.168 1.00 14.36 367 ALA B N 1
ATOM 2972 C CA . ALA A 1 387 ? 7.267 -13.941 35.174 1.00 14.08 367 ALA B CA 1
ATOM 2973 C C . ALA A 1 387 ? 6.725 -14.198 36.570 1.00 14.09 367 ALA B C 1
ATOM 2974 O O . ALA A 1 387 ? 5.817 -13.495 37.027 1.00 15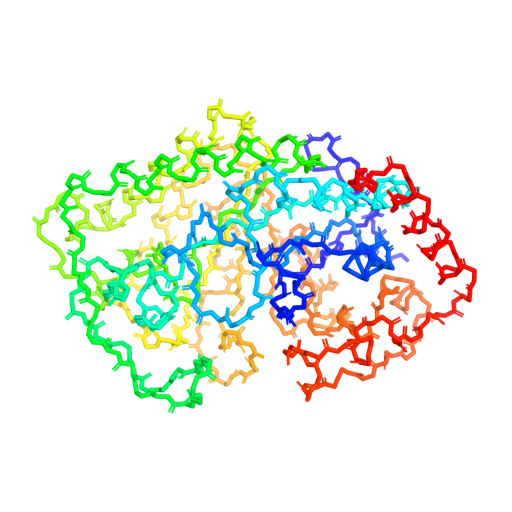.32 367 ALA B O 1
ATOM 2976 N N . LEU A 1 388 ? 7.288 -15.185 37.274 1.00 14.33 368 LEU B N 1
ATOM 2977 C CA . LEU A 1 388 ? 6.819 -15.477 38.625 1.00 15.97 368 LEU B CA 1
ATOM 2978 C C . LEU A 1 388 ? 7.134 -14.326 39.569 1.00 17.28 368 LEU B C 1
ATOM 2979 O O . LEU A 1 388 ? 6.285 -13.925 40.379 1.00 18.05 368 LEU B O 1
ATOM 2984 N N . LYS A 1 389 ? 8.337 -13.758 39.451 1.00 16.19 369 LYS B N 1
ATOM 2985 C CA . LYS A 1 389 ? 8.715 -12.629 40.294 1.00 16.22 369 LYS B CA 1
ATOM 2986 C C . LYS A 1 389 ? 7.745 -11.467 40.122 1.00 18.82 369 LYS B C 1
ATOM 2987 O O . LYS A 1 389 ? 7.322 -10.848 41.106 1.00 18.12 369 LYS B O 1
ATOM 2993 N N . GLU A 1 390 ? 7.351 -11.174 38.883 1.00 16.40 370 GLU B N 1
ATOM 2994 C CA . GLU A 1 390 ? 6.464 -10.041 38.655 1.00 17.06 370 GLU B CA 1
ATOM 2995 C C . GLU A 1 390 ? 5.024 -10.333 39.043 1.00 17.41 370 GLU B C 1
ATOM 2996 O O . GLU A 1 390 ? 4.323 -9.431 39.511 1.00 18.38 370 GLU B O 1
ATOM 3002 N N . ALA A 1 391 ? 4.558 -11.567 38.853 1.00 14.23 371 ALA B N 1
ATOM 3003 C CA . ALA A 1 391 ? 3.224 -11.914 39.326 1.00 15.74 371 ALA B CA 1
ATOM 3004 C C . ALA A 1 391 ? 3.147 -11.796 40.840 1.00 18.07 371 ALA B C 1
ATOM 3005 O O . ALA A 1 391 ? 2.157 -11.294 41.384 1.00 17.69 371 ALA B O 1
ATOM 3007 N N . GLU A 1 392 ? 4.188 -12.254 41.533 1.00 16.74 372 GLU B N 1
ATOM 3008 C CA . GLU A 1 392 ? 4.184 -12.211 42.989 1.00 19.89 372 GLU B CA 1
ATOM 3009 C C . GLU A 1 392 ? 4.270 -10.779 43.492 1.00 19.06 372 GLU B C 1
ATOM 3010 O O . GLU A 1 392 ? 3.576 -10.410 44.447 1.00 19.64 372 GLU B O 1
ATOM 3016 N N . ALA A 1 393 ? 5.091 -9.951 42.844 1.00 19.03 373 ALA B N 1
ATOM 3017 C CA . ALA A 1 393 ? 5.176 -8.544 43.227 1.00 19.40 373 ALA B CA 1
ATOM 3018 C C . ALA A 1 393 ? 3.864 -7.819 42.965 1.00 19.89 373 ALA B C 1
ATOM 3019 O O . ALA A 1 393 ? 3.457 -6.955 43.750 1.00 21.33 373 ALA B O 1
ATOM 3021 N N . ALA A 1 394 ? 3.196 -8.145 41.857 1.00 18.13 374 ALA B N 1
ATOM 3022 C CA . ALA A 1 394 ? 1.928 -7.500 41.536 1.00 17.36 374 ALA B CA 1
ATOM 3023 C C . ALA A 1 394 ? 0.844 -7.896 42.526 1.00 15.84 374 ALA B C 1
ATOM 3024 O O . ALA A 1 394 ? 0.024 -7.061 42.919 1.00 16.44 374 ALA B O 1
ATOM 3026 N N . GLU A 1 395 ? 0.828 -9.164 42.944 1.00 18.31 375 GLU B N 1
ATOM 3027 C CA . GLU A 1 395 ? -0.124 -9.593 43.961 1.00 18.37 375 GLU B CA 1
ATOM 3028 C C . GLU A 1 395 ? 0.125 -8.879 45.280 1.00 19.12 375 GLU B C 1
ATOM 3029 O O . GLU A 1 395 ? -0.823 -8.457 45.950 1.00 20.76 375 GLU B O 1
ATOM 3035 N N . ARG A 1 396 ? 1.392 -8.751 45.682 1.00 20.13 376 ARG B N 1
ATOM 3036 C CA . ARG A 1 396 ? 1.686 -8.072 46.939 1.00 22.05 376 ARG B CA 1
ATOM 3037 C C . ARG A 1 396 ? 1.282 -6.609 46.868 1.00 22.52 376 ARG B C 1
ATOM 3038 O O . ARG A 1 396 ? 0.735 -6.059 47.831 1.00 25.17 376 ARG B O 1
ATOM 3046 N N . LYS A 1 397 ? 1.520 -5.971 45.722 1.00 22.03 377 LYS B N 1
ATOM 3047 C CA . LYS A 1 397 ? 1.207 -4.555 45.576 1.00 21.25 377 LYS B CA 1
ATOM 3048 C C . LYS A 1 397 ? -0.297 -4.310 45.570 1.00 23.51 377 LYS B C 1
ATOM 3049 O O . LYS A 1 397 ? -0.779 -3.372 46.215 1.00 24.52 377 LYS B O 1
ATOM 3055 N N . TRP A 1 398 ? -1.054 -5.138 44.855 1.00 21.41 378 TRP B N 1
ATOM 3056 C CA . TRP A 1 398 ? -2.497 -4.897 44.581 1.00 21.12 378 TRP B CA 1
ATOM 3057 C C . TRP A 1 398 ? -3.457 -5.744 45.410 1.00 20.87 378 TRP B C 1
ATOM 3058 O O . TRP A 1 398 ? -4.626 -5.612 45.208 1.00 20.80 378 TRP B O 1
ATOM 3069 N N . ARG A 1 399 ? -2.946 -6.549 46.324 1.00 21.29 379 ARG B N 1
ATOM 3070 C CA . ARG A 1 399 ? -3.751 -7.420 47.215 1.00 23.35 379 ARG B CA 1
ATOM 3071 C C . ARG A 1 399 ? -4.864 -6.614 47.898 1.00 24.96 379 ARG B C 1
ATOM 3072 O O . ARG A 1 399 ? -4.565 -5.550 48.399 1.00 23.35 379 ARG B O 1
ATOM 3080 N N . ARG A 1 400 ? -6.084 -7.157 47.966 1.00 22.77 380 ARG B N 1
ATOM 3081 C CA . ARG A 1 400 ? -7.183 -6.469 48.697 1.00 24.34 380 ARG B CA 1
ATOM 3082 C C . ARG A 1 400 ? -6.908 -6.654 50.196 1.00 25.70 380 ARG B C 1
ATOM 3083 O O . ARG A 1 400 ? -6.604 -7.797 50.590 1.00 28.45 380 ARG B O 1
ATOM 3091 N N . LEU A 1 401 ? -7.006 -5.587 50.999 1.00 23.02 381 LEU B N 1
ATOM 3092 C CA . LEU A 1 401 ? -6.683 -5.719 52.443 1.00 22.63 381 LEU B CA 1
ATOM 3093 C C . LEU A 1 401 ? -7.986 -5.920 53.218 1.00 28.08 381 LEU B C 1
ATOM 3094 O O . LEU A 1 401 ? -7.904 -6.612 54.218 1.00 28.71 381 LEU B O 1
#

Radius of gyration: 19.44 Å; Cα contacts (8 Å, |Δi|>4): 883; chains: 1; bounding box: 54×40×52 Å

B-factor: mean 18.63, std 7.31, range [8.2, 66.16]